Protein 6WQJ (pdb70)

Structure (mmCIF, N/CA/C/O backbone):
data_6WQJ
#
_entry.id   6WQJ
#
loop_
_atom_site.group_PDB
_atom_site.id
_atom_site.type_symbol
_atom_site.label_atom_id
_atom_site.label_alt_id
_atom_site.label_comp_id
_atom_site.label_asym_id
_atom_site.label_entity_id
_atom_site.label_seq_id
_atom_site.pdbx_PDB_ins_code
_atom_site.Cartn_x
_atom_site.Cartn_y
_atom_site.Cartn_z
_atom_site.occupancy
_atom_site.B_iso_or_equiv
_atom_site.auth_seq_id
_atom_site.auth_comp_id
_atom_site.auth_asym_id
_atom_site.auth_atom_id
_atom_site.pdbx_PDB_model_num
ATOM 15 N N . LYS A 1 2 ? -7.784 9.349 3.072 1.00 0.00 2 LYS A N 1
ATOM 16 C CA . LYS A 1 2 ? -8.827 8.736 2.293 1.00 0.00 2 LYS A CA 1
ATOM 17 C C . LYS A 1 2 ? -8.222 7.939 1.159 1.00 0.00 2 LYS A C 1
ATOM 18 O O . LYS A 1 2 ? -8.579 6.766 0.939 1.00 0.00 2 LYS A O 1
ATOM 37 N N . GLU A 1 3 ? -7.263 8.547 0.477 1.00 0.00 3 GLU A N 1
ATOM 38 C CA . GLU A 1 3 ? -6.564 7.881 -0.609 1.00 0.00 3 GLU A CA 1
ATOM 39 C C . GLU A 1 3 ? -5.680 6.786 -0.064 1.00 0.00 3 GLU A C 1
ATOM 40 O O . GLU A 1 3 ? -5.473 5.759 -0.706 1.00 0.00 3 GLU A O 1
ATOM 52 N N . THR A 1 4 ? -5.223 6.998 1.142 1.00 0.00 4 THR A N 1
ATOM 53 C CA . THR A 1 4 ? -4.385 6.060 1.860 1.00 0.00 4 THR A CA 1
ATOM 54 C C . THR A 1 4 ? -5.143 4.741 2.072 1.00 0.00 4 THR A C 1
ATOM 55 O O . THR A 1 4 ? -4.577 3.641 1.938 1.00 0.00 4 THR A O 1
ATOM 66 N N . GLU A 1 5 ? -6.430 4.868 2.382 1.00 0.00 5 GLU A N 1
ATOM 67 C CA . GLU A 1 5 ? -7.300 3.729 2.558 1.00 0.00 5 GLU A CA 1
ATOM 68 C C . GLU A 1 5 ? -7.441 2.969 1.247 1.00 0.00 5 GLU A C 1
ATOM 69 O O . GLU A 1 5 ? -7.211 1.776 1.204 1.00 0.00 5 GLU A O 1
ATOM 81 N N . ILE A 1 6 ? -7.758 3.693 0.177 1.00 0.00 6 ILE A N 1
ATOM 82 C CA . ILE A 1 6 ? -7.958 3.100 -1.161 1.00 0.00 6 ILE A CA 1
ATOM 83 C C . ILE A 1 6 ? -6.700 2.362 -1.596 1.00 0.00 6 ILE A C 1
ATOM 84 O O . ILE A 1 6 ? -6.742 1.186 -1.966 1.00 0.00 6 ILE A O 1
ATOM 100 N N . CYS A 1 7 ? -5.598 3.077 -1.517 1.00 0.00 7 CYS A N 1
ATOM 101 C CA . CYS A 1 7 ? -4.276 2.593 -1.892 1.00 0.00 7 CYS A CA 1
ATOM 102 C C . CYS A 1 7 ? -3.936 1.255 -1.202 1.00 0.00 7 CYS A C 1
ATOM 103 O O . CYS A 1 7 ? -3.451 0.306 -1.851 1.00 0.00 7 CYS A O 1
ATOM 110 N N . ARG A 1 8 ? -4.220 1.159 0.095 1.00 0.00 8 ARG A N 1
ATOM 111 C CA . ARG A 1 8 ? -3.944 -0.064 0.824 1.00 0.00 8 ARG A CA 1
ATOM 112 C C . ARG A 1 8 ? -5.034 -1.100 0.579 1.00 0.00 8 ARG A C 1
ATOM 113 O O . ARG A 1 8 ? -4.740 -2.287 0.443 1.00 0.00 8 ARG A O 1
ATOM 134 N N . GLN A 1 9 ? -6.280 -0.657 0.503 1.00 0.00 9 GLN A N 1
ATOM 135 C CA . GLN A 1 9 ? -7.409 -1.562 0.340 1.00 0.00 9 GLN A CA 1
ATOM 136 C C . GLN A 1 9 ? -7.358 -2.298 -0.995 1.00 0.00 9 GLN A C 1
ATOM 137 O O . GLN A 1 9 ? -7.798 -3.439 -1.083 1.00 0.00 9 GLN A O 1
ATOM 151 N N . TRP A 1 10 ? -6.783 -1.659 -2.013 1.00 0.00 10 TRP A N 1
ATOM 152 C CA . TRP A 1 10 ? -6.564 -2.318 -3.296 1.00 0.00 10 TRP A CA 1
ATOM 153 C C . TRP A 1 10 ? -5.715 -3.565 -3.057 1.00 0.00 10 TRP A C 1
ATOM 154 O O . TRP A 1 10 ? -6.085 -4.681 -3.435 1.00 0.00 10 TRP A O 1
ATOM 175 N N . CYS A 1 11 ? -4.607 -3.366 -2.374 1.00 0.00 11 CYS A N 1
ATOM 176 C CA . CYS A 1 11 ? -3.709 -4.444 -2.022 1.00 0.00 11 CYS A CA 1
ATOM 177 C C . CYS A 1 11 ? -4.346 -5.415 -1.055 1.00 0.00 11 CYS A C 1
ATOM 178 O O . CYS A 1 11 ? -4.058 -6.571 -1.094 1.00 0.00 11 CYS A O 1
ATOM 185 N N . GLN A 1 12 ? -5.243 -4.933 -0.225 1.00 0.00 12 GLN A N 1
ATOM 186 C CA . GLN A 1 12 ? -5.943 -5.767 0.742 1.00 0.00 12 GLN A CA 1
ATOM 187 C C . GLN A 1 12 ? -6.860 -6.769 0.015 1.00 0.00 12 GLN A C 1
ATOM 188 O O . GLN A 1 12 ? -7.124 -7.867 0.511 1.00 0.00 12 GLN A O 1
ATOM 202 N N . VAL A 1 13 ? -7.333 -6.383 -1.145 1.00 0.00 13 VAL A N 1
ATOM 203 C CA . VAL A 1 13 ? -8.147 -7.255 -1.961 1.00 0.00 13 VAL A CA 1
ATOM 204 C C . VAL A 1 13 ? -7.260 -8.125 -2.857 1.00 0.00 13 VAL A C 1
ATOM 205 O O . VAL A 1 13 ? -7.424 -9.344 -2.917 1.00 0.00 13 VAL A O 1
ATOM 218 N N . MET A 1 14 ? -6.294 -7.502 -3.507 1.00 0.00 14 MET A N 1
ATOM 219 C CA . MET A 1 14 ? -5.448 -8.208 -4.461 1.00 0.00 14 MET A CA 1
ATOM 220 C C . MET A 1 14 ? -4.473 -9.174 -3.766 1.00 0.00 14 MET A C 1
ATOM 221 O O . MET A 1 14 ? -4.276 -10.296 -4.217 1.00 0.00 14 MET A O 1
ATOM 235 N N . LYS A 1 15 ? -3.883 -8.746 -2.675 1.00 0.00 15 LYS A N 1
ATOM 236 C CA . LYS A 1 15 ? -2.941 -9.563 -1.912 1.00 0.00 15 LYS A CA 1
ATOM 237 C C . LYS A 1 15 ? -3.233 -9.429 -0.417 1.00 0.00 15 LYS A C 1
ATOM 238 O O . LYS A 1 15 ? -2.647 -8.581 0.277 1.00 0.00 15 LYS A O 1
ATOM 257 N N . PRO A 1 16 ? -4.184 -10.208 0.087 1.00 0.00 16 PRO A N 1
ATOM 258 C CA . PRO A 1 16 ? -4.608 -10.121 1.471 1.00 0.00 16 PRO A CA 1
ATOM 259 C C . PRO A 1 16 ? -3.633 -10.798 2.425 1.00 0.00 16 PRO A C 1
ATOM 260 O O . PRO A 1 16 ? -3.389 -12.006 2.319 1.00 0.00 16 PRO A O 1
ATOM 271 N N . GLN A 1 17 ? -3.084 -9.993 3.341 1.00 0.00 17 GLN A N 1
ATOM 272 C CA . GLN A 1 17 ? -2.188 -10.441 4.420 1.00 0.00 17 GLN A CA 1
ATOM 273 C C . GLN A 1 17 ? -1.092 -11.388 3.940 1.00 0.00 17 GLN A C 1
ATOM 274 O O . GLN A 1 17 ? -1.178 -12.610 4.115 1.00 0.00 17 GLN A O 1
ATOM 288 N N . GLY A 1 18 ? -0.105 -10.834 3.298 1.00 0.00 18 GLY A N 1
ATOM 289 C CA . GLY A 1 18 ? 0.988 -11.625 2.803 1.00 0.00 18 GLY A CA 1
ATOM 290 C C . GLY A 1 18 ? 2.256 -11.320 3.548 1.00 0.00 18 GLY A C 1
ATOM 291 O O . GLY A 1 18 ? 2.230 -11.072 4.764 1.00 0.00 18 GLY A O 1
ATOM 295 N N . GLY A 1 19 ? 3.347 -11.332 2.847 1.00 0.00 19 GLY A N 1
ATOM 296 C CA . GLY A 1 19 ? 4.616 -10.993 3.427 1.00 0.00 19 GLY A CA 1
ATOM 297 C C . GLY A 1 19 ? 5.284 -9.962 2.578 1.00 0.00 19 GLY A C 1
ATOM 298 O O . GLY A 1 19 ? 5.173 -8.757 2.836 1.00 0.00 19 GLY A O 1
ATOM 302 N N . GLU A 1 20 ? 5.896 -10.424 1.506 1.00 0.00 20 GLU A N 1
ATOM 303 C CA . GLU A 1 20 ? 6.549 -9.563 0.535 1.00 0.00 20 GLU A CA 1
ATOM 304 C C . GLU A 1 20 ? 5.493 -8.691 -0.146 1.00 0.00 20 GLU A C 1
ATOM 305 O O . GLU A 1 20 ? 5.754 -7.552 -0.536 1.00 0.00 20 GLU A O 1
ATOM 317 N N . GLU A 1 21 ? 4.286 -9.229 -0.210 1.00 0.00 21 GLU A N 1
ATOM 318 C CA . GLU A 1 21 ? 3.127 -8.554 -0.745 1.00 0.00 21 GLU A CA 1
ATOM 319 C C . GLU A 1 21 ? 2.904 -7.234 -0.011 1.00 0.00 21 GLU A C 1
ATOM 320 O O . GLU A 1 21 ? 2.656 -6.196 -0.629 1.00 0.00 21 GLU A O 1
ATOM 332 N N . GLN A 1 22 ? 3.046 -7.278 1.306 1.00 0.00 22 GLN A N 1
ATOM 333 C CA . GLN A 1 22 ? 2.839 -6.113 2.142 1.00 0.00 22 GLN A CA 1
ATOM 334 C C . GLN A 1 22 ? 3.954 -5.130 1.920 1.00 0.00 22 GLN A C 1
ATOM 335 O O . GLN A 1 22 ? 3.710 -3.949 1.733 1.00 0.00 22 GLN A O 1
ATOM 349 N N . ARG A 1 23 ? 5.176 -5.650 1.891 1.00 0.00 23 ARG A N 1
ATOM 350 C CA . ARG A 1 23 ? 6.386 -4.844 1.718 1.00 0.00 23 ARG A CA 1
ATOM 351 C C . ARG A 1 23 ? 6.295 -4.023 0.447 1.00 0.00 23 ARG A C 1
ATOM 352 O O . ARG A 1 23 ? 6.421 -2.798 0.482 1.00 0.00 23 ARG A O 1
ATOM 373 N N . ARG A 1 24 ? 6.028 -4.704 -0.662 1.00 0.00 24 ARG A N 1
ATOM 374 C CA . ARG A 1 24 ? 5.915 -4.055 -1.958 1.00 0.00 24 ARG A CA 1
ATOM 375 C C . ARG A 1 24 ? 4.775 -3.072 -1.964 1.00 0.00 24 ARG A C 1
ATOM 376 O O . ARG A 1 24 ? 4.963 -1.917 -2.301 1.00 0.00 24 ARG A O 1
ATOM 397 N N . CYS A 1 25 ? 3.601 -3.529 -1.549 1.00 0.00 25 CYS A N 1
ATOM 398 C CA . CYS A 1 25 ? 2.416 -2.691 -1.532 1.00 0.00 25 CYS A CA 1
ATOM 399 C C . CYS A 1 25 ? 2.580 -1.439 -0.710 1.00 0.00 25 CYS A C 1
ATOM 400 O O . CYS A 1 25 ? 2.285 -0.353 -1.194 1.00 0.00 25 CYS A O 1
ATOM 407 N N . GLN A 1 26 ? 3.084 -1.574 0.500 1.00 0.00 26 GLN A N 1
ATOM 408 C CA . GLN A 1 26 ? 3.251 -0.436 1.377 1.00 0.00 26 GLN A CA 1
ATOM 409 C C . GLN A 1 26 ? 4.285 0.531 0.824 1.00 0.00 26 GLN A C 1
ATOM 410 O O . GLN A 1 26 ? 4.054 1.737 0.794 1.00 0.00 26 GLN A O 1
ATOM 424 N N . GLN A 1 27 ? 5.384 -0.008 0.318 1.00 0.00 27 GLN A N 1
ATOM 425 C CA . GLN A 1 27 ? 6.450 0.802 -0.248 1.00 0.00 27 GLN A CA 1
ATOM 426 C C . GLN A 1 27 ? 5.946 1.573 -1.477 1.00 0.00 27 GLN A C 1
ATOM 427 O O . GLN A 1 27 ? 6.091 2.795 -1.554 1.00 0.00 27 GLN A O 1
ATOM 441 N N . GLU A 1 28 ? 5.327 0.849 -2.401 1.00 0.00 28 GLU A N 1
ATOM 442 C CA . GLU A 1 28 ? 4.789 1.381 -3.625 1.00 0.00 28 GLU A CA 1
ATOM 443 C C . GLU A 1 28 ? 3.690 2.407 -3.304 1.00 0.00 28 GLU A C 1
ATOM 444 O O . GLU A 1 28 ? 3.601 3.455 -3.933 1.00 0.00 28 GLU A O 1
ATOM 456 N N . CYS A 1 29 ? 2.904 2.116 -2.284 1.00 0.00 29 CYS A N 1
ATOM 457 C CA . CYS A 1 29 ? 1.844 3.004 -1.852 1.00 0.00 29 CYS A CA 1
ATOM 458 C C . CYS A 1 29 ? 2.434 4.307 -1.323 1.00 0.00 29 CYS A C 1
ATOM 459 O O . CYS A 1 29 ? 2.058 5.392 -1.773 1.00 0.00 29 CYS A O 1
ATOM 466 N N . GLU A 1 30 ? 3.403 4.199 -0.411 1.00 0.00 30 GLU A N 1
ATOM 467 C CA . GLU A 1 30 ? 4.047 5.368 0.168 1.00 0.00 30 GLU A CA 1
ATOM 468 C C . GLU A 1 30 ? 4.815 6.160 -0.875 1.00 0.00 30 GLU A C 1
ATOM 469 O O . GLU A 1 30 ? 4.930 7.369 -0.768 1.00 0.00 30 GLU A O 1
ATOM 481 N N . GLU A 1 31 ? 5.291 5.472 -1.891 1.00 0.00 31 GLU A N 1
ATOM 482 C CA . GLU A 1 31 ? 6.016 6.079 -2.994 1.00 0.00 31 GLU A CA 1
ATOM 483 C C . GLU A 1 31 ? 5.088 7.010 -3.785 1.00 0.00 31 GLU A C 1
ATOM 484 O O . GLU A 1 31 ? 5.500 8.073 -4.254 1.00 0.00 31 GLU A O 1
ATOM 496 N N . ARG A 1 32 ? 3.834 6.614 -3.911 1.00 0.00 32 ARG A N 1
ATOM 497 C CA . ARG A 1 32 ? 2.843 7.426 -4.611 1.00 0.00 32 ARG A CA 1
ATOM 498 C C . ARG A 1 32 ? 2.319 8.516 -3.681 1.00 0.00 32 ARG A C 1
ATOM 499 O O . ARG A 1 32 ? 2.378 9.707 -3.971 1.00 0.00 32 ARG A O 1
ATOM 520 N N . LEU A 1 33 ? 1.835 8.060 -2.556 1.00 0.00 33 LEU A N 1
ATOM 521 C CA . LEU A 1 33 ? 1.071 8.846 -1.611 1.00 0.00 33 LEU A CA 1
ATOM 522 C C . LEU A 1 33 ? 1.914 9.838 -0.815 1.00 0.00 33 LEU A C 1
ATOM 523 O O . LEU A 1 33 ? 1.558 11.017 -0.717 1.00 0.00 33 LEU A O 1
ATOM 539 N N . ARG A 1 34 ? 3.030 9.355 -0.287 1.00 0.00 34 ARG A N 1
ATOM 540 C CA . ARG A 1 34 ? 3.883 10.099 0.638 1.00 0.00 34 ARG A CA 1
ATOM 541 C C . ARG A 1 34 ? 3.129 10.390 1.931 1.00 0.00 34 ARG A C 1
ATOM 542 O O . ARG A 1 34 ? 2.457 11.422 2.083 1.00 0.00 34 ARG A O 1
ATOM 563 N N . ASP A 1 35 ? 3.187 9.442 2.824 1.00 0.00 35 ASP A N 1
ATOM 564 C CA . ASP A 1 35 ? 2.501 9.530 4.093 1.00 0.00 35 ASP A CA 1
ATOM 565 C C . ASP A 1 35 ? 3.519 9.468 5.185 1.00 0.00 35 ASP A C 1
ATOM 566 O O . ASP A 1 35 ? 3.898 10.518 5.713 1.00 0.00 35 ASP A O 1
ATOM 590 N N . LYS A 1 2 ? -6.421 8.856 2.522 1.00 0.00 2 LYS A N 2
ATOM 591 C CA . LYS A 1 2 ? -7.395 7.930 2.049 1.00 0.00 2 LYS A CA 2
ATOM 592 C C . LYS A 1 2 ? -7.183 7.485 0.613 1.00 0.00 2 LYS A C 2
ATOM 593 O O . LYS A 1 2 ? -7.787 6.513 0.179 1.00 0.00 2 LYS A O 2
ATOM 612 N N . GLU A 1 3 ? -6.324 8.167 -0.124 1.00 0.00 3 GLU A N 2
ATOM 613 C CA . GLU A 1 3 ? -5.958 7.684 -1.462 1.00 0.00 3 GLU A CA 2
ATOM 614 C C . GLU A 1 3 ? -5.094 6.460 -1.288 1.00 0.00 3 GLU A C 2
ATOM 615 O O . GLU A 1 3 ? -5.236 5.447 -1.971 1.00 0.00 3 GLU A O 2
ATOM 627 N N . THR A 1 4 ? -4.256 6.561 -0.308 1.00 0.00 4 THR A N 2
ATOM 628 C CA . THR A 1 4 ? -3.357 5.523 0.098 1.00 0.00 4 THR A CA 2
ATOM 629 C C . THR A 1 4 ? -4.166 4.367 0.704 1.00 0.00 4 THR A C 2
ATOM 630 O O . THR A 1 4 ? -3.834 3.201 0.538 1.00 0.00 4 THR A O 2
ATOM 641 N N . GLU A 1 5 ? -5.250 4.724 1.373 1.00 0.00 5 GLU A N 2
ATOM 642 C CA . GLU A 1 5 ? -6.184 3.775 1.949 1.00 0.00 5 GLU A CA 2
ATOM 643 C C . GLU A 1 5 ? -6.779 2.902 0.839 1.00 0.00 5 GLU A C 2
ATOM 644 O O . GLU A 1 5 ? -6.860 1.682 0.983 1.00 0.00 5 GLU A O 2
ATOM 656 N N . ILE A 1 6 ? -7.161 3.539 -0.272 1.00 0.00 6 ILE A N 2
ATOM 657 C CA . ILE A 1 6 ? -7.673 2.839 -1.460 1.00 0.00 6 ILE A CA 2
ATOM 658 C C . ILE A 1 6 ? -6.586 1.916 -1.995 1.00 0.00 6 ILE A C 2
ATOM 659 O O . ILE A 1 6 ? -6.792 0.718 -2.145 1.00 0.00 6 ILE A O 2
ATOM 675 N N . CYS A 1 7 ? -5.433 2.504 -2.257 1.00 0.00 7 CYS A N 2
ATOM 676 C CA . CYS A 1 7 ? -4.224 1.798 -2.718 1.00 0.00 7 CYS A CA 2
ATOM 677 C C . CYS A 1 7 ? -3.921 0.548 -1.865 1.00 0.00 7 CYS A C 2
ATOM 678 O O . CYS A 1 7 ? -3.691 -0.560 -2.410 1.00 0.00 7 CYS A O 2
ATOM 685 N N . ARG A 1 8 ? -3.950 0.704 -0.547 1.00 0.00 8 ARG A N 2
ATOM 686 C CA . ARG A 1 8 ? -3.725 -0.405 0.347 1.00 0.00 8 ARG A CA 2
ATOM 687 C C . ARG A 1 8 ? -4.858 -1.409 0.241 1.00 0.00 8 ARG A C 2
ATOM 688 O O . ARG A 1 8 ? -4.603 -2.590 0.135 1.00 0.00 8 ARG A O 2
ATOM 709 N N . GLN A 1 9 ? -6.100 -0.931 0.225 1.00 0.00 9 GLN A N 2
ATOM 710 C CA . GLN A 1 9 ? -7.272 -1.811 0.157 1.00 0.00 9 GLN A CA 2
ATOM 711 C C . GLN A 1 9 ? -7.264 -2.624 -1.150 1.00 0.00 9 GLN A C 2
ATOM 712 O O . GLN A 1 9 ? -7.749 -3.759 -1.204 1.00 0.00 9 GLN A O 2
ATOM 726 N N . TRP A 1 10 ? -6.707 -2.043 -2.188 1.00 0.00 10 TRP A N 2
ATOM 727 C CA . TRP A 1 10 ? -6.493 -2.739 -3.436 1.00 0.00 10 TRP A CA 2
ATOM 728 C C . TRP A 1 10 ? -5.534 -3.905 -3.262 1.00 0.00 10 TRP A C 2
ATOM 729 O O . TRP A 1 10 ? -5.899 -5.042 -3.532 1.00 0.00 10 TRP A O 2
ATOM 750 N N . CYS A 1 11 ? -4.349 -3.635 -2.747 1.00 0.00 11 CYS A N 2
ATOM 751 C CA . CYS A 1 11 ? -3.355 -4.685 -2.492 1.00 0.00 11 CYS A CA 2
ATOM 752 C C . CYS A 1 11 ? -3.828 -5.680 -1.432 1.00 0.00 11 CYS A C 2
ATOM 753 O O . CYS A 1 11 ? -3.455 -6.858 -1.458 1.00 0.00 11 CYS A O 2
ATOM 760 N N . GLN A 1 12 ? -4.639 -5.195 -0.517 1.00 0.00 12 GLN A N 2
ATOM 761 C CA . GLN A 1 12 ? -5.256 -5.991 0.523 1.00 0.00 12 GLN A CA 2
ATOM 762 C C . GLN A 1 12 ? -6.053 -7.142 -0.096 1.00 0.00 12 GLN A C 2
ATOM 763 O O . GLN A 1 12 ? -5.938 -8.296 0.320 1.00 0.00 12 GLN A O 2
ATOM 777 N N . VAL A 1 13 ? -6.840 -6.820 -1.099 1.00 0.00 13 VAL A N 2
ATOM 778 C CA . VAL A 1 13 ? -7.675 -7.802 -1.760 1.00 0.00 13 VAL A CA 2
ATOM 779 C C . VAL A 1 13 ? -6.900 -8.534 -2.863 1.00 0.00 13 VAL A C 2
ATOM 780 O O . VAL A 1 13 ? -6.890 -9.769 -2.911 1.00 0.00 13 VAL A O 2
ATOM 793 N N . MET A 1 14 ? -6.219 -7.768 -3.697 1.00 0.00 14 MET A N 2
ATOM 794 C CA . MET A 1 14 ? -5.522 -8.277 -4.890 1.00 0.00 14 MET A CA 2
ATOM 795 C C . MET A 1 14 ? -4.358 -9.225 -4.562 1.00 0.00 14 MET A C 2
ATOM 796 O O . MET A 1 14 ? -4.026 -10.111 -5.360 1.00 0.00 14 MET A O 2
ATOM 810 N N . LYS A 1 15 ? -3.750 -9.058 -3.412 1.00 0.00 15 LYS A N 2
ATOM 811 C CA . LYS A 1 15 ? -2.599 -9.866 -3.053 1.00 0.00 15 LYS A CA 2
ATOM 812 C C . LYS A 1 15 ? -2.879 -10.812 -1.883 1.00 0.00 15 LYS A C 2
ATOM 813 O O . LYS A 1 15 ? -2.891 -10.390 -0.715 1.00 0.00 15 LYS A O 2
ATOM 832 N N . PRO A 1 16 ? -3.178 -12.089 -2.180 1.00 0.00 16 PRO A N 2
ATOM 833 C CA . PRO A 1 16 ? -3.381 -13.112 -1.180 1.00 0.00 16 PRO A CA 2
ATOM 834 C C . PRO A 1 16 ? -2.183 -14.105 -1.035 1.00 0.00 16 PRO A C 2
ATOM 835 O O . PRO A 1 16 ? -1.566 -14.537 -2.034 1.00 0.00 16 PRO A O 2
ATOM 846 N N . GLN A 1 17 ? -1.857 -14.428 0.225 1.00 0.00 17 GLN A N 2
ATOM 847 C CA . GLN A 1 17 ? -0.884 -15.490 0.627 1.00 0.00 17 GLN A CA 2
ATOM 848 C C . GLN A 1 17 ? 0.602 -15.174 0.340 1.00 0.00 17 GLN A C 2
ATOM 849 O O . GLN A 1 17 ? 1.488 -15.813 0.908 1.00 0.00 17 GLN A O 2
ATOM 863 N N . GLY A 1 18 ? 0.875 -14.224 -0.511 1.00 0.00 18 GLY A N 2
ATOM 864 C CA . GLY A 1 18 ? 2.245 -13.904 -0.840 1.00 0.00 18 GLY A CA 2
ATOM 865 C C . GLY A 1 18 ? 2.819 -12.843 0.070 1.00 0.00 18 GLY A C 2
ATOM 866 O O . GLY A 1 18 ? 2.500 -11.659 -0.081 1.00 0.00 18 GLY A O 2
ATOM 870 N N . GLY A 1 19 ? 3.680 -13.248 0.991 1.00 0.00 19 GLY A N 2
ATOM 871 C CA . GLY A 1 19 ? 4.264 -12.316 1.957 1.00 0.00 19 GLY A CA 2
ATOM 872 C C . GLY A 1 19 ? 5.092 -11.227 1.307 1.00 0.00 19 GLY A C 2
ATOM 873 O O . GLY A 1 19 ? 5.115 -10.079 1.771 1.00 0.00 19 GLY A O 2
ATOM 877 N N . GLU A 1 20 ? 5.746 -11.584 0.222 1.00 0.00 20 GLU A N 2
ATOM 878 C CA . GLU A 1 20 ? 6.584 -10.666 -0.542 1.00 0.00 20 GLU A CA 2
ATOM 879 C C . GLU A 1 20 ? 5.719 -9.564 -1.105 1.00 0.00 20 GLU A C 2
ATOM 880 O O . GLU A 1 20 ? 6.049 -8.387 -1.013 1.00 0.00 20 GLU A O 2
ATOM 892 N N . GLU A 1 21 ? 4.583 -9.972 -1.638 1.00 0.00 21 GLU A N 2
ATOM 893 C CA . GLU A 1 21 ? 3.624 -9.074 -2.242 1.00 0.00 21 GLU A CA 2
ATOM 894 C C . GLU A 1 21 ? 3.073 -8.129 -1.186 1.00 0.00 21 GLU A C 2
ATOM 895 O O . GLU A 1 21 ? 2.905 -6.933 -1.436 1.00 0.00 21 GLU A O 2
ATOM 907 N N . GLN A 1 22 ? 2.823 -8.680 0.002 1.00 0.00 22 GLN A N 2
ATOM 908 C CA . GLN A 1 22 ? 2.306 -7.922 1.135 1.00 0.00 22 GLN A CA 2
ATOM 909 C C . GLN A 1 22 ? 3.214 -6.758 1.466 1.00 0.00 22 GLN A C 2
ATOM 910 O O . GLN A 1 22 ? 2.782 -5.587 1.456 1.00 0.00 22 GLN A O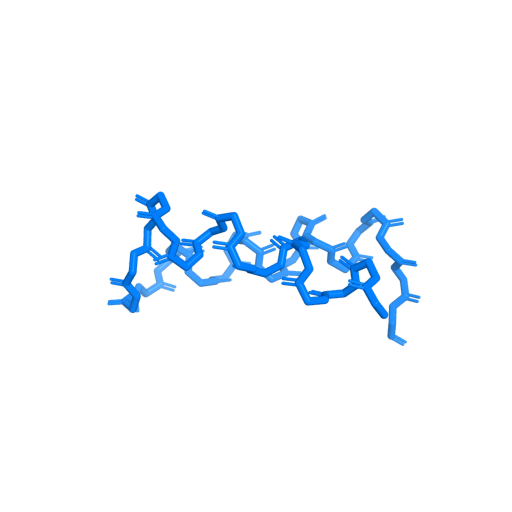 2
ATOM 924 N N . ARG A 1 23 ? 4.468 -7.071 1.721 1.00 0.00 23 ARG A N 2
ATOM 925 C CA . ARG A 1 23 ? 5.440 -6.082 2.080 1.00 0.00 23 ARG A CA 2
ATOM 926 C C . ARG A 1 23 ? 5.715 -5.133 0.913 1.00 0.00 23 ARG A C 2
ATOM 927 O O . ARG A 1 23 ? 5.836 -3.916 1.115 1.00 0.00 23 ARG A O 2
ATOM 948 N N . ARG A 1 24 ? 5.769 -5.685 -0.310 1.00 0.00 24 ARG A N 2
ATOM 949 C CA . ARG A 1 24 ? 6.036 -4.888 -1.500 1.00 0.00 24 ARG A CA 2
ATOM 950 C C . ARG A 1 24 ? 4.996 -3.799 -1.633 1.00 0.00 24 ARG A C 2
ATOM 951 O O . ARG A 1 24 ? 5.344 -2.623 -1.733 1.00 0.00 24 ARG A O 2
ATOM 972 N N . CYS A 1 25 ? 3.724 -4.204 -1.600 1.00 0.00 25 CYS A N 2
ATOM 973 C CA . CYS A 1 25 ? 2.598 -3.291 -1.701 1.00 0.00 25 CYS A CA 2
ATOM 974 C C . CYS A 1 25 ? 2.638 -2.194 -0.666 1.00 0.00 25 CYS A C 2
ATOM 975 O O . CYS A 1 25 ? 2.384 -1.043 -0.987 1.00 0.00 25 CYS A O 2
ATOM 982 N N . GLN A 1 26 ? 2.988 -2.535 0.563 1.00 0.00 26 GLN A N 2
ATOM 983 C CA . GLN A 1 26 ? 3.057 -1.545 1.621 1.00 0.00 26 GLN A CA 2
ATOM 984 C C . GLN A 1 26 ? 4.145 -0.523 1.307 1.00 0.00 26 GLN A C 2
ATOM 985 O O . GLN A 1 26 ? 3.902 0.684 1.315 1.00 0.00 26 GLN A O 2
ATOM 999 N N . GLN A 1 27 ? 5.310 -1.021 0.962 1.00 0.00 27 GLN A N 2
ATOM 1000 C CA . GLN A 1 27 ? 6.457 -0.186 0.687 1.00 0.00 27 GLN A CA 2
ATOM 1001 C C . GLN A 1 27 ? 6.237 0.707 -0.548 1.00 0.00 27 GLN A C 2
ATOM 1002 O O . GLN A 1 27 ? 6.556 1.913 -0.521 1.00 0.00 27 GLN A O 2
ATOM 1016 N N . GLU A 1 28 ? 5.655 0.145 -1.602 1.00 0.00 28 GLU A N 2
ATOM 1017 C CA . GLU A 1 28 ? 5.448 0.905 -2.823 1.00 0.00 28 GLU A CA 2
ATOM 1018 C C . GLU A 1 28 ? 4.282 1.869 -2.690 1.00 0.00 28 GLU A C 2
ATOM 1019 O O . GLU A 1 28 ? 4.262 2.905 -3.331 1.00 0.00 28 GLU A O 2
ATOM 1031 N N . CYS A 1 29 ? 3.328 1.549 -1.840 1.00 0.00 29 CYS A N 2
ATOM 1032 C CA . CYS A 1 29 ? 2.204 2.433 -1.645 1.00 0.00 29 CYS A CA 2
ATOM 1033 C C . CYS A 1 29 ? 2.668 3.655 -0.843 1.00 0.00 29 CYS A C 2
ATOM 1034 O O . CYS A 1 29 ? 2.206 4.777 -1.072 1.00 0.00 29 CYS A O 2
ATOM 1041 N N . GLU A 1 30 ? 3.627 3.437 0.072 1.00 0.00 30 GLU A N 2
ATOM 1042 C CA . GLU A 1 30 ? 4.275 4.539 0.777 1.00 0.00 30 GLU A CA 2
ATOM 1043 C C . GLU A 1 30 ? 5.019 5.397 -0.230 1.00 0.00 30 GLU A C 2
ATOM 1044 O O . GLU A 1 30 ? 4.894 6.613 -0.237 1.00 0.00 30 GLU A O 2
ATOM 1056 N N . GLU A 1 31 ? 5.749 4.728 -1.106 1.00 0.00 31 GLU A N 2
ATOM 1057 C CA . GLU A 1 31 ? 6.528 5.357 -2.169 1.00 0.00 31 GLU A CA 2
ATOM 1058 C C . GLU A 1 31 ? 5.621 6.198 -3.081 1.00 0.00 31 GLU A C 2
ATOM 1059 O O . GLU A 1 31 ? 5.992 7.282 -3.516 1.00 0.00 31 GLU A O 2
ATOM 1071 N N . ARG A 1 32 ? 4.437 5.686 -3.331 1.00 0.00 32 ARG A N 2
ATOM 1072 C CA . ARG A 1 32 ? 3.433 6.340 -4.151 1.00 0.00 32 ARG A CA 2
ATOM 1073 C C . ARG A 1 32 ? 2.905 7.613 -3.472 1.00 0.00 32 ARG A C 2
ATOM 1074 O O . ARG A 1 32 ? 2.679 8.634 -4.125 1.00 0.00 32 ARG A O 2
ATOM 1095 N N . LEU A 1 33 ? 2.699 7.535 -2.175 1.00 0.00 33 LEU A N 2
ATOM 1096 C CA . LEU A 1 33 ? 2.175 8.656 -1.407 1.00 0.00 33 LEU A CA 2
ATOM 1097 C C . LEU A 1 33 ? 3.224 9.744 -1.201 1.00 0.00 33 LEU A C 2
ATOM 1098 O O . LEU A 1 33 ? 2.936 10.939 -1.351 1.00 0.00 33 LEU A O 2
ATOM 1114 N N . ARG A 1 34 ? 4.421 9.337 -0.867 1.00 0.00 34 ARG A N 2
ATOM 1115 C CA . ARG A 1 34 ? 5.499 10.266 -0.574 1.00 0.00 34 ARG A CA 2
ATOM 1116 C C . ARG A 1 34 ? 5.956 10.985 -1.825 1.00 0.00 34 ARG A C 2
ATOM 1117 O O . ARG A 1 34 ? 6.397 10.355 -2.794 1.00 0.00 34 ARG A O 2
ATOM 1138 N N . ASP A 1 35 ? 5.823 12.290 -1.801 1.00 0.00 35 ASP A N 2
ATOM 1139 C CA . ASP A 1 35 ? 6.241 13.138 -2.897 1.00 0.00 35 ASP A CA 2
ATOM 1140 C C . ASP A 1 35 ? 7.736 13.136 -2.953 1.00 0.00 35 ASP A C 2
ATOM 1141 O O . ASP A 1 35 ? 8.358 13.657 -2.022 1.00 0.00 35 ASP A O 2
ATOM 1165 N N . LYS A 1 2 ? -8.706 9.620 0.941 1.00 0.00 2 LYS A N 3
ATOM 1166 C CA . LYS A 1 2 ? -9.393 8.618 0.151 1.00 0.00 2 LYS A CA 3
ATOM 1167 C C . LYS A 1 2 ? -8.399 7.848 -0.694 1.00 0.00 2 LYS A C 3
ATOM 1168 O O . LYS A 1 2 ? -8.590 6.662 -0.985 1.00 0.00 2 LYS A O 3
ATOM 1187 N N . GLU A 1 3 ? -7.301 8.514 -1.032 1.00 0.00 3 GLU A N 3
ATOM 1188 C CA . GLU A 1 3 ? -6.229 7.894 -1.789 1.00 0.00 3 GLU A CA 3
ATOM 1189 C C . GLU A 1 3 ? -5.494 6.893 -0.922 1.00 0.00 3 GLU A C 3
ATOM 1190 O O . GLU A 1 3 ? -4.911 5.936 -1.409 1.00 0.00 3 GLU A O 3
ATOM 1202 N N . THR A 1 4 ? -5.550 7.119 0.349 1.00 0.00 4 THR A N 3
ATOM 1203 C CA . THR A 1 4 ? -4.951 6.256 1.330 1.00 0.00 4 THR A CA 3
ATOM 1204 C C . THR A 1 4 ? -5.842 5.022 1.499 1.00 0.00 4 THR A C 3
ATOM 1205 O O . THR A 1 4 ? -5.358 3.875 1.548 1.00 0.00 4 THR A O 3
ATOM 1216 N N . GLU A 1 5 ? -7.151 5.2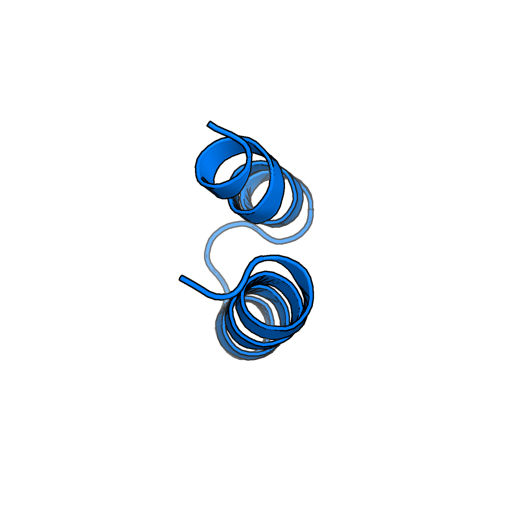79 1.523 1.00 0.00 5 GLU A N 3
ATOM 1217 C CA . GLU A 1 5 ? -8.173 4.263 1.676 1.00 0.00 5 GLU A CA 3
ATOM 1218 C C . GLU A 1 5 ? -8.054 3.218 0.570 1.00 0.00 5 GLU A C 3
ATOM 1219 O O . GLU A 1 5 ? -7.909 2.022 0.846 1.00 0.00 5 GLU A O 3
ATOM 1231 N N . ILE A 1 6 ? -8.043 3.682 -0.677 1.00 0.00 6 ILE A N 3
ATOM 1232 C CA . ILE A 1 6 ? -7.952 2.781 -1.816 1.00 0.00 6 ILE A CA 3
ATOM 1233 C C . ILE A 1 6 ? -6.596 2.121 -1.891 1.00 0.00 6 ILE A C 3
ATOM 1234 O O . ILE A 1 6 ? -6.500 0.958 -2.231 1.00 0.00 6 ILE A O 3
ATOM 1250 N N . CYS A 1 7 ? -5.563 2.857 -1.510 1.00 0.00 7 CYS A N 3
ATOM 1251 C CA . CYS A 1 7 ? -4.192 2.373 -1.552 1.00 0.00 7 CYS A CA 3
ATOM 1252 C C . CYS A 1 7 ? -4.055 1.102 -0.713 1.00 0.00 7 CYS A C 3
ATOM 1253 O O . CYS A 1 7 ? -3.396 0.132 -1.128 1.00 0.00 7 CYS A O 3
ATOM 1260 N N . ARG A 1 8 ? -4.680 1.092 0.457 1.00 0.00 8 ARG A N 3
ATOM 1261 C CA . ARG A 1 8 ? -4.652 -0.087 1.283 1.00 0.00 8 ARG A CA 3
ATOM 1262 C C . ARG A 1 8 ? -5.676 -1.109 0.810 1.00 0.00 8 ARG A C 3
ATOM 1263 O O . ARG A 1 8 ? -5.327 -2.260 0.581 1.00 0.00 8 ARG A O 3
ATOM 1284 N N . GLN A 1 9 ? -6.931 -0.666 0.626 1.00 0.00 9 GLN A N 3
ATOM 1285 C CA . GLN A 1 9 ? -8.051 -1.560 0.289 1.00 0.00 9 GLN A CA 3
ATOM 1286 C C . GLN A 1 9 ? -7.775 -2.372 -0.967 1.00 0.00 9 GLN A C 3
ATOM 1287 O O . GLN A 1 9 ? -8.088 -3.560 -1.018 1.00 0.00 9 GLN A O 3
ATOM 1301 N N . TRP A 1 10 ? -7.158 -1.738 -1.954 1.00 0.00 10 TRP A N 3
ATOM 1302 C CA . TRP A 1 10 ? -6.883 -2.375 -3.222 1.00 0.00 10 TRP A CA 3
ATOM 1303 C C . TRP A 1 10 ? -6.034 -3.630 -3.006 1.00 0.00 10 TRP A C 3
ATOM 1304 O O . TRP A 1 10 ? -6.414 -4.719 -3.431 1.00 0.00 10 TRP A O 3
ATOM 1325 N N . CYS A 1 11 ? -4.938 -3.477 -2.286 1.00 0.00 11 CYS A N 3
ATOM 1326 C CA . CYS A 1 11 ? -4.053 -4.594 -1.962 1.00 0.00 11 CYS A CA 3
ATOM 1327 C C . CYS A 1 11 ? -4.653 -5.526 -0.914 1.00 0.00 11 CYS A C 3
ATOM 1328 O O . CYS A 1 11 ? -4.469 -6.743 -0.984 1.00 0.00 11 CYS A O 3
ATOM 1335 N N . GLN A 1 12 ? -5.396 -4.955 0.025 1.00 0.00 12 GLN A N 3
ATOM 1336 C CA . GLN A 1 12 ? -6.036 -5.709 1.100 1.00 0.00 12 GLN A CA 3
ATOM 1337 C C . GLN A 1 12 ? -7.033 -6.730 0.525 1.00 0.00 12 GLN A C 3
ATOM 1338 O O . GLN A 1 12 ? -7.150 -7.849 1.011 1.00 0.00 12 GLN A O 3
ATOM 1352 N N . VAL A 1 13 ? -7.752 -6.319 -0.505 1.00 0.00 13 VAL A N 3
ATOM 1353 C CA . VAL A 1 13 ? -8.710 -7.182 -1.189 1.00 0.00 13 VAL A CA 3
ATOM 1354 C C . VAL A 1 13 ? -7.992 -8.074 -2.210 1.00 0.00 13 VAL A C 3
ATOM 1355 O O . VAL A 1 13 ? -8.407 -9.213 -2.473 1.00 0.00 13 VAL A O 3
ATOM 1368 N N . MET A 1 14 ? -6.903 -7.562 -2.759 1.00 0.00 14 MET A N 3
ATOM 1369 C CA . MET A 1 14 ? -6.103 -8.286 -3.747 1.00 0.00 14 MET A CA 3
ATOM 1370 C C . MET A 1 14 ? -5.481 -9.525 -3.119 1.00 0.00 14 MET A C 3
ATOM 1371 O O . MET A 1 14 ? -5.706 -10.642 -3.587 1.00 0.00 14 MET A O 3
ATOM 1385 N N . LYS A 1 15 ? -4.754 -9.329 -2.039 1.00 0.00 15 LYS A N 3
ATOM 1386 C CA . LYS A 1 15 ? -4.130 -10.404 -1.295 1.00 0.00 15 LYS A CA 3
ATOM 1387 C C . LYS A 1 15 ? -4.135 -10.068 0.182 1.00 0.00 15 LYS A C 3
ATOM 1388 O O . LYS A 1 15 ? -3.271 -9.315 0.665 1.00 0.00 15 LYS A O 3
ATOM 1407 N N . PRO A 1 16 ? -5.141 -10.554 0.911 1.00 0.00 16 PRO A N 3
ATOM 1408 C CA . PRO A 1 16 ? -5.241 -10.341 2.340 1.00 0.00 16 PRO A CA 3
ATOM 1409 C C . PRO A 1 16 ? -4.239 -11.208 3.076 1.00 0.00 16 PRO A C 3
ATOM 1410 O O . PRO A 1 16 ? -4.222 -12.444 2.896 1.00 0.00 16 PRO A O 3
ATOM 1421 N N . GLN A 1 17 ? -3.387 -10.560 3.864 1.00 0.00 17 GLN A N 3
ATOM 1422 C CA . GLN A 1 17 ? -2.370 -11.214 4.667 1.00 0.00 17 GLN A CA 3
ATOM 1423 C C . GLN A 1 17 ? -1.271 -11.836 3.800 1.00 0.00 17 GLN A C 3
ATOM 1424 O O . GLN A 1 17 ? -1.311 -11.779 2.559 1.00 0.00 17 GLN A O 3
ATOM 1438 N N . GLY A 1 18 ? -0.297 -12.402 4.444 1.00 0.00 18 GLY A N 3
ATOM 1439 C CA . GLY A 1 18 ? 0.807 -12.994 3.751 1.00 0.00 18 GLY A CA 3
ATOM 1440 C C . GLY A 1 18 ? 2.117 -12.460 4.269 1.00 0.00 18 GLY A C 3
ATOM 1441 O O . GLY A 1 18 ? 2.229 -12.145 5.458 1.00 0.00 18 GLY A O 3
ATOM 1445 N N . GLY A 1 19 ? 3.089 -12.328 3.402 1.00 0.00 19 GLY A N 3
ATOM 1446 C CA . GLY A 1 19 ? 4.376 -11.837 3.810 1.00 0.00 19 GLY A CA 3
ATOM 1447 C C . GLY A 1 19 ? 5.029 -10.963 2.758 1.00 0.00 19 GLY A C 3
ATOM 1448 O O . GLY A 1 19 ? 5.034 -9.737 2.878 1.00 0.00 19 GLY A O 3
ATOM 1452 N N . GLU A 1 20 ? 5.516 -11.583 1.700 1.00 0.00 20 GLU A N 3
ATOM 1453 C CA . GLU A 1 20 ? 6.280 -10.882 0.669 1.00 0.00 20 GLU A CA 3
ATOM 1454 C C . GLU A 1 20 ? 5.424 -9.848 -0.068 1.00 0.00 20 GLU A C 3
ATOM 1455 O O . GLU A 1 20 ? 5.845 -8.701 -0.277 1.00 0.00 20 GLU A O 3
ATOM 1467 N N . GLU A 1 21 ? 4.201 -10.235 -0.406 1.00 0.00 21 GLU A N 3
ATOM 1468 C CA . GLU A 1 21 ? 3.277 -9.350 -1.119 1.00 0.00 21 GLU A CA 3
ATOM 1469 C C . GLU A 1 21 ? 2.905 -8.169 -0.246 1.00 0.00 21 GLU A C 3
ATOM 1470 O O . GLU A 1 21 ? 2.613 -7.079 -0.738 1.00 0.00 21 GLU A O 3
ATOM 1482 N N . GLN A 1 22 ? 2.949 -8.385 1.059 1.00 0.00 22 GLN A N 3
ATOM 1483 C CA . GLN A 1 22 ? 2.586 -7.355 2.002 1.00 0.00 22 GLN A CA 3
ATOM 1484 C C . GLN A 1 22 ? 3.651 -6.281 2.006 1.00 0.00 22 GLN A C 3
ATOM 1485 O O . GLN A 1 22 ? 3.330 -5.091 2.046 1.00 0.00 22 GLN A O 3
ATOM 1499 N N . ARG A 1 23 ? 4.927 -6.706 1.908 1.00 0.00 23 ARG A N 3
ATOM 1500 C CA . ARG A 1 23 ? 6.036 -5.760 1.819 1.00 0.00 23 ARG A CA 3
ATOM 1501 C C . ARG A 1 23 ? 5.918 -4.986 0.533 1.00 0.00 23 ARG A C 3
ATOM 1502 O O . ARG A 1 23 ? 6.031 -3.764 0.531 1.00 0.00 23 ARG A O 3
ATOM 1523 N N . ARG A 1 24 ? 5.640 -5.714 -0.556 1.00 0.00 24 ARG A N 3
ATOM 1524 C CA . ARG A 1 24 ? 5.456 -5.115 -1.875 1.00 0.00 24 ARG A CA 3
ATOM 1525 C C . ARG A 1 24 ? 4.383 -4.035 -1.835 1.00 0.00 24 ARG A C 3
ATOM 1526 O O . ARG A 1 24 ? 4.664 -2.881 -2.123 1.00 0.00 24 ARG A O 3
ATOM 1547 N N . CYS A 1 25 ? 3.187 -4.394 -1.411 1.00 0.00 25 CYS A N 3
ATOM 1548 C CA . CYS A 1 25 ? 2.097 -3.433 -1.340 1.00 0.00 25 CYS A CA 3
ATOM 1549 C C . CYS A 1 25 ? 2.358 -2.293 -0.369 1.00 0.00 25 CYS A C 3
ATOM 1550 O O . CYS A 1 25 ? 1.927 -1.166 -0.615 1.00 0.00 25 CYS A O 3
ATOM 1557 N N . GLN A 1 26 ? 3.091 -2.561 0.698 1.00 0.00 26 GLN A N 3
ATOM 1558 C CA . GLN A 1 26 ? 3.442 -1.520 1.639 1.00 0.00 26 GLN A CA 3
ATOM 1559 C C . GLN A 1 26 ? 4.402 -0.533 0.996 1.00 0.00 26 GLN A C 3
ATOM 1560 O O . GLN A 1 26 ? 4.183 0.672 1.055 1.00 0.00 26 GLN A O 3
ATOM 1574 N N . GLN A 1 27 ? 5.429 -1.054 0.347 1.00 0.00 27 GLN A N 3
ATOM 1575 C CA . GLN A 1 27 ? 6.428 -0.230 -0.311 1.00 0.00 27 GLN A CA 3
ATOM 1576 C C . GLN A 1 27 ? 5.788 0.600 -1.423 1.00 0.00 27 GLN A C 3
ATOM 1577 O O . GLN A 1 27 ? 6.076 1.802 -1.569 1.00 0.00 27 GLN A O 3
ATOM 1591 N N . GLU A 1 28 ? 4.902 -0.031 -2.189 1.00 0.00 28 GLU A N 3
ATOM 1592 C CA . GLU A 1 28 ? 4.187 0.661 -3.245 1.00 0.00 28 GLU A CA 3
ATOM 1593 C C . GLU A 1 28 ? 3.335 1.776 -2.656 1.00 0.00 28 GLU A C 3
ATOM 1594 O O . GLU A 1 28 ? 3.406 2.932 -3.093 1.00 0.00 28 GLU A O 3
ATOM 1606 N N . CYS A 1 29 ? 2.573 1.435 -1.640 1.00 0.00 29 CYS A N 3
ATOM 1607 C CA . CYS A 1 29 ? 1.634 2.351 -1.033 1.00 0.00 29 CYS A CA 3
ATOM 1608 C C . CYS A 1 29 ? 2.329 3.507 -0.332 1.00 0.00 29 CYS A C 3
ATOM 1609 O O . CYS A 1 29 ? 2.095 4.678 -0.672 1.00 0.00 29 CYS A O 3
ATOM 1616 N N . GLU A 1 30 ? 3.230 3.197 0.588 1.00 0.00 30 GLU A N 3
ATOM 1617 C CA . GLU A 1 30 ? 3.851 4.220 1.404 1.00 0.00 30 GLU A CA 3
ATOM 1618 C C . GLU A 1 30 ? 4.706 5.186 0.610 1.00 0.00 30 GLU A C 3
ATOM 1619 O O . GLU A 1 30 ? 4.785 6.361 0.952 1.00 0.00 30 GLU A O 3
ATOM 1631 N N . GLU A 1 31 ? 5.334 4.728 -0.449 1.00 0.00 31 GLU A N 3
ATOM 1632 C CA . GLU A 1 31 ? 6.126 5.638 -1.241 1.00 0.00 31 GLU A CA 3
ATOM 1633 C C . GLU A 1 31 ? 5.294 6.397 -2.262 1.00 0.00 31 GLU A C 3
ATOM 1634 O O . GLU A 1 31 ? 5.720 7.422 -2.776 1.00 0.00 31 GLU A O 3
ATOM 1646 N N . ARG A 1 32 ? 4.109 5.911 -2.548 1.00 0.00 32 ARG A N 3
ATOM 1647 C CA . ARG A 1 32 ? 3.217 6.617 -3.450 1.00 0.00 32 ARG A CA 3
ATOM 1648 C C . ARG A 1 32 ? 2.505 7.726 -2.674 1.00 0.00 32 ARG A C 3
ATOM 1649 O O . ARG A 1 32 ? 2.334 8.840 -3.158 1.00 0.00 32 ARG A O 3
ATOM 1670 N N . LEU A 1 33 ? 2.116 7.403 -1.461 1.00 0.00 33 LEU A N 3
ATOM 1671 C CA . LEU A 1 33 ? 1.470 8.349 -0.565 1.00 0.00 33 LEU A CA 3
ATOM 1672 C C . LEU A 1 33 ? 2.508 9.326 -0.001 1.00 0.00 33 LEU A C 3
ATOM 1673 O O . LEU A 1 33 ? 2.235 10.519 0.162 1.00 0.00 33 LEU A O 3
ATOM 1689 N N . ARG A 1 34 ? 3.700 8.798 0.253 1.00 0.00 34 ARG A N 3
ATOM 1690 C CA . ARG A 1 34 ? 4.832 9.524 0.825 1.00 0.00 34 ARG A CA 3
ATOM 1691 C C . ARG A 1 34 ? 4.686 9.751 2.305 1.00 0.00 34 ARG A C 3
ATOM 1692 O O . ARG A 1 34 ? 5.307 9.043 3.105 1.00 0.00 34 ARG A O 3
ATOM 1713 N N . ASP A 1 35 ? 3.856 10.664 2.680 1.00 0.00 35 ASP A N 3
ATOM 1714 C CA . ASP A 1 35 ? 3.657 10.958 4.084 1.00 0.00 35 ASP A CA 3
ATOM 1715 C C . ASP A 1 35 ? 2.278 10.514 4.506 1.00 0.00 35 ASP A C 3
ATOM 1716 O O . ASP A 1 35 ? 1.289 11.196 4.175 1.00 0.00 35 ASP A O 3
ATOM 1740 N N . LYS A 1 2 ? -8.001 9.283 2.251 1.00 0.00 2 LYS A N 4
ATOM 1741 C CA . LYS A 1 2 ? -8.804 8.516 1.327 1.00 0.00 2 LYS A CA 4
ATOM 1742 C C . LYS A 1 2 ? -7.903 7.700 0.437 1.00 0.00 2 LYS A C 4
ATOM 1743 O O . LYS A 1 2 ? -8.051 6.488 0.330 1.00 0.00 2 LYS A O 4
ATOM 1762 N N . GLU A 1 3 ? -6.911 8.362 -0.134 1.00 0.00 3 GLU A N 4
ATOM 1763 C CA . GLU A 1 3 ? -5.981 7.718 -1.052 1.00 0.00 3 GLU A CA 4
ATOM 1764 C C . GLU A 1 3 ? -5.165 6.666 -0.319 1.00 0.00 3 GLU A C 4
ATOM 1765 O O . GLU A 1 3 ? -4.757 5.668 -0.893 1.00 0.00 3 GLU A O 4
ATOM 1777 N N . THR A 1 4 ? -4.993 6.894 0.955 1.00 0.00 4 THR A N 4
ATOM 1778 C CA . THR A 1 4 ? -4.266 6.021 1.832 1.00 0.00 4 THR A CA 4
ATOM 1779 C C . THR A 1 4 ? -5.073 4.738 2.102 1.00 0.00 4 THR A C 4
ATOM 1780 O O . THR A 1 4 ? -4.549 3.619 1.960 1.00 0.00 4 THR A O 4
ATOM 1791 N N . GLU A 1 5 ? -6.359 4.907 2.442 1.00 0.00 5 GLU A N 4
ATOM 1792 C CA . GLU A 1 5 ? -7.250 3.796 2.705 1.00 0.00 5 GLU A CA 4
ATOM 1793 C C . GLU A 1 5 ? -7.365 2.931 1.450 1.00 0.00 5 GLU A C 4
ATOM 1794 O O . GLU A 1 5 ? -7.167 1.730 1.511 1.00 0.00 5 GLU A O 4
ATOM 1806 N N . ILE A 1 6 ? -7.618 3.572 0.303 1.00 0.00 6 ILE A N 4
ATOM 1807 C CA . ILE A 1 6 ? -7.717 2.867 -0.994 1.00 0.00 6 ILE A CA 4
ATOM 1808 C C . ILE A 1 6 ? -6.412 2.154 -1.332 1.00 0.00 6 ILE A C 4
ATOM 1809 O O . ILE A 1 6 ? -6.422 1.015 -1.790 1.00 0.00 6 ILE A O 4
ATOM 1825 N N . CYS A 1 7 ? -5.312 2.813 -1.042 1.00 0.00 7 CYS A N 4
ATOM 1826 C CA . CYS A 1 7 ? -3.965 2.298 -1.326 1.00 0.00 7 CYS A CA 4
ATOM 1827 C C . CYS A 1 7 ? -3.772 0.917 -0.694 1.00 0.00 7 CYS A C 4
ATOM 1828 O O . CYS A 1 7 ? -3.337 -0.042 -1.364 1.00 0.00 7 CYS A O 4
ATOM 1835 N N . ARG A 1 8 ? -4.142 0.800 0.570 1.00 0.00 8 ARG A N 4
ATOM 1836 C CA . ARG A 1 8 ? -4.039 -0.459 1.266 1.00 0.00 8 ARG A CA 4
ATOM 1837 C C . ARG A 1 8 ? -5.222 -1.373 0.904 1.00 0.00 8 ARG A C 4
ATOM 1838 O O . ARG A 1 8 ? -5.031 -2.561 0.710 1.00 0.00 8 ARG A O 4
ATOM 1859 N N . GLN A 1 9 ? -6.424 -0.797 0.778 1.00 0.00 9 GLN A N 4
ATOM 1860 C CA . GLN A 1 9 ? -7.661 -1.548 0.477 1.00 0.00 9 GLN A CA 4
ATOM 1861 C C . GLN A 1 9 ? -7.554 -2.313 -0.843 1.00 0.00 9 GLN A C 4
ATOM 1862 O O . GLN A 1 9 ? -8.043 -3.442 -0.954 1.00 0.00 9 GLN A O 4
ATOM 1876 N N . TRP A 1 10 ? -6.903 -1.706 -1.820 1.00 0.00 10 TRP A N 4
ATOM 1877 C CA . TRP A 1 10 ? -6.698 -2.325 -3.114 1.00 0.00 10 TRP A CA 4
ATOM 1878 C C . TRP A 1 10 ? -5.914 -3.614 -2.934 1.00 0.00 10 TRP A C 4
ATOM 1879 O O . TRP A 1 10 ? -6.342 -4.679 -3.349 1.00 0.00 10 TRP A O 4
ATOM 1900 N N . CYS A 1 11 ? -4.801 -3.513 -2.253 1.00 0.00 11 CYS A N 4
ATOM 1901 C CA . CYS A 1 11 ? -3.952 -4.660 -2.005 1.00 0.00 11 CYS A CA 4
ATOM 1902 C C . CYS A 1 11 ? -4.591 -5.638 -1.035 1.00 0.00 11 CYS A C 4
ATOM 1903 O O . CYS A 1 11 ? -4.356 -6.834 -1.119 1.00 0.00 11 CYS A O 4
ATOM 1910 N N . GLN A 1 12 ? -5.425 -5.113 -0.156 1.00 0.00 12 GLN A N 4
ATOM 1911 C CA . GLN A 1 12 ? -6.179 -5.889 0.813 1.00 0.00 12 GLN A CA 4
ATOM 1912 C C . GLN A 1 12 ? -7.046 -6.919 0.098 1.00 0.00 12 GLN A C 4
ATOM 1913 O O . GLN A 1 12 ? -7.061 -8.090 0.461 1.00 0.00 12 GLN A O 4
ATOM 1927 N N . VAL A 1 13 ? -7.752 -6.482 -0.927 1.00 0.00 13 VAL A N 4
ATOM 1928 C CA . VAL A 1 13 ? -8.612 -7.386 -1.669 1.00 0.00 13 VAL A CA 4
ATOM 1929 C C . VAL A 1 13 ? -7.854 -8.104 -2.789 1.00 0.00 13 VAL A C 4
ATOM 1930 O O . VAL A 1 13 ? -8.231 -9.206 -3.199 1.00 0.00 13 VAL A O 4
ATOM 1943 N N . MET A 1 14 ? -6.784 -7.495 -3.262 1.00 0.00 14 MET A N 4
ATOM 1944 C CA . MET A 1 14 ? -5.996 -8.059 -4.351 1.00 0.00 14 MET A CA 4
ATOM 1945 C C . MET A 1 14 ? -5.121 -9.216 -3.868 1.00 0.00 14 MET A C 4
ATOM 1946 O O . MET A 1 14 ? -5.115 -10.290 -4.473 1.00 0.00 14 MET A O 4
ATOM 1960 N N . LYS A 1 15 ? -4.395 -9.001 -2.787 1.00 0.00 15 LYS A N 4
ATOM 1961 C CA . LYS A 1 15 ? -3.495 -10.008 -2.231 1.00 0.00 15 LYS A CA 4
ATOM 1962 C C . LYS A 1 15 ? -3.692 -10.058 -0.717 1.00 0.00 15 LYS A C 4
ATOM 1963 O O . LYS A 1 15 ? -2.931 -9.432 0.038 1.00 0.00 15 LYS A O 4
ATOM 1982 N N . PRO A 1 16 ? -4.732 -10.751 -0.241 1.00 0.00 16 PRO A N 4
ATOM 1983 C CA . PRO A 1 16 ? -5.036 -10.795 1.180 1.00 0.00 16 PRO A CA 4
ATOM 1984 C C . PRO A 1 16 ? -4.020 -11.637 1.935 1.00 0.00 16 PRO A C 4
ATOM 1985 O O . PRO A 1 16 ? -3.880 -12.848 1.669 1.00 0.00 16 PRO A O 4
ATOM 1996 N N . GLN A 1 17 ? -3.315 -10.997 2.871 1.00 0.00 17 GLN A N 4
ATOM 1997 C CA . GLN A 1 17 ? -2.299 -11.639 3.714 1.00 0.00 17 GLN A CA 4
ATOM 1998 C C . GLN A 1 17 ? -1.149 -12.256 2.894 1.00 0.00 17 GLN A C 4
ATOM 1999 O O . GLN A 1 17 ? -0.402 -13.104 3.394 1.00 0.00 17 GLN A O 4
ATOM 2013 N N . GLY A 1 18 ? -0.979 -11.802 1.663 1.00 0.00 18 GLY A N 4
ATOM 2014 C CA . GLY A 1 18 ? 0.076 -12.325 0.809 1.00 0.00 18 GLY A CA 4
ATOM 2015 C C . GLY A 1 18 ? 1.360 -11.579 1.026 1.00 0.00 18 GLY A C 4
ATOM 2016 O O . GLY A 1 18 ? 1.756 -10.790 0.188 1.00 0.00 18 GLY A O 4
ATOM 2020 N N . GLY A 1 19 ? 2.004 -11.886 2.149 1.00 0.00 19 GLY A N 4
ATOM 2021 C CA . GLY A 1 19 ? 3.211 -11.213 2.676 1.00 0.00 19 GLY A CA 4
ATOM 2022 C C . GLY A 1 19 ? 4.168 -10.606 1.657 1.00 0.00 19 GLY A C 4
ATOM 2023 O O . GLY A 1 19 ? 4.459 -9.417 1.734 1.00 0.00 19 GLY A O 4
ATOM 2027 N N . GLU A 1 20 ? 4.635 -11.394 0.700 1.00 0.00 20 GLU A N 4
ATOM 2028 C CA . GLU A 1 20 ? 5.599 -10.903 -0.302 1.00 0.00 20 GLU A CA 4
ATOM 2029 C C . GLU A 1 20 ? 5.011 -9.776 -1.130 1.00 0.00 20 GLU A C 4
ATOM 2030 O O . GLU A 1 20 ? 5.537 -8.662 -1.168 1.00 0.00 20 GLU A O 4
ATOM 2042 N N . GLU A 1 21 ? 3.893 -10.053 -1.736 1.00 0.00 21 GLU A N 4
ATOM 2043 C CA . GLU A 1 21 ? 3.236 -9.108 -2.607 1.00 0.00 21 GLU A CA 4
ATOM 2044 C C . GLU A 1 21 ? 2.579 -7.989 -1.798 1.00 0.00 21 GLU A C 4
ATOM 2045 O O . GLU A 1 21 ? 2.339 -6.888 -2.300 1.00 0.00 21 GLU A O 4
ATOM 2057 N N . GLN A 1 22 ? 2.328 -8.273 -0.548 1.00 0.00 22 GLN A N 4
ATOM 2058 C CA . GLN A 1 22 ? 1.787 -7.318 0.379 1.00 0.00 22 GLN A CA 4
ATOM 2059 C C . GLN A 1 22 ? 2.857 -6.298 0.745 1.00 0.00 22 GLN A C 4
ATOM 2060 O O . GLN A 1 22 ? 2.586 -5.113 0.796 1.00 0.00 22 GLN A O 4
ATOM 2074 N N . ARG A 1 23 ? 4.086 -6.760 0.963 1.00 0.00 23 ARG A N 4
ATOM 2075 C CA . ARG A 1 23 ? 5.194 -5.850 1.228 1.00 0.00 23 ARG A CA 4
ATOM 2076 C C . ARG A 1 23 ? 5.560 -5.097 -0.027 1.00 0.00 23 ARG A C 4
ATOM 2077 O O . ARG A 1 23 ? 6.009 -3.954 0.034 1.00 0.00 23 ARG A O 4
ATOM 2098 N N . ARG A 1 24 ? 5.353 -5.744 -1.168 1.00 0.00 24 ARG A N 4
ATOM 2099 C CA . ARG A 1 24 ? 5.488 -5.091 -2.458 1.00 0.00 24 ARG A CA 4
ATOM 2100 C C . ARG A 1 24 ? 4.530 -3.909 -2.478 1.00 0.00 24 ARG A C 4
ATOM 2101 O O . ARG A 1 24 ? 4.919 -2.783 -2.759 1.00 0.00 24 ARG A O 4
ATOM 2122 N N . CYS A 1 25 ? 3.288 -4.186 -2.118 1.00 0.00 25 CYS A N 4
ATOM 2123 C CA . CYS A 1 25 ? 2.263 -3.173 -1.985 1.00 0.00 25 CYS A CA 4
ATOM 2124 C C . CYS A 1 25 ? 2.633 -2.108 -0.979 1.00 0.00 25 CYS A C 4
ATOM 2125 O O . CYS A 1 25 ? 2.382 -0.946 -1.211 1.00 0.00 25 CYS A O 4
ATOM 2132 N N . GLN A 1 26 ? 3.226 -2.510 0.134 1.00 0.00 26 GLN A N 4
ATOM 2133 C CA . GLN A 1 26 ? 3.657 -1.567 1.149 1.00 0.00 26 GLN A CA 4
ATOM 2134 C C . GLN A 1 26 ? 4.653 -0.586 0.571 1.00 0.00 26 GLN A C 4
ATOM 2135 O O . GLN A 1 26 ? 4.489 0.628 0.727 1.00 0.00 26 GLN A O 4
ATOM 2149 N N . GLN A 1 27 ? 5.636 -1.115 -0.144 1.00 0.00 27 GLN A N 4
ATOM 2150 C CA . GLN A 1 27 ? 6.655 -0.312 -0.798 1.00 0.00 27 GLN A CA 4
ATOM 2151 C C . GLN A 1 27 ? 6.013 0.637 -1.810 1.00 0.00 27 GLN A C 4
ATOM 2152 O O . GLN A 1 27 ? 6.264 1.848 -1.790 1.00 0.00 27 GLN A O 4
ATOM 2166 N N . GLU A 1 28 ? 5.153 0.087 -2.661 1.00 0.00 28 GLU A N 4
ATOM 2167 C CA . GLU A 1 28 ? 4.482 0.872 -3.688 1.00 0.00 28 GLU A CA 4
ATOM 2168 C C . GLU A 1 28 ? 3.566 1.912 -3.072 1.00 0.00 28 GLU A C 4
ATOM 2169 O O . GLU A 1 28 ? 3.418 2.996 -3.598 1.00 0.00 28 GLU A O 4
ATOM 2181 N N . CYS A 1 29 ? 2.969 1.577 -1.951 1.00 0.00 29 CYS A N 4
ATOM 2182 C CA . CYS A 1 29 ? 2.063 2.468 -1.273 1.00 0.00 29 CYS A CA 4
ATOM 2183 C C . CYS A 1 29 ? 2.837 3.634 -0.679 1.00 0.00 29 CYS A C 4
ATOM 2184 O O . CYS A 1 29 ? 2.419 4.786 -0.793 1.00 0.00 29 CYS A O 4
ATOM 2191 N N . GLU A 1 30 ? 4.000 3.343 -0.099 1.00 0.00 30 GLU A N 4
ATOM 2192 C CA . GLU A 1 30 ? 4.861 4.378 0.450 1.00 0.00 30 GLU A CA 4
ATOM 2193 C C . GLU A 1 30 ? 5.327 5.300 -0.668 1.00 0.00 30 GLU A C 4
ATOM 2194 O O . GLU A 1 30 ? 5.322 6.518 -0.528 1.00 0.00 30 GLU A O 4
ATOM 2206 N N . GLU A 1 31 ? 5.655 4.702 -1.793 1.00 0.00 31 GLU A N 4
ATOM 2207 C CA . GLU A 1 31 ? 6.112 5.420 -2.968 1.00 0.00 31 GLU A CA 4
ATOM 2208 C C . GLU A 1 31 ? 4.942 6.187 -3.646 1.00 0.00 31 GLU A C 4
ATOM 2209 O O . GLU A 1 31 ? 5.157 7.115 -4.426 1.00 0.00 31 GLU A O 4
ATOM 2221 N N . ARG A 1 32 ? 3.727 5.787 -3.346 1.00 0.00 32 ARG A N 4
ATOM 2222 C CA . ARG A 1 32 ? 2.542 6.422 -3.901 1.00 0.00 32 ARG A CA 4
ATOM 2223 C C . ARG A 1 32 ? 2.144 7.614 -3.061 1.00 0.00 32 ARG A C 4
ATOM 2224 O O . ARG A 1 32 ? 1.932 8.708 -3.574 1.00 0.00 32 ARG A O 4
ATOM 2245 N N . LEU A 1 33 ? 2.047 7.392 -1.765 1.00 0.00 33 LEU A N 4
ATOM 2246 C CA . LEU A 1 33 ? 1.587 8.410 -0.843 1.00 0.00 33 LEU A CA 4
ATOM 2247 C C . LEU A 1 33 ? 2.616 9.498 -0.667 1.00 0.00 33 LEU A C 4
ATOM 2248 O O . LEU A 1 33 ? 2.276 10.660 -0.539 1.00 0.00 33 LEU A O 4
ATOM 2264 N N . ARG A 1 34 ? 3.863 9.124 -0.661 1.00 0.00 34 ARG A N 4
ATOM 2265 C CA . ARG A 1 34 ? 4.923 10.089 -0.509 1.00 0.00 34 ARG A CA 4
ATOM 2266 C C . ARG A 1 34 ? 5.358 10.574 -1.861 1.00 0.00 34 ARG A C 4
ATOM 2267 O O . ARG A 1 34 ? 5.332 9.820 -2.849 1.00 0.00 34 ARG A O 4
ATOM 2288 N N . ASP A 1 35 ? 5.739 11.802 -1.922 1.00 0.00 35 ASP A N 4
ATOM 2289 C CA . ASP A 1 35 ? 6.216 12.381 -3.136 1.00 0.00 35 ASP A CA 4
ATOM 2290 C C . ASP A 1 35 ? 7.473 13.110 -2.820 1.00 0.00 35 ASP A C 4
ATOM 2291 O O . ASP A 1 35 ? 7.398 14.209 -2.251 1.00 0.00 35 ASP A O 4
ATOM 2315 N N . LYS A 1 2 ? -6.254 9.461 2.460 1.00 0.00 2 LYS A N 5
ATOM 2316 C CA . LYS A 1 2 ? -7.238 8.603 1.842 1.00 0.00 2 LYS A CA 5
ATOM 2317 C C . LYS A 1 2 ? -6.732 7.922 0.578 1.00 0.00 2 LYS A C 5
ATOM 2318 O O . LYS A 1 2 ? -7.184 6.827 0.245 1.00 0.00 2 LYS A O 5
ATOM 2337 N N . GLU A 1 3 ? -5.756 8.535 -0.102 1.00 0.00 3 GLU A N 5
ATOM 2338 C CA . GLU A 1 3 ? -5.157 7.907 -1.291 1.00 0.00 3 GLU A CA 5
ATOM 2339 C C . GLU A 1 3 ? -4.456 6.614 -0.906 1.00 0.00 3 GLU A C 5
ATOM 2340 O O . GLU A 1 3 ? -4.423 5.641 -1.677 1.00 0.00 3 GLU A O 5
ATOM 2352 N N . THR A 1 4 ? -3.950 6.604 0.291 1.00 0.00 4 THR A N 5
ATOM 2353 C CA . THR A 1 4 ? -3.259 5.473 0.831 1.00 0.00 4 THR A CA 5
ATOM 2354 C C . THR A 1 4 ? -4.272 4.418 1.309 1.00 0.00 4 THR A C 5
ATOM 2355 O O . THR A 1 4 ? -4.026 3.219 1.200 1.00 0.00 4 THR A O 5
ATOM 2366 N N . GLU A 1 5 ? -5.425 4.877 1.803 1.00 0.00 5 GLU A N 5
ATOM 2367 C CA . GLU A 1 5 ? -6.475 3.970 2.264 1.00 0.00 5 GLU A CA 5
ATOM 2368 C C . GLU A 1 5 ? -6.986 3.135 1.118 1.00 0.00 5 GLU A C 5
ATOM 2369 O O . GLU A 1 5 ? -7.016 1.910 1.207 1.00 0.00 5 GLU A O 5
ATOM 2381 N N . ILE A 1 6 ? -7.353 3.808 0.030 1.00 0.00 6 ILE A N 5
ATOM 2382 C CA . ILE A 1 6 ? -7.832 3.146 -1.193 1.00 0.00 6 ILE A CA 5
ATOM 2383 C C . ILE A 1 6 ? -6.776 2.166 -1.658 1.00 0.00 6 ILE A C 5
ATOM 2384 O O . ILE A 1 6 ? -7.058 1.006 -1.971 1.00 0.00 6 ILE A O 5
ATOM 2400 N N . CYS A 1 7 ? -5.562 2.657 -1.660 1.00 0.00 7 CYS A N 5
ATOM 2401 C CA . CYS A 1 7 ? -4.393 1.899 -2.032 1.00 0.00 7 CYS A CA 5
ATOM 2402 C C . CYS A 1 7 ? -4.267 0.587 -1.217 1.00 0.00 7 CYS A C 5
ATOM 2403 O O . CYS A 1 7 ? -4.140 -0.514 -1.807 1.00 0.00 7 CYS A O 5
ATOM 2410 N N . ARG A 1 8 ? -4.354 0.684 0.117 1.00 0.00 8 ARG A N 5
ATOM 2411 C CA . ARG A 1 8 ? -4.283 -0.494 0.971 1.00 0.00 8 ARG A CA 5
ATOM 2412 C C . ARG A 1 8 ? -5.482 -1.404 0.737 1.00 0.00 8 ARG A C 5
ATOM 2413 O O . ARG A 1 8 ? -5.325 -2.619 0.635 1.00 0.00 8 ARG A O 5
ATOM 2434 N N . GLN A 1 9 ? -6.664 -0.814 0.627 1.00 0.00 9 GLN A N 5
ATOM 2435 C CA . GLN A 1 9 ? -7.895 -1.575 0.445 1.00 0.00 9 GLN A CA 5
ATOM 2436 C C . GLN A 1 9 ? -7.889 -2.391 -0.831 1.00 0.00 9 GLN A C 5
ATOM 2437 O O . GLN A 1 9 ? -8.344 -3.546 -0.832 1.00 0.00 9 GLN A O 5
ATOM 2451 N N . TRP A 1 10 ? -7.349 -1.816 -1.894 1.00 0.00 10 TRP A N 5
ATOM 2452 C CA . TRP A 1 10 ? -7.243 -2.504 -3.163 1.00 0.00 10 TRP A CA 5
ATOM 2453 C C . TRP A 1 10 ? -6.361 -3.737 -3.002 1.00 0.00 10 TRP A C 5
ATOM 2454 O O . TRP A 1 10 ? -6.789 -4.847 -3.281 1.00 0.00 10 TRP A O 5
ATOM 2475 N N . CYS A 1 11 ? -5.159 -3.544 -2.495 1.00 0.00 11 CYS A N 5
ATOM 2476 C CA . CYS A 1 11 ? -4.235 -4.654 -2.283 1.00 0.00 11 CYS A CA 5
ATOM 2477 C C . CYS A 1 11 ? -4.736 -5.656 -1.257 1.00 0.00 11 CYS A C 5
ATOM 2478 O O . CYS A 1 11 ? -4.453 -6.820 -1.362 1.00 0.00 11 CYS A O 5
ATOM 2485 N N . GLN A 1 12 ? -5.508 -5.204 -0.296 1.00 0.00 12 GLN A N 5
ATOM 2486 C CA . GLN A 1 12 ? -6.042 -6.087 0.720 1.00 0.00 12 GLN A CA 5
ATOM 2487 C C . GLN A 1 12 ? -7.037 -7.097 0.101 1.00 0.00 12 GLN A C 5
ATOM 2488 O O . GLN A 1 12 ? -7.049 -8.277 0.462 1.00 0.00 12 GLN A O 5
ATOM 2502 N N . VAL A 1 13 ? -7.867 -6.629 -0.819 1.00 0.00 13 VAL A N 5
ATOM 2503 C CA . VAL A 1 13 ? -8.856 -7.500 -1.446 1.00 0.00 13 VAL A CA 5
ATOM 2504 C C . VAL A 1 13 ? -8.311 -8.211 -2.712 1.00 0.00 13 VAL A C 5
ATOM 2505 O O . VAL A 1 13 ? -8.590 -9.389 -2.943 1.00 0.00 13 VAL A O 5
ATOM 2518 N N . MET A 1 14 ? -7.517 -7.499 -3.502 1.00 0.00 14 MET A N 5
ATOM 2519 C CA . MET A 1 14 ? -7.005 -8.028 -4.775 1.00 0.00 14 MET A CA 5
ATOM 2520 C C . MET A 1 14 ? -5.812 -8.936 -4.576 1.00 0.00 14 MET A C 5
ATOM 2521 O O . MET A 1 14 ? -5.531 -9.799 -5.408 1.00 0.00 14 MET A O 5
ATOM 2535 N N . LYS A 1 15 ? -5.102 -8.741 -3.494 1.00 0.00 15 LYS A N 5
ATOM 2536 C CA . LYS A 1 15 ? -3.947 -9.548 -3.190 1.00 0.00 15 LYS A CA 5
ATOM 2537 C C . LYS A 1 15 ? -4.195 -10.268 -1.860 1.00 0.00 15 LYS A C 5
ATOM 2538 O O . LYS A 1 15 ? -4.057 -9.668 -0.804 1.00 0.00 15 LYS A O 5
ATOM 2557 N N . PRO A 1 16 ? -4.657 -11.508 -1.881 1.00 0.00 16 PRO A N 5
ATOM 2558 C CA . PRO A 1 16 ? -4.853 -12.274 -0.672 1.00 0.00 16 PRO A CA 5
ATOM 2559 C C . PRO A 1 16 ? -3.639 -13.163 -0.350 1.00 0.00 16 PRO A C 5
ATOM 2560 O O . PRO A 1 16 ? -3.254 -14.028 -1.171 1.00 0.00 16 PRO A O 5
ATOM 2571 N N . GLN A 1 17 ? -3.027 -12.937 0.829 1.00 0.00 17 GLN A N 5
ATOM 2572 C CA . GLN A 1 17 ? -1.899 -13.727 1.329 1.00 0.00 17 GLN A CA 5
ATOM 2573 C C . GLN A 1 17 ? -0.635 -13.510 0.500 1.00 0.00 17 GLN A C 5
ATOM 2574 O O . GLN A 1 17 ? -0.593 -12.669 -0.382 1.00 0.00 17 GLN A O 5
ATOM 2588 N N . GLY A 1 18 ? 0.397 -14.227 0.822 1.00 0.00 18 GLY A N 5
ATOM 2589 C CA . GLY A 1 18 ? 1.631 -14.141 0.075 1.00 0.00 18 GLY A CA 5
ATOM 2590 C C . GLY A 1 18 ? 2.728 -13.529 0.884 1.00 0.00 18 GLY A C 5
ATOM 2591 O O . GLY A 1 18 ? 3.866 -13.992 0.868 1.00 0.00 18 GLY A O 5
ATOM 2595 N N . GLY A 1 19 ? 2.388 -12.504 1.609 1.00 0.00 19 GLY A N 5
ATOM 2596 C CA . GLY A 1 19 ? 3.352 -11.819 2.442 1.00 0.00 19 GLY A CA 5
ATOM 2597 C C . GLY A 1 19 ? 4.222 -10.863 1.648 1.00 0.00 19 GLY A C 5
ATOM 2598 O O . GLY A 1 19 ? 4.143 -9.649 1.832 1.00 0.00 19 GLY A O 5
ATOM 2602 N N . GLU A 1 20 ? 5.017 -11.408 0.743 1.00 0.00 20 GLU A N 5
ATOM 2603 C CA . GLU A 1 20 ? 5.920 -10.632 -0.088 1.00 0.00 20 GLU A CA 5
ATOM 2604 C C . GLU A 1 20 ? 5.147 -9.767 -1.080 1.00 0.00 20 GLU A C 5
ATOM 2605 O O . GLU A 1 20 ? 5.491 -8.607 -1.301 1.00 0.00 20 GLU A O 5
ATOM 2617 N N . GLU A 1 21 ? 4.089 -10.321 -1.646 1.00 0.00 21 GLU A N 5
ATOM 2618 C CA . GLU A 1 21 ? 3.244 -9.586 -2.578 1.00 0.00 21 GLU A CA 5
ATOM 2619 C C . GLU A 1 21 ? 2.603 -8.401 -1.849 1.00 0.00 21 GLU A C 5
ATOM 2620 O O . GLU A 1 21 ? 2.469 -7.293 -2.397 1.00 0.00 21 GLU A O 5
ATOM 2632 N N . GLN A 1 22 ? 2.274 -8.639 -0.589 1.00 0.00 22 GLN A N 5
ATOM 2633 C CA . GLN A 1 22 ? 1.645 -7.643 0.255 1.00 0.00 22 GLN A CA 5
ATOM 2634 C C . GLN A 1 22 ? 2.676 -6.588 0.614 1.00 0.00 22 GLN A C 5
ATOM 2635 O O . GLN A 1 22 ? 2.396 -5.393 0.598 1.00 0.00 22 GLN A O 5
ATOM 2649 N N . ARG A 1 23 ? 3.881 -7.057 0.905 1.00 0.00 23 ARG A N 5
ATOM 2650 C CA . ARG A 1 23 ? 5.017 -6.224 1.202 1.00 0.00 23 ARG A CA 5
ATOM 2651 C C . ARG A 1 23 ? 5.244 -5.271 0.046 1.00 0.00 23 ARG A C 5
ATOM 2652 O O . ARG A 1 23 ? 5.331 -4.067 0.242 1.00 0.00 23 ARG A O 5
ATOM 2673 N N . ARG A 1 24 ? 5.285 -5.829 -1.161 1.00 0.00 24 ARG A N 5
ATOM 2674 C CA . ARG A 1 24 ? 5.473 -5.059 -2.376 1.00 0.00 24 ARG A CA 5
ATOM 2675 C C . ARG A 1 24 ? 4.360 -4.024 -2.525 1.00 0.00 24 ARG A C 5
ATOM 2676 O O . ARG A 1 24 ? 4.636 -2.874 -2.854 1.00 0.00 24 ARG A O 5
ATOM 2697 N N . CYS A 1 25 ? 3.122 -4.434 -2.231 1.00 0.00 25 CYS A N 5
ATOM 2698 C CA . CYS A 1 25 ? 1.980 -3.523 -2.238 1.00 0.00 25 CYS A CA 5
ATOM 2699 C C . CYS A 1 25 ? 2.212 -2.317 -1.358 1.00 0.00 25 CYS A C 5
ATOM 2700 O O . CYS A 1 25 ? 2.147 -1.199 -1.829 1.00 0.00 25 CYS A O 5
ATOM 2707 N N . GLN A 1 26 ? 2.534 -2.539 -0.097 1.00 0.00 26 GLN A N 5
ATOM 2708 C CA . GLN A 1 26 ? 2.738 -1.432 0.822 1.00 0.00 26 GLN A CA 5
ATOM 2709 C C . GLN A 1 26 ? 3.973 -0.614 0.484 1.00 0.00 26 GLN A C 5
ATOM 2710 O O . GLN A 1 26 ? 3.972 0.608 0.659 1.00 0.00 26 GLN A O 5
ATOM 2724 N N . GLN A 1 27 ? 5.010 -1.270 -0.031 1.00 0.00 27 GLN A N 5
ATOM 2725 C CA . GLN A 1 27 ? 6.209 -0.557 -0.458 1.00 0.00 27 GLN A CA 5
ATOM 2726 C C . GLN A 1 27 ? 5.866 0.405 -1.579 1.00 0.00 27 GLN A C 5
ATOM 2727 O O . GLN A 1 27 ? 6.177 1.587 -1.506 1.00 0.00 27 GLN A O 5
ATOM 2741 N N . GLU A 1 28 ? 5.169 -0.096 -2.588 1.00 0.00 28 GLU A N 5
ATOM 2742 C CA . GLU A 1 28 ? 4.785 0.722 -3.722 1.00 0.00 28 GLU A CA 5
ATOM 2743 C C . GLU A 1 28 ? 3.711 1.731 -3.344 1.00 0.00 28 GLU A C 5
ATOM 2744 O O . GLU A 1 28 ? 3.630 2.818 -3.929 1.00 0.00 28 GLU A O 5
ATOM 2756 N N . CYS A 1 29 ? 2.903 1.371 -2.382 1.00 0.00 29 CYS A N 5
ATOM 2757 C CA . CYS A 1 29 ? 1.842 2.219 -1.889 1.00 0.00 29 CYS A CA 5
ATOM 2758 C C . CYS A 1 29 ? 2.445 3.475 -1.263 1.00 0.00 29 CYS A C 5
ATOM 2759 O O . CYS A 1 29 ? 2.100 4.609 -1.639 1.00 0.00 29 CYS A O 5
ATOM 2766 N N . GLU A 1 30 ? 3.397 3.279 -0.352 1.00 0.00 30 GLU A N 5
ATOM 2767 C CA . GLU A 1 30 ? 4.064 4.395 0.283 1.00 0.00 30 GLU A CA 5
ATOM 2768 C C . GLU A 1 30 ? 4.998 5.099 -0.696 1.00 0.00 30 GLU A C 5
ATOM 2769 O O . GLU A 1 30 ? 5.262 6.290 -0.553 1.00 0.00 30 GLU A O 5
ATOM 2781 N N . GLU A 1 31 ? 5.463 4.363 -1.708 1.00 0.00 31 GLU A N 5
ATOM 2782 C CA . GLU A 1 31 ? 6.302 4.918 -2.766 1.00 0.00 31 GLU A CA 5
ATOM 2783 C C . GLU A 1 31 ? 5.490 5.951 -3.557 1.00 0.00 31 GLU A C 5
ATOM 2784 O O . GLU A 1 31 ? 5.983 7.036 -3.877 1.00 0.00 31 GLU A O 5
ATOM 2796 N N . ARG A 1 32 ? 4.227 5.604 -3.837 1.00 0.00 32 ARG A N 5
ATOM 2797 C CA . ARG A 1 32 ? 3.303 6.493 -4.535 1.00 0.00 32 ARG A CA 5
ATOM 2798 C C . ARG A 1 32 ? 2.953 7.678 -3.647 1.00 0.00 32 ARG A C 5
ATOM 2799 O O . ARG A 1 32 ? 2.804 8.811 -4.126 1.00 0.00 32 ARG A O 5
ATOM 2820 N N . LEU A 1 33 ? 2.808 7.404 -2.353 1.00 0.00 33 LEU A N 5
ATOM 2821 C CA . LEU A 1 33 ? 2.547 8.439 -1.360 1.00 0.00 33 LEU A CA 5
ATOM 2822 C C . LEU A 1 33 ? 3.727 9.409 -1.323 1.00 0.00 33 LEU A C 5
ATOM 2823 O O . LEU A 1 33 ? 3.548 10.618 -1.113 1.00 0.00 33 LEU A O 5
ATOM 2839 N N . ARG A 1 34 ? 4.921 8.846 -1.536 1.00 0.00 34 ARG A N 5
ATOM 2840 C CA . ARG A 1 34 ? 6.179 9.563 -1.703 1.00 0.00 34 ARG A CA 5
ATOM 2841 C C . ARG A 1 34 ? 6.727 10.067 -0.377 1.00 0.00 34 ARG A C 5
ATOM 2842 O O . ARG A 1 34 ? 6.069 10.832 0.326 1.00 0.00 34 ARG A O 5
ATOM 2863 N N . ASP A 1 35 ? 7.940 9.628 -0.070 1.00 0.00 35 ASP A N 5
ATOM 2864 C CA . ASP A 1 35 ? 8.662 9.954 1.169 1.00 0.00 35 ASP A CA 5
ATOM 2865 C C . ASP A 1 35 ? 7.914 9.393 2.356 1.00 0.00 35 ASP A C 5
ATOM 2866 O O . ASP A 1 35 ? 7.962 8.159 2.564 1.00 0.00 35 ASP A O 5
ATOM 2890 N N . LYS A 1 2 ? -8.743 9.377 1.304 1.00 0.00 2 LYS A N 6
ATOM 2891 C CA . LYS A 1 2 ? -9.482 8.542 0.385 1.00 0.00 2 LYS A CA 6
ATOM 2892 C C . LYS A 1 2 ? -8.553 7.797 -0.551 1.00 0.00 2 LYS A C 6
ATOM 2893 O O . LYS A 1 2 ? -8.715 6.601 -0.769 1.00 0.00 2 LYS A O 6
ATOM 2912 N N . GLU A 1 3 ? -7.536 8.483 -1.047 1.00 0.00 3 GLU A N 6
ATOM 2913 C CA . GLU A 1 3 ? -6.572 7.869 -1.950 1.00 0.00 3 GLU A CA 6
ATOM 2914 C C . GLU A 1 3 ? -5.758 6.856 -1.159 1.00 0.00 3 GLU A C 6
ATOM 2915 O O . GLU A 1 3 ? -5.384 5.795 -1.653 1.00 0.00 3 GLU A O 6
ATOM 2927 N N . THR A 1 4 ? -5.567 7.184 0.085 1.00 0.00 4 THR A N 6
ATOM 2928 C CA . THR A 1 4 ? -4.882 6.346 1.039 1.00 0.00 4 THR A CA 6
ATOM 2929 C C . THR A 1 4 ? -5.691 5.058 1.267 1.00 0.00 4 THR A C 6
ATOM 2930 O O . THR A 1 4 ? -5.146 3.944 1.259 1.00 0.00 4 THR A O 6
ATOM 2941 N N . GLU A 1 5 ? -6.996 5.228 1.408 1.00 0.00 5 GLU A N 6
ATOM 2942 C CA . GLU A 1 5 ? -7.909 4.138 1.658 1.00 0.00 5 GLU A CA 6
ATOM 2943 C C . GLU A 1 5 ? -7.929 3.185 0.473 1.00 0.00 5 GLU A C 6
ATOM 2944 O O . GLU A 1 5 ? -7.882 1.967 0.657 1.00 0.00 5 GLU A O 6
ATOM 2956 N N . ILE A 1 6 ? -7.973 3.745 -0.732 1.00 0.00 6 ILE A N 6
ATOM 2957 C CA . ILE A 1 6 ? -7.943 2.954 -1.966 1.00 0.00 6 ILE A CA 6
ATOM 2958 C C . ILE A 1 6 ? -6.636 2.180 -2.029 1.00 0.00 6 ILE A C 6
ATOM 2959 O O . ILE A 1 6 ? -6.632 0.957 -2.232 1.00 0.00 6 ILE A O 6
ATOM 2975 N N . CYS A 1 7 ? -5.547 2.911 -1.824 1.00 0.00 7 CYS A N 6
ATOM 2976 C CA . CYS A 1 7 ? -4.179 2.372 -1.818 1.00 0.00 7 CYS A CA 6
ATOM 2977 C C . CYS A 1 7 ? -4.067 1.159 -0.873 1.00 0.00 7 CYS A C 6
ATOM 2978 O O . CYS A 1 7 ? -3.470 0.127 -1.219 1.00 0.00 7 CYS A O 6
ATOM 2985 N N . ARG A 1 8 ? -4.662 1.269 0.304 1.00 0.00 8 ARG A N 6
ATOM 2986 C CA . ARG A 1 8 ? -4.658 0.168 1.234 1.00 0.00 8 ARG A CA 6
ATOM 2987 C C . ARG A 1 8 ? -5.595 -0.945 0.776 1.00 0.00 8 ARG A C 6
ATOM 2988 O O . ARG A 1 8 ? -5.209 -2.111 0.757 1.00 0.00 8 ARG A O 6
ATOM 3009 N N . GLN A 1 9 ? -6.799 -0.571 0.374 1.00 0.00 9 GLN A N 6
ATOM 3010 C CA . GLN A 1 9 ? -7.847 -1.526 0.022 1.00 0.00 9 GLN A CA 6
ATOM 3011 C C . GLN A 1 9 ? -7.436 -2.450 -1.113 1.00 0.00 9 GLN A C 6
ATOM 3012 O O . GLN A 1 9 ? -7.678 -3.651 -1.034 1.00 0.00 9 GLN A O 6
ATOM 3026 N N . TRP A 1 10 ? -6.780 -1.895 -2.132 1.00 0.00 10 TRP A N 6
ATOM 3027 C CA . TRP A 1 10 ? -6.348 -2.667 -3.296 1.00 0.00 10 TRP A CA 6
ATOM 3028 C C . TRP A 1 10 ? -5.485 -3.850 -2.858 1.00 0.00 10 TRP A C 6
ATOM 3029 O O . TRP A 1 10 ? -5.742 -4.992 -3.233 1.00 0.00 10 TRP A O 6
ATOM 3050 N N . CYS A 1 11 ? -4.525 -3.581 -2.014 1.00 0.00 11 CYS A N 6
ATOM 3051 C CA . CYS A 1 11 ? -3.634 -4.611 -1.519 1.00 0.00 11 CYS A CA 6
ATOM 3052 C C . CYS A 1 11 ? -4.296 -5.458 -0.435 1.00 0.00 11 CYS A C 6
ATOM 3053 O O . CYS A 1 11 ? -4.007 -6.649 -0.302 1.00 0.00 11 CYS A O 6
ATOM 3060 N N . GLN A 1 12 ? -5.209 -4.853 0.313 1.00 0.00 12 GLN A N 6
ATOM 3061 C CA . GLN A 1 12 ? -5.883 -5.538 1.394 1.00 0.00 12 GLN A CA 6
ATOM 3062 C C . GLN A 1 12 ? -6.795 -6.641 0.858 1.00 0.00 12 GLN A C 6
ATOM 3063 O O . GLN A 1 12 ? -6.851 -7.731 1.419 1.00 0.00 12 GLN A O 6
ATOM 3077 N N . VAL A 1 13 ? -7.497 -6.347 -0.225 1.00 0.00 13 VAL A N 6
ATOM 3078 C CA . VAL A 1 13 ? -8.397 -7.315 -0.831 1.00 0.00 13 VAL A CA 6
ATOM 3079 C C . VAL A 1 13 ? -7.609 -8.251 -1.775 1.00 0.00 13 VAL A C 6
ATOM 3080 O O . VAL A 1 13 ? -8.056 -9.364 -2.097 1.00 0.00 13 VAL A O 6
ATOM 3093 N N . MET A 1 14 ? -6.431 -7.791 -2.207 1.00 0.00 14 MET A N 6
ATOM 3094 C CA . MET A 1 14 ? -5.527 -8.592 -3.031 1.00 0.00 14 MET A CA 6
ATOM 3095 C C . MET A 1 14 ? -5.121 -9.834 -2.260 1.00 0.00 14 MET A C 6
ATOM 3096 O O . MET A 1 14 ? -5.310 -10.965 -2.728 1.00 0.00 14 MET A O 6
ATOM 3110 N N . LYS A 1 15 ? -4.602 -9.626 -1.077 1.00 0.00 15 LYS A N 6
ATOM 3111 C CA . LYS A 1 15 ? -4.235 -10.706 -0.218 1.00 0.00 15 LYS A CA 6
ATOM 3112 C C . LYS A 1 15 ? -4.289 -10.261 1.220 1.00 0.00 15 LYS A C 6
ATOM 3113 O O . LYS A 1 15 ? -3.407 -9.537 1.682 1.00 0.00 15 LYS A O 6
ATOM 3132 N N . PRO A 1 16 ? -5.362 -10.621 1.931 1.00 0.00 16 PRO A N 6
ATOM 3133 C CA . PRO A 1 16 ? -5.460 -10.366 3.356 1.00 0.00 16 PRO A CA 6
ATOM 3134 C C . PRO A 1 16 ? -4.336 -11.103 4.069 1.00 0.00 16 PRO A C 6
ATOM 3135 O O . PRO A 1 16 ? -4.238 -12.331 3.975 1.00 0.00 16 PRO A O 6
ATOM 3146 N N . GLN A 1 17 ? -3.491 -10.341 4.750 1.00 0.00 17 GLN A N 6
ATOM 3147 C CA . GLN A 1 17 ? -2.300 -10.846 5.413 1.00 0.00 17 GLN A CA 6
ATOM 3148 C C . GLN A 1 17 ? -1.357 -11.510 4.427 1.00 0.00 17 GLN A C 6
ATOM 3149 O O . GLN A 1 17 ? -1.297 -12.748 4.315 1.00 0.00 17 GLN A O 6
ATOM 3163 N N . GLY A 1 18 ? -0.693 -10.689 3.660 1.00 0.00 18 GLY A N 6
ATOM 3164 C CA . GLY A 1 18 ? 0.256 -11.168 2.703 1.00 0.00 18 GLY A CA 6
ATOM 3165 C C . GLY A 1 18 ? 1.652 -10.908 3.184 1.00 0.00 18 GLY A C 6
ATOM 3166 O O . GLY A 1 18 ? 1.851 -10.113 4.105 1.00 0.00 18 GLY A O 6
ATOM 3170 N N . GLY A 1 19 ? 2.604 -11.555 2.592 1.00 0.00 19 GLY A N 6
ATOM 3171 C CA . GLY A 1 19 ? 3.962 -11.382 2.988 1.00 0.00 19 GLY A CA 6
ATOM 3172 C C . GLY A 1 19 ? 4.702 -10.442 2.071 1.00 0.00 19 GLY A C 6
ATOM 3173 O O . GLY A 1 19 ? 4.638 -9.216 2.249 1.00 0.00 19 GLY A O 6
ATOM 3177 N N . GLU A 1 20 ? 5.339 -11.007 1.059 1.00 0.00 20 GLU A N 6
ATOM 3178 C CA . GLU A 1 20 ? 6.201 -10.271 0.139 1.00 0.00 20 GLU A CA 6
ATOM 3179 C C . GLU A 1 20 ? 5.413 -9.217 -0.662 1.00 0.00 20 GLU A C 6
ATOM 3180 O O . GLU A 1 20 ? 5.824 -8.057 -0.745 1.00 0.00 20 GLU A O 6
ATOM 3192 N N . GLU A 1 21 ? 4.267 -9.606 -1.211 1.00 0.00 21 GLU A N 6
ATOM 3193 C CA . GLU A 1 21 ? 3.448 -8.682 -2.005 1.00 0.00 21 GLU A CA 6
ATOM 3194 C C . GLU A 1 21 ? 2.905 -7.554 -1.158 1.00 0.00 21 GLU A C 6
ATOM 3195 O O . GLU A 1 21 ? 2.874 -6.403 -1.588 1.00 0.00 21 GLU A O 6
ATOM 3207 N N . GLN A 1 22 ? 2.524 -7.868 0.061 1.00 0.00 22 GLN A N 6
ATOM 3208 C CA . GLN A 1 22 ? 1.996 -6.860 0.951 1.00 0.00 22 GLN A CA 6
ATOM 3209 C C . GLN A 1 22 ? 3.130 -5.917 1.377 1.00 0.00 22 GLN A C 6
ATOM 3210 O O . GLN A 1 22 ? 2.924 -4.719 1.555 1.00 0.00 22 GLN A O 6
ATOM 3224 N N . ARG A 1 23 ? 4.335 -6.468 1.490 1.00 0.00 23 ARG A N 6
ATOM 3225 C CA . ARG A 1 23 ? 5.530 -5.703 1.798 1.00 0.00 23 ARG A CA 6
ATOM 3226 C C . ARG A 1 23 ? 5.807 -4.724 0.661 1.0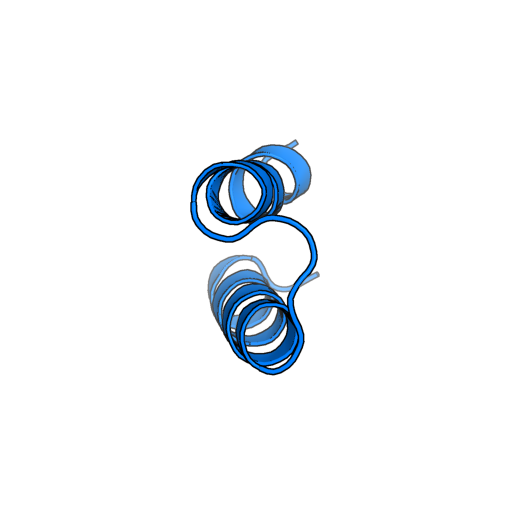0 0.00 23 ARG A C 6
ATOM 3227 O O . ARG A 1 23 ? 6.159 -3.553 0.899 1.00 0.00 23 ARG A O 6
ATOM 3248 N N . ARG A 1 24 ? 5.642 -5.215 -0.569 1.00 0.00 24 ARG A N 6
ATOM 3249 C CA . ARG A 1 24 ? 5.756 -4.395 -1.768 1.00 0.00 24 ARG A CA 6
ATOM 3250 C C . ARG A 1 24 ? 4.767 -3.250 -1.693 1.00 0.00 24 ARG A C 6
ATOM 3251 O O . ARG A 1 24 ? 5.130 -2.095 -1.897 1.00 0.00 24 ARG A O 6
ATOM 3272 N N . CYS A 1 25 ? 3.533 -3.583 -1.359 1.00 0.00 25 CYS A N 6
ATOM 3273 C CA . CYS A 1 25 ? 2.472 -2.604 -1.201 1.00 0.00 25 CYS A CA 6
ATOM 3274 C C . CYS A 1 25 ? 2.819 -1.524 -0.206 1.00 0.00 25 CYS A C 6
ATOM 3275 O O . CYS A 1 25 ? 2.545 -0.361 -0.456 1.00 0.00 25 CYS A O 6
ATOM 3282 N N . GLN A 1 26 ? 3.449 -1.905 0.902 1.00 0.00 26 GLN A N 6
ATOM 3283 C CA . GLN A 1 26 ? 3.875 -0.942 1.908 1.00 0.00 26 GLN A CA 6
ATOM 3284 C C . GLN A 1 26 ? 4.792 0.090 1.282 1.00 0.00 26 GLN A C 6
ATOM 3285 O O . GLN A 1 26 ? 4.542 1.290 1.369 1.00 0.00 26 GLN A O 6
ATOM 3299 N N . GLN A 1 27 ? 5.804 -0.397 0.584 1.00 0.00 27 GLN A N 6
ATOM 3300 C CA . GLN A 1 27 ? 6.788 0.452 -0.061 1.00 0.00 27 GLN A CA 6
ATOM 3301 C C . GLN A 1 27 ? 6.145 1.312 -1.140 1.00 0.00 27 GLN A C 6
ATOM 3302 O O . GLN A 1 27 ? 6.332 2.535 -1.161 1.00 0.00 27 GLN A O 6
ATOM 3316 N N . GLU A 1 28 ? 5.369 0.678 -2.011 1.00 0.00 28 GLU A N 6
ATOM 3317 C CA . GLU A 1 28 ? 4.710 1.381 -3.093 1.00 0.00 28 GLU A CA 6
ATOM 3318 C C . GLU A 1 28 ? 3.777 2.441 -2.562 1.00 0.00 28 GLU A C 6
ATOM 3319 O O . GLU A 1 28 ? 3.846 3.576 -2.981 1.00 0.00 28 GLU A O 6
ATOM 3331 N N . CYS A 1 29 ? 2.954 2.082 -1.597 1.00 0.00 29 CYS A N 6
ATOM 3332 C CA . CYS A 1 29 ? 1.954 2.989 -1.079 1.00 0.00 29 CYS A CA 6
ATOM 3333 C C . CYS A 1 29 ? 2.604 4.207 -0.433 1.00 0.00 29 CYS A C 6
ATOM 3334 O O . CYS A 1 29 ? 2.186 5.335 -0.685 1.00 0.00 29 CYS A O 6
ATOM 3341 N N . GLU A 1 30 ? 3.667 3.996 0.339 1.00 0.00 30 GLU A N 6
ATOM 3342 C CA . GLU A 1 30 ? 4.331 5.108 1.004 1.00 0.00 30 GLU A CA 6
ATOM 3343 C C . GLU A 1 30 ? 4.954 6.069 0.014 1.00 0.00 30 GLU A C 6
ATOM 3344 O O . GLU A 1 30 ? 4.880 7.280 0.195 1.00 0.00 30 GLU A O 6
ATOM 3356 N N . GLU A 1 31 ? 5.547 5.549 -1.034 1.00 0.00 31 GLU A N 6
ATOM 3357 C CA . GLU A 1 31 ? 6.268 6.398 -1.963 1.00 0.00 31 GLU A CA 6
ATOM 3358 C C . GLU A 1 31 ? 5.354 6.973 -3.057 1.00 0.00 31 GLU A C 6
ATOM 3359 O O . GLU A 1 31 ? 5.594 8.067 -3.568 1.00 0.00 31 GLU A O 6
ATOM 3371 N N . ARG A 1 32 ? 4.316 6.251 -3.399 1.00 0.00 32 ARG A N 6
ATOM 3372 C CA . ARG A 1 32 ? 3.388 6.683 -4.434 1.00 0.00 32 ARG A CA 6
ATOM 3373 C C . ARG A 1 32 ? 2.397 7.693 -3.877 1.00 0.00 32 ARG A C 6
ATOM 3374 O O . ARG A 1 32 ? 2.124 8.726 -4.495 1.00 0.00 32 ARG A O 6
ATOM 3395 N N . LEU A 1 33 ? 1.876 7.409 -2.713 1.00 0.00 33 LEU A N 6
ATOM 3396 C CA . LEU A 1 33 ? 0.914 8.282 -2.084 1.00 0.00 33 LEU A CA 6
ATOM 3397 C C . LEU A 1 33 ? 1.622 9.420 -1.380 1.00 0.00 33 LEU A C 6
ATOM 3398 O O . LEU A 1 33 ? 1.282 10.592 -1.582 1.00 0.00 33 LEU A O 6
ATOM 3414 N N . ARG A 1 34 ? 2.639 9.059 -0.598 1.00 0.00 34 ARG A N 6
ATOM 3415 C CA . ARG A 1 34 ? 3.408 9.987 0.229 1.00 0.00 34 ARG A CA 6
ATOM 3416 C C . ARG A 1 34 ? 2.557 10.675 1.287 1.00 0.00 34 ARG A C 6
ATOM 3417 O O . ARG A 1 34 ? 1.341 10.426 1.412 1.00 0.00 34 ARG A O 6
ATOM 3438 N N . ASP A 1 35 ? 3.209 11.463 2.088 1.00 0.00 35 ASP A N 6
ATOM 3439 C CA . ASP A 1 35 ? 2.574 12.288 3.069 1.00 0.00 35 ASP A CA 6
ATOM 3440 C C . ASP A 1 35 ? 3.530 13.379 3.412 1.00 0.00 35 ASP A C 6
ATOM 3441 O O . ASP A 1 35 ? 4.587 13.078 4.013 1.00 0.00 35 ASP A O 6
ATOM 3465 N N . LYS A 1 2 ? -7.595 8.836 3.546 1.00 0.00 2 LYS A N 7
ATOM 3466 C CA . LYS A 1 2 ? -8.477 8.202 2.596 1.00 0.00 2 LYS A CA 7
ATOM 3467 C C . LYS A 1 2 ? -7.667 7.572 1.481 1.00 0.00 2 LYS A C 7
ATOM 3468 O O . LYS A 1 2 ? -7.956 6.453 1.043 1.00 0.00 2 LYS A O 7
ATOM 3487 N N . GLU A 1 3 ? -6.615 8.266 1.062 1.00 0.00 3 GLU A N 7
ATOM 3488 C CA . GLU A 1 3 ? -5.741 7.770 0.012 1.00 0.00 3 GLU A CA 7
ATOM 3489 C C . GLU A 1 3 ? -4.999 6.534 0.473 1.00 0.00 3 GLU A C 7
ATOM 3490 O O . GLU A 1 3 ? -4.615 5.679 -0.330 1.00 0.00 3 GLU A O 7
ATOM 3502 N N . THR A 1 4 ? -4.823 6.445 1.753 1.00 0.00 4 THR A N 7
ATOM 3503 C CA . THR A 1 4 ? -4.218 5.308 2.379 1.00 0.00 4 THR A CA 7
ATOM 3504 C C . THR A 1 4 ? -5.176 4.112 2.297 1.00 0.00 4 THR A C 7
ATOM 3505 O O . THR A 1 4 ? -4.791 3.024 1.860 1.00 0.00 4 THR A O 7
ATOM 3516 N N . GLU A 1 5 ? -6.432 4.352 2.655 1.00 0.00 5 GLU A N 7
ATOM 3517 C CA . GLU A 1 5 ? -7.459 3.321 2.680 1.00 0.00 5 GLU A CA 7
ATOM 3518 C C . GLU A 1 5 ? -7.713 2.744 1.296 1.00 0.00 5 GLU A C 7
ATOM 3519 O O . GLU A 1 5 ? -7.710 1.537 1.124 1.00 0.00 5 GLU A O 7
ATOM 3531 N N . ILE A 1 6 ? -7.908 3.619 0.315 1.00 0.00 6 ILE A N 7
ATOM 3532 C CA . ILE A 1 6 ? -8.144 3.205 -1.081 1.00 0.00 6 ILE A CA 7
ATOM 3533 C C . ILE A 1 6 ? -6.982 2.342 -1.564 1.00 0.00 6 ILE A C 7
ATOM 3534 O O . ILE A 1 6 ? -7.167 1.211 -2.050 1.00 0.00 6 ILE A O 7
ATOM 3550 N N . CYS A 1 7 ? -5.803 2.888 -1.409 1.00 0.00 7 CYS A N 7
ATOM 3551 C CA . CYS A 1 7 ? -4.568 2.246 -1.812 1.00 0.00 7 CYS A CA 7
ATOM 3552 C C . CYS A 1 7 ? -4.367 0.885 -1.123 1.00 0.00 7 CYS A C 7
ATOM 3553 O O . CYS A 1 7 ? -4.108 -0.123 -1.790 1.00 0.00 7 CYS A O 7
ATOM 3560 N N . ARG A 1 8 ? -4.526 0.841 0.192 1.00 0.00 8 ARG A N 7
ATOM 3561 C CA . ARG A 1 8 ? -4.338 -0.396 0.928 1.00 0.00 8 ARG A CA 7
ATOM 3562 C C . ARG A 1 8 ? -5.405 -1.425 0.596 1.00 0.00 8 ARG A C 7
ATOM 3563 O O . ARG A 1 8 ? -5.086 -2.597 0.432 1.00 0.00 8 ARG A O 7
ATOM 3584 N N . GLN A 1 9 ? -6.648 -0.988 0.483 1.00 0.00 9 GLN A N 7
ATOM 3585 C CA . GLN A 1 9 ? -7.771 -1.877 0.200 1.00 0.00 9 GLN A CA 7
ATOM 3586 C C . GLN A 1 9 ? -7.530 -2.651 -1.086 1.00 0.00 9 GLN A C 7
ATOM 3587 O O . GLN A 1 9 ? -7.839 -3.841 -1.171 1.00 0.00 9 GLN A O 7
ATOM 3601 N N . TRP A 1 10 ? -6.912 -1.976 -2.050 1.00 0.00 10 TRP A N 7
ATOM 3602 C CA . TRP A 1 10 ? -6.589 -2.556 -3.337 1.00 0.00 10 TRP A CA 7
ATOM 3603 C C . TRP A 1 10 ? -5.669 -3.770 -3.145 1.00 0.00 10 TRP A C 7
ATOM 3604 O O . TRP A 1 10 ? -5.936 -4.854 -3.647 1.00 0.00 10 TRP A O 7
ATOM 3625 N N . CYS A 1 11 ? -4.619 -3.581 -2.382 1.00 0.00 11 CYS A N 7
ATOM 3626 C CA . CYS A 1 11 ? -3.662 -4.644 -2.108 1.00 0.00 11 CYS A CA 7
ATOM 3627 C C . CYS A 1 11 ? -4.218 -5.672 -1.130 1.00 0.00 11 CYS A C 7
ATOM 3628 O O . CYS A 1 11 ? -3.859 -6.847 -1.184 1.00 0.00 11 CYS A O 7
ATOM 3635 N N . GLN A 1 12 ? -5.131 -5.240 -0.279 1.00 0.00 12 GLN A N 7
ATOM 3636 C CA . GLN A 1 12 ? -5.725 -6.109 0.720 1.00 0.00 12 GLN A CA 7
ATOM 3637 C C . GLN A 1 12 ? -6.630 -7.139 0.038 1.00 0.00 12 GLN A C 7
ATOM 3638 O O . GLN A 1 12 ? -6.605 -8.327 0.371 1.00 0.00 12 GLN A O 7
ATOM 3652 N N . VAL A 1 13 ? -7.423 -6.679 -0.925 1.00 0.00 13 VAL A N 7
ATOM 3653 C CA . VAL A 1 13 ? -8.303 -7.571 -1.668 1.00 0.00 13 VAL A CA 7
ATOM 3654 C C . VAL A 1 13 ? -7.493 -8.342 -2.726 1.00 0.00 13 VAL A C 7
ATOM 3655 O O . VAL A 1 13 ? -7.908 -9.404 -3.206 1.00 0.00 13 VAL A O 7
ATOM 3668 N N . MET A 1 14 ? -6.336 -7.803 -3.069 1.00 0.00 14 MET A N 7
ATOM 3669 C CA . MET A 1 14 ? -5.437 -8.435 -4.021 1.00 0.00 14 MET A CA 7
ATOM 3670 C C . MET A 1 14 ? -4.812 -9.665 -3.394 1.00 0.00 14 MET A C 7
ATOM 3671 O O . MET A 1 14 ? -4.821 -10.758 -3.984 1.00 0.00 14 MET A O 7
ATOM 3685 N N . LYS A 1 15 ? -4.288 -9.497 -2.197 1.00 0.00 15 LYS A N 7
ATOM 3686 C CA . LYS A 1 15 ? -3.653 -10.567 -1.493 1.00 0.00 15 LYS A CA 7
ATOM 3687 C C . LYS A 1 15 ? -3.766 -10.350 0.017 1.00 0.00 15 LYS A C 7
ATOM 3688 O O . LYS A 1 15 ? -3.144 -9.432 0.559 1.00 0.00 15 LYS A O 7
ATOM 3707 N N . PRO A 1 16 ? -4.614 -11.154 0.706 1.00 0.00 16 PRO A N 7
ATOM 3708 C CA . PRO A 1 16 ? -4.728 -11.118 2.166 1.00 0.00 16 PRO A CA 7
ATOM 3709 C C . PRO A 1 16 ? -3.368 -11.391 2.790 1.00 0.00 16 PRO A C 7
ATOM 3710 O O . PRO A 1 16 ? -2.620 -12.269 2.305 1.00 0.00 16 PRO A O 7
ATOM 3721 N N . GLN A 1 17 ? -3.060 -10.662 3.848 1.00 0.00 17 GLN A N 7
ATOM 3722 C CA . GLN A 1 17 ? -1.741 -10.646 4.498 1.00 0.00 17 GLN A CA 7
ATOM 3723 C C . GLN A 1 17 ? -0.712 -9.998 3.573 1.00 0.00 17 GLN A C 7
ATOM 3724 O O . GLN A 1 17 ? -0.221 -8.915 3.854 1.00 0.00 17 GLN A O 7
ATOM 3738 N N . GLY A 1 18 ? -0.415 -10.654 2.471 1.00 0.00 18 GLY A N 7
ATOM 3739 C CA . GLY A 1 18 ? 0.484 -10.124 1.484 1.00 0.00 18 GLY A CA 7
ATOM 3740 C C . GLY A 1 18 ? 1.915 -10.464 1.757 1.00 0.00 18 GLY A C 7
ATOM 3741 O O . GLY A 1 18 ? 2.609 -10.978 0.887 1.00 0.00 18 GLY A O 7
ATOM 3745 N N . GLY A 1 19 ? 2.357 -10.161 2.950 1.00 0.00 19 GLY A N 7
ATOM 3746 C CA . GLY A 1 19 ? 3.723 -10.434 3.351 1.00 0.00 19 GLY A CA 7
ATOM 3747 C C . GLY A 1 19 ? 4.681 -9.572 2.577 1.00 0.00 19 GLY A C 7
ATOM 3748 O O . GLY A 1 19 ? 4.617 -8.349 2.667 1.00 0.00 19 GLY A O 7
ATOM 3752 N N . GLU A 1 20 ? 5.515 -10.185 1.755 1.00 0.00 20 GLU A N 7
ATOM 3753 C CA . GLU A 1 20 ? 6.444 -9.431 0.922 1.00 0.00 20 GLU A CA 7
ATOM 3754 C C . GLU A 1 20 ? 5.692 -8.640 -0.120 1.00 0.00 20 GLU A C 7
ATOM 3755 O O . GLU A 1 20 ? 6.112 -7.557 -0.516 1.00 0.00 20 GLU A O 7
ATOM 3767 N N . GLU A 1 21 ? 4.544 -9.153 -0.515 1.00 0.00 21 GLU A N 7
ATOM 3768 C CA . GLU A 1 21 ? 3.715 -8.481 -1.484 1.00 0.00 21 GLU A CA 7
ATOM 3769 C C . GLU A 1 21 ? 3.078 -7.264 -0.867 1.00 0.00 21 GLU A C 7
ATOM 3770 O O . GLU A 1 21 ? 2.884 -6.252 -1.534 1.00 0.00 21 GLU A O 7
ATOM 3782 N N . GLN A 1 22 ? 2.814 -7.342 0.423 1.00 0.00 22 GLN A N 7
ATOM 3783 C CA . GLN A 1 22 ? 2.201 -6.245 1.124 1.00 0.00 22 GLN A CA 7
ATOM 3784 C C . GLN A 1 22 ? 3.253 -5.195 1.347 1.00 0.00 22 GLN A C 7
ATOM 3785 O O . GLN A 1 22 ? 2.991 -4.020 1.242 1.00 0.00 22 GLN A O 7
ATOM 3799 N N . ARG A 1 23 ? 4.462 -5.652 1.613 1.00 0.00 23 ARG A N 7
ATOM 3800 C CA . ARG A 1 23 ? 5.604 -4.775 1.786 1.00 0.00 23 ARG A CA 7
ATOM 3801 C C . ARG A 1 23 ? 5.925 -4.066 0.484 1.00 0.00 23 ARG A C 7
ATOM 3802 O O . ARG A 1 23 ? 6.220 -2.879 0.477 1.00 0.00 23 ARG A O 7
ATOM 3823 N N . ARG A 1 24 ? 5.812 -4.787 -0.620 1.00 0.00 24 ARG A N 7
ATOM 3824 C CA . ARG A 1 24 ? 5.977 -4.201 -1.940 1.00 0.00 24 ARG A CA 7
ATOM 3825 C C . ARG A 1 24 ? 4.871 -3.177 -2.187 1.00 0.00 24 ARG A C 7
ATOM 3826 O O . ARG A 1 24 ? 5.129 -2.074 -2.674 1.00 0.00 24 ARG A O 7
ATOM 3847 N N . CYS A 1 25 ? 3.650 -3.544 -1.822 1.00 0.00 25 CYS A N 7
ATOM 3848 C CA . CYS A 1 25 ? 2.516 -2.637 -1.891 1.00 0.00 25 CYS A CA 7
ATOM 3849 C C . CYS A 1 25 ? 2.731 -1.417 -1.022 1.00 0.00 25 CYS A C 7
ATOM 3850 O O . CYS A 1 25 ? 2.397 -0.333 -1.415 1.00 0.00 25 CYS A O 7
ATOM 3857 N N . GLN A 1 26 ? 3.310 -1.615 0.152 1.00 0.00 26 GLN A N 7
ATOM 3858 C CA . GLN A 1 26 ? 3.624 -0.542 1.076 1.00 0.00 26 GLN A CA 7
ATOM 3859 C C . GLN A 1 26 ? 4.543 0.470 0.405 1.00 0.00 26 GLN A C 7
ATOM 3860 O O . GLN A 1 26 ? 4.282 1.663 0.455 1.00 0.00 26 GLN A O 7
ATOM 3874 N N . GLN A 1 27 ? 5.579 -0.037 -0.271 1.00 0.00 27 GLN A N 7
ATOM 3875 C CA . GLN A 1 27 ? 6.538 0.803 -1.008 1.00 0.00 27 GLN A CA 7
ATOM 3876 C C . GLN A 1 27 ? 5.790 1.674 -2.011 1.00 0.00 27 GLN A C 7
ATOM 3877 O O . GLN A 1 27 ? 5.918 2.901 -2.018 1.00 0.00 27 GLN A O 7
ATOM 3891 N N . GLU A 1 28 ? 4.982 1.020 -2.823 1.00 0.00 28 GLU A N 7
ATOM 3892 C CA . GLU A 1 28 ? 4.218 1.673 -3.866 1.00 0.00 28 GLU A CA 7
ATOM 3893 C C . GLU A 1 28 ? 3.175 2.611 -3.283 1.00 0.00 28 GLU A C 7
ATOM 3894 O O . GLU A 1 28 ? 2.967 3.699 -3.787 1.00 0.00 28 GLU A O 7
ATOM 3906 N N . CYS A 1 29 ? 2.549 2.187 -2.209 1.00 0.00 29 CYS A N 7
ATOM 3907 C CA . CYS A 1 29 ? 1.501 2.943 -1.561 1.00 0.00 29 CYS A CA 7
ATOM 3908 C C . CYS A 1 29 ? 2.062 4.233 -0.984 1.00 0.00 29 CYS A C 7
ATOM 3909 O O . CYS A 1 29 ? 1.461 5.305 -1.144 1.00 0.00 29 CYS A O 7
ATOM 3916 N N . GLU A 1 30 ? 3.228 4.134 -0.345 1.00 0.00 30 GLU A N 7
ATOM 3917 C CA . GLU A 1 30 ? 3.904 5.294 0.188 1.00 0.00 30 GLU A CA 7
ATOM 3918 C C . GLU A 1 30 ? 4.279 6.234 -0.940 1.00 0.00 30 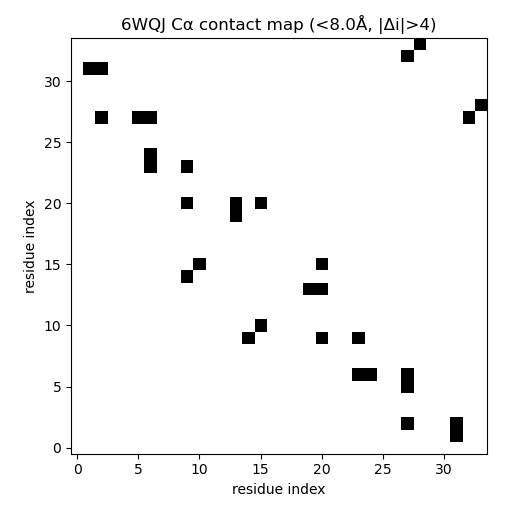GLU A C 7
ATOM 3919 O O . GLU A 1 30 ? 4.001 7.417 -0.867 1.00 0.00 30 GLU A O 7
ATOM 3931 N N . GLU A 1 31 ? 4.861 5.675 -1.998 1.00 0.00 31 GLU A N 7
ATOM 3932 C CA . GLU A 1 31 ? 5.307 6.435 -3.172 1.00 0.00 31 GLU A CA 7
ATOM 3933 C C . GLU A 1 31 ? 4.120 7.137 -3.858 1.00 0.00 31 GLU A C 7
ATOM 3934 O O . GLU A 1 31 ? 4.230 8.281 -4.327 1.00 0.00 31 GLU A O 7
ATOM 3946 N N . ARG A 1 32 ? 3.005 6.450 -3.894 1.00 0.00 32 ARG A N 7
ATOM 3947 C CA . ARG A 1 32 ? 1.753 6.969 -4.413 1.00 0.00 32 ARG A CA 7
ATOM 3948 C C . ARG A 1 32 ? 1.277 8.148 -3.568 1.00 0.00 32 ARG A C 7
ATOM 3949 O O . ARG A 1 32 ? 0.891 9.190 -4.096 1.00 0.00 32 ARG A O 7
ATOM 3970 N N . LEU A 1 33 ? 1.342 7.978 -2.266 1.00 0.00 33 LEU A N 7
ATOM 3971 C CA . LEU A 1 33 ? 0.881 8.974 -1.321 1.00 0.00 33 LEU A CA 7
ATOM 3972 C C . LEU A 1 33 ? 1.791 10.210 -1.320 1.00 0.00 33 LEU A C 7
ATOM 3973 O O . LEU A 1 33 ? 1.308 11.352 -1.396 1.00 0.00 33 LEU A O 7
ATOM 3989 N N . ARG A 1 34 ? 3.093 9.978 -1.248 1.00 0.00 34 ARG A N 7
ATOM 3990 C CA . ARG A 1 34 ? 4.082 11.040 -1.198 1.00 0.00 34 ARG A CA 7
ATOM 3991 C C . ARG A 1 34 ? 5.462 10.455 -1.425 1.00 0.00 34 ARG A C 7
ATOM 3992 O O . ARG A 1 34 ? 5.828 9.456 -0.794 1.00 0.00 34 ARG A O 7
ATOM 4013 N N . ASP A 1 35 ? 6.223 11.043 -2.299 1.00 0.00 35 ASP A N 7
ATOM 4014 C CA . ASP A 1 35 ? 7.573 10.592 -2.491 1.00 0.00 35 ASP A CA 7
ATOM 4015 C C . ASP A 1 35 ? 8.496 11.466 -1.690 1.00 0.00 35 ASP A C 7
ATOM 4016 O O . ASP A 1 35 ? 8.867 11.080 -0.566 1.00 0.00 35 ASP A O 7
ATOM 4040 N N . LYS A 1 2 ? -7.318 8.726 3.578 1.00 0.00 2 LYS A N 8
ATOM 4041 C CA . LYS A 1 2 ? -8.199 8.070 2.620 1.00 0.00 2 LYS A CA 8
ATOM 4042 C C . LYS A 1 2 ? -7.360 7.473 1.509 1.00 0.00 2 LYS A C 8
ATOM 4043 O O . LYS A 1 2 ? -7.604 6.364 1.039 1.00 0.00 2 LYS A O 8
ATOM 4062 N N . GLU A 1 3 ? -6.345 8.227 1.154 1.00 0.00 3 GLU A N 8
ATOM 4063 C CA . GLU A 1 3 ? -5.386 7.926 0.100 1.00 0.00 3 GLU A CA 8
ATOM 4064 C C . GLU A 1 3 ? -4.782 6.573 0.341 1.00 0.00 3 GLU A C 8
ATOM 4065 O O . GLU A 1 3 ? -4.826 5.667 -0.504 1.00 0.00 3 GLU A O 8
ATOM 4077 N N . THR A 1 4 ? -4.302 6.439 1.515 1.00 0.00 4 THR A N 8
ATOM 4078 C CA . THR A 1 4 ? -3.663 5.266 1.985 1.00 0.00 4 THR A CA 8
ATOM 4079 C C . THR A 1 4 ? -4.663 4.135 2.236 1.00 0.00 4 THR A C 8
ATOM 4080 O O . THR A 1 4 ? -4.356 2.987 1.978 1.00 0.00 4 THR A O 8
ATOM 4091 N N . GLU A 1 5 ? -5.871 4.479 2.693 1.00 0.00 5 GLU A N 8
ATOM 4092 C CA . GLU A 1 5 ? -6.926 3.495 2.955 1.00 0.00 5 GLU A CA 8
ATOM 4093 C C . GLU A 1 5 ? -7.261 2.723 1.686 1.00 0.00 5 GLU A C 8
ATOM 4094 O O . GLU A 1 5 ? -7.254 1.486 1.683 1.00 0.00 5 GLU A O 8
ATOM 4106 N N . ILE A 1 6 ? -7.542 3.463 0.619 1.00 0.00 6 ILE A N 8
ATOM 4107 C CA . ILE A 1 6 ? -7.878 2.892 -0.684 1.00 0.00 6 ILE A CA 8
ATOM 4108 C C . ILE A 1 6 ? -6.709 2.065 -1.173 1.00 0.00 6 ILE A C 8
ATOM 4109 O O . ILE A 1 6 ? -6.855 0.899 -1.540 1.00 0.00 6 ILE A O 8
ATOM 4125 N N . CYS A 1 7 ? -5.558 2.690 -1.136 1.00 0.00 7 CYS A N 8
ATOM 4126 C CA . CYS A 1 7 ? -4.295 2.093 -1.545 1.00 0.00 7 CYS A CA 8
ATOM 4127 C C . CYS A 1 7 ? -4.051 0.740 -0.817 1.00 0.00 7 CYS A C 8
ATOM 4128 O O . CYS A 1 7 ? -3.713 -0.281 -1.449 1.00 0.00 7 CYS A O 8
ATOM 4135 N N . ARG A 1 8 ? -4.259 0.739 0.493 1.00 0.00 8 ARG A N 8
ATOM 4136 C CA . ARG A 1 8 ? -4.178 -0.453 1.327 1.00 0.00 8 ARG A CA 8
ATOM 4137 C C . ARG A 1 8 ? -5.212 -1.469 0.901 1.00 0.00 8 ARG A C 8
ATOM 4138 O O . ARG A 1 8 ? -4.886 -2.637 0.707 1.00 0.00 8 ARG A O 8
ATOM 4159 N N . GLN A 1 9 ? -6.435 -1.011 0.738 1.00 0.00 9 GLN A N 8
ATOM 4160 C CA . GLN A 1 9 ? -7.570 -1.858 0.433 1.00 0.00 9 GLN A CA 8
ATOM 4161 C C . GLN A 1 9 ? -7.393 -2.580 -0.901 1.00 0.00 9 GLN A C 8
ATOM 4162 O O . GLN A 1 9 ? -7.744 -3.746 -1.012 1.00 0.00 9 GLN A O 8
ATOM 4176 N N . TRP A 1 10 ? -6.805 -1.896 -1.881 1.00 0.00 10 TRP A N 8
ATOM 4177 C CA . TRP A 1 10 ? -6.516 -2.483 -3.197 1.00 0.00 10 TRP A CA 8
ATOM 4178 C C . TRP A 1 10 ? -5.649 -3.736 -3.026 1.00 0.00 10 TRP A C 8
ATOM 4179 O O . TRP A 1 10 ? -5.984 -4.829 -3.515 1.00 0.00 10 TRP A O 8
ATOM 4200 N N . CYS A 1 11 ? -4.550 -3.571 -2.320 1.00 0.00 11 CYS A N 8
ATOM 4201 C CA . CYS A 1 11 ? -3.643 -4.669 -2.030 1.00 0.00 11 CYS A CA 8
ATOM 4202 C C . CYS A 1 11 ? -4.292 -5.691 -1.118 1.00 0.00 11 CYS A C 8
ATOM 4203 O O . CYS A 1 11 ? -4.115 -6.881 -1.292 1.00 0.00 11 CYS A O 8
ATOM 4210 N N . GLN A 1 12 ? -5.076 -5.200 -0.175 1.00 0.00 12 GLN A N 8
ATOM 4211 C CA . GLN A 1 12 ? -5.709 -6.018 0.846 1.00 0.00 12 GLN A CA 8
ATOM 4212 C C . GLN A 1 12 ? -6.713 -6.986 0.238 1.00 0.00 12 GLN A C 8
ATOM 4213 O O . GLN A 1 12 ? -6.757 -8.156 0.611 1.00 0.00 12 GLN A O 8
ATOM 4227 N N . VAL A 1 13 ? -7.525 -6.497 -0.688 1.00 0.00 13 VAL A N 8
ATOM 4228 C CA . VAL A 1 13 ? -8.512 -7.342 -1.328 1.00 0.00 13 VAL A CA 8
ATOM 4229 C C . VAL A 1 13 ? -7.829 -8.303 -2.308 1.00 0.00 13 VAL A C 8
ATOM 4230 O O . VAL A 1 13 ? -8.296 -9.427 -2.515 1.00 0.00 13 VAL A O 8
ATOM 4243 N N . MET A 1 14 ? -6.705 -7.866 -2.876 1.00 0.00 14 MET A N 8
ATOM 4244 C CA . MET A 1 14 ? -5.941 -8.688 -3.805 1.00 0.00 14 MET A CA 8
ATOM 4245 C C . MET A 1 14 ? -5.284 -9.861 -3.069 1.00 0.00 14 MET A C 8
ATOM 4246 O O . MET A 1 14 ? -5.489 -11.024 -3.427 1.00 0.00 14 MET A O 8
ATOM 4260 N N . LYS A 1 15 ? -4.525 -9.547 -2.035 1.00 0.00 15 LYS A N 8
ATOM 4261 C CA . LYS A 1 15 ? -3.820 -10.528 -1.221 1.00 0.00 15 LYS A CA 8
ATOM 4262 C C . LYS A 1 15 ? -3.710 -10.021 0.207 1.00 0.00 15 LYS A C 8
ATOM 4263 O O . LYS A 1 15 ? -2.996 -9.045 0.469 1.00 0.00 15 LYS A O 8
ATOM 4282 N N . PRO A 1 16 ? -4.460 -10.610 1.140 1.00 0.00 16 PRO A N 8
ATOM 4283 C CA . PRO A 1 16 ? -4.388 -10.222 2.538 1.00 0.00 16 PRO A CA 8
ATOM 4284 C C . PRO A 1 16 ? -3.021 -10.568 3.154 1.00 0.00 16 PRO A C 8
ATOM 4285 O O . PRO A 1 16 ? -2.612 -11.741 3.185 1.00 0.00 16 PRO A O 8
ATOM 4296 N N . GLN A 1 17 ? -2.342 -9.529 3.614 1.00 0.00 17 GLN A N 8
ATOM 4297 C CA . GLN A 1 17 ? -1.041 -9.575 4.286 1.00 0.00 17 GLN A CA 8
ATOM 4298 C C . GLN A 1 17 ? 0.033 -10.371 3.529 1.00 0.00 17 GLN A C 8
ATOM 4299 O O . GLN A 1 17 ? 0.670 -9.848 2.619 1.00 0.00 17 GLN A O 8
ATOM 4313 N N . GLY A 1 18 ? 0.196 -11.635 3.882 1.00 0.00 18 GLY A N 8
ATOM 4314 C CA . GLY A 1 18 ? 1.212 -12.456 3.279 1.00 0.00 18 GLY A CA 8
ATOM 4315 C C . GLY A 1 18 ? 2.592 -12.055 3.735 1.00 0.00 18 GLY A C 8
ATOM 4316 O O . GLY A 1 18 ? 2.936 -12.175 4.930 1.00 0.00 18 GLY A O 8
ATOM 4320 N N . GLY A 1 19 ? 3.370 -11.588 2.822 1.00 0.00 19 GLY A N 8
ATOM 4321 C CA . GLY A 1 19 ? 4.684 -11.148 3.110 1.00 0.00 19 GLY A CA 8
ATOM 4322 C C . GLY A 1 19 ? 5.205 -10.270 2.013 1.00 0.00 19 GLY A C 8
ATOM 4323 O O . GLY A 1 19 ? 5.101 -9.045 2.094 1.00 0.00 19 GLY A O 8
ATOM 4327 N N . GLU A 1 20 ? 5.675 -10.893 0.945 1.00 0.00 20 GLU A N 8
ATOM 4328 C CA . GLU A 1 20 ? 6.319 -10.187 -0.162 1.00 0.00 20 GLU A CA 8
ATOM 4329 C C . GLU A 1 20 ? 5.354 -9.257 -0.893 1.00 0.00 20 GLU A C 8
ATOM 4330 O O . GLU A 1 20 ? 5.759 -8.207 -1.394 1.00 0.00 20 GLU A O 8
ATOM 4342 N N . GLU A 1 21 ? 4.091 -9.629 -0.941 1.00 0.00 21 GLU A N 8
ATOM 4343 C CA . GLU A 1 21 ? 3.095 -8.823 -1.598 1.00 0.00 21 GLU A CA 8
ATOM 4344 C C . GLU A 1 21 ? 2.828 -7.570 -0.798 1.00 0.00 21 GLU A C 8
ATOM 4345 O O . GLU A 1 21 ? 2.749 -6.478 -1.355 1.00 0.00 21 GLU A O 8
ATOM 4357 N N . GLN A 1 22 ? 2.765 -7.715 0.512 1.00 0.00 22 GLN A N 8
ATOM 4358 C CA . GLN A 1 22 ? 2.499 -6.589 1.368 1.00 0.00 22 GLN A CA 8
ATOM 4359 C C . GLN A 1 22 ? 3.717 -5.689 1.455 1.00 0.00 22 GLN A C 8
ATOM 4360 O O . GLN A 1 22 ? 3.587 -4.471 1.449 1.00 0.00 22 GLN A O 8
ATOM 4374 N N . ARG A 1 23 ? 4.897 -6.291 1.489 1.00 0.00 23 ARG A N 8
ATOM 4375 C CA . ARG A 1 23 ? 6.141 -5.531 1.509 1.00 0.00 23 ARG A CA 8
ATOM 4376 C C . ARG A 1 23 ? 6.287 -4.737 0.216 1.00 0.00 23 ARG A C 8
ATOM 4377 O O . ARG A 1 23 ? 6.676 -3.559 0.237 1.00 0.00 23 ARG A O 8
ATOM 4398 N N . ARG A 1 24 ? 5.930 -5.368 -0.907 1.00 0.00 24 ARG A N 8
ATOM 4399 C CA . ARG A 1 24 ? 5.946 -4.684 -2.187 1.00 0.00 24 ARG A CA 8
ATOM 4400 C C . ARG A 1 24 ? 4.935 -3.556 -2.150 1.00 0.00 24 ARG A C 8
ATOM 4401 O O . ARG A 1 24 ? 5.253 -2.428 -2.506 1.00 0.00 24 ARG A O 8
ATOM 4422 N N . CYS A 1 25 ? 3.735 -3.860 -1.662 1.00 0.00 25 CYS A N 8
ATOM 4423 C CA . CYS A 1 25 ? 2.685 -2.868 -1.525 1.00 0.00 25 CYS A CA 8
ATOM 4424 C C . CYS A 1 25 ? 3.082 -1.696 -0.660 1.00 0.00 25 CYS A C 8
ATOM 4425 O O . CYS A 1 25 ? 2.673 -0.602 -0.934 1.00 0.00 25 CYS A O 8
ATOM 4432 N N . GLN A 1 26 ? 3.885 -1.918 0.372 1.00 0.00 26 GLN A N 8
ATOM 4433 C CA . GLN A 1 26 ? 4.369 -0.815 1.191 1.00 0.00 26 GLN A CA 8
ATOM 4434 C C . GLN A 1 26 ? 5.176 0.152 0.349 1.00 0.00 26 GLN A C 8
ATOM 4435 O O . GLN A 1 26 ? 4.899 1.358 0.333 1.00 0.00 26 GLN A O 8
ATOM 4449 N N . GLN A 1 27 ? 6.119 -0.388 -0.410 1.00 0.00 27 GLN A N 8
ATOM 4450 C CA . GLN A 1 27 ? 6.947 0.430 -1.282 1.00 0.00 27 GLN A CA 8
ATOM 4451 C C . GLN A 1 27 ? 6.088 1.124 -2.338 1.00 0.00 27 GLN A C 8
ATOM 4452 O O . GLN A 1 27 ? 6.194 2.331 -2.536 1.00 0.00 27 GLN A O 8
ATOM 4466 N N . GLU A 1 28 ? 5.207 0.362 -2.957 1.00 0.00 28 GLU A N 8
ATOM 4467 C CA . GLU A 1 28 ? 4.314 0.858 -3.998 1.00 0.00 28 GLU A CA 8
ATOM 4468 C C . GLU A 1 28 ? 3.350 1.925 -3.458 1.00 0.00 28 GLU A C 8
ATOM 4469 O O . GLU A 1 28 ? 3.202 2.990 -4.043 1.00 0.00 28 GLU A O 8
ATOM 4481 N N . CYS A 1 29 ? 2.740 1.649 -2.325 1.00 0.00 29 CYS A N 8
ATOM 4482 C CA . CYS A 1 29 ? 1.730 2.519 -1.742 1.00 0.00 29 CYS A CA 8
ATOM 4483 C C . CYS A 1 29 ? 2.331 3.849 -1.329 1.00 0.00 29 CYS A C 8
ATOM 4484 O O . CYS A 1 29 ? 1.774 4.921 -1.625 1.00 0.00 29 CYS A O 8
ATOM 4491 N N . GLU A 1 30 ? 3.488 3.799 -0.691 1.00 0.00 30 GLU A N 8
ATOM 4492 C CA . GLU A 1 30 ? 4.147 5.011 -0.269 1.00 0.00 30 GLU A CA 8
ATOM 4493 C C . GLU A 1 30 ? 4.726 5.759 -1.474 1.00 0.00 30 GLU A C 8
ATOM 4494 O O . GLU A 1 30 ? 4.864 6.976 -1.442 1.00 0.00 30 GLU A O 8
ATOM 4506 N N . GLU A 1 31 ? 5.012 5.025 -2.549 1.00 0.00 31 GLU A N 8
ATOM 4507 C CA . GLU A 1 31 ? 5.463 5.618 -3.812 1.00 0.00 31 GLU A CA 8
ATOM 4508 C C . GLU A 1 31 ? 4.308 6.431 -4.419 1.00 0.00 31 GLU A C 8
ATOM 4509 O O . GLU A 1 31 ? 4.500 7.527 -4.950 1.00 0.00 31 GLU A O 8
ATOM 4521 N N . ARG A 1 32 ? 3.103 5.889 -4.307 1.00 0.00 32 ARG A N 8
ATOM 4522 C CA . ARG A 1 32 ? 1.886 6.566 -4.776 1.00 0.00 32 ARG A CA 8
ATOM 4523 C C . ARG A 1 32 ? 1.623 7.782 -3.921 1.00 0.00 32 ARG A C 8
ATOM 4524 O O . ARG A 1 32 ? 1.235 8.826 -4.409 1.00 0.00 32 ARG A O 8
ATOM 4545 N N . LEU A 1 33 ? 1.886 7.635 -2.647 1.00 0.00 33 LEU A N 8
ATOM 4546 C CA . LEU A 1 33 ? 1.684 8.708 -1.687 1.00 0.00 33 LEU A CA 8
ATOM 4547 C C . LEU A 1 33 ? 2.722 9.826 -1.893 1.00 0.00 33 LEU A C 8
ATOM 4548 O O . LEU A 1 33 ? 2.471 10.990 -1.584 1.00 0.00 33 LEU A O 8
ATOM 4564 N N . ARG A 1 34 ? 3.864 9.465 -2.456 1.00 0.00 34 ARG A N 8
ATOM 4565 C CA . ARG A 1 34 ? 4.959 10.401 -2.700 1.00 0.00 34 ARG A CA 8
ATOM 4566 C C . ARG A 1 34 ? 4.728 11.174 -4.007 1.00 0.00 34 ARG A C 8
ATOM 4567 O O . ARG A 1 34 ? 5.451 12.129 -4.317 1.00 0.00 34 ARG A O 8
ATOM 4588 N N . ASP A 1 35 ? 3.729 10.773 -4.748 1.00 0.00 35 ASP A N 8
ATOM 4589 C CA . ASP A 1 35 ? 3.411 11.396 -6.014 1.00 0.00 35 ASP A CA 8
ATOM 4590 C C . ASP A 1 35 ? 2.740 12.724 -5.794 1.00 0.00 35 ASP A C 8
ATOM 4591 O O . ASP A 1 35 ? 3.344 13.756 -6.109 1.00 0.00 35 ASP A O 8
ATOM 4615 N N . LYS A 1 2 ? -7.813 9.551 2.309 1.00 0.00 2 LYS A N 9
ATOM 4616 C CA . LYS A 1 2 ? -8.760 9.175 1.274 1.00 0.00 2 LYS A CA 9
ATOM 4617 C C . LYS A 1 2 ? -8.141 8.199 0.280 1.00 0.00 2 LYS A C 9
ATOM 4618 O O . LYS A 1 2 ? -8.670 7.087 0.055 1.00 0.00 2 LYS A O 9
ATOM 4637 N N . GLU A 1 3 ? -7.004 8.563 -0.281 1.00 0.00 3 GLU A N 9
ATOM 4638 C CA . GLU A 1 3 ? -6.351 7.666 -1.211 1.00 0.00 3 GLU A CA 9
ATOM 4639 C C . GLU A 1 3 ? -5.602 6.575 -0.470 1.00 0.00 3 GLU A C 9
ATOM 4640 O O . GLU A 1 3 ? -5.226 5.570 -1.051 1.00 0.00 3 GLU A O 9
ATOM 4652 N N . THR A 1 4 ? -5.427 6.769 0.830 1.00 0.00 4 THR A N 9
ATOM 4653 C CA . THR A 1 4 ? -4.853 5.764 1.690 1.00 0.00 4 THR A CA 9
ATOM 4654 C C . THR A 1 4 ? -5.805 4.570 1.745 1.00 0.00 4 THR A C 9
ATOM 4655 O O . THR A 1 4 ? -5.384 3.423 1.579 1.00 0.00 4 THR A O 9
ATOM 4666 N N . GLU A 1 5 ? -7.100 4.870 1.914 1.00 0.00 5 GLU A N 9
ATOM 4667 C CA . GLU A 1 5 ? -8.145 3.859 1.908 1.00 0.00 5 GLU A CA 9
ATOM 4668 C C . GLU A 1 5 ? -8.147 3.119 0.592 1.00 0.00 5 GLU A C 9
ATOM 4669 O O . GLU A 1 5 ? -8.165 1.897 0.569 1.00 0.00 5 GLU A O 9
ATOM 4681 N N . ILE A 1 6 ? -8.092 3.877 -0.503 1.00 0.00 6 ILE A N 9
ATOM 4682 C CA . ILE A 1 6 ? -8.069 3.295 -1.849 1.00 0.00 6 ILE A CA 9
ATOM 4683 C C . ILE A 1 6 ? -6.875 2.360 -1.994 1.00 0.00 6 ILE A C 9
ATOM 4684 O O . ILE A 1 6 ? -7.027 1.176 -2.329 1.00 0.00 6 ILE A O 9
ATOM 4700 N N . CYS A 1 7 ? -5.716 2.911 -1.711 1.00 0.00 7 CYS A N 9
ATOM 4701 C CA . CYS A 1 7 ? -4.436 2.222 -1.802 1.00 0.00 7 CYS A CA 9
ATOM 4702 C C . CYS A 1 7 ? -4.425 0.929 -0.976 1.00 0.00 7 CYS A C 9
ATOM 4703 O O . CYS A 1 7 ? -4.040 -0.143 -1.473 1.00 0.00 7 CYS A O 9
ATOM 4710 N N . ARG A 1 8 ? -4.865 1.023 0.273 1.00 0.00 8 ARG A N 9
ATOM 4711 C CA . ARG A 1 8 ? -4.890 -0.121 1.154 1.00 0.00 8 ARG A CA 9
ATOM 4712 C C . ARG A 1 8 ? -5.893 -1.152 0.681 1.00 0.00 8 ARG A C 9
ATOM 4713 O O . ARG A 1 8 ? -5.560 -2.326 0.601 1.00 0.00 8 ARG A O 9
ATOM 4734 N N . GLN A 1 9 ? -7.103 -0.703 0.342 1.00 0.00 9 GLN A N 9
ATOM 4735 C CA . GLN A 1 9 ? -8.188 -1.590 -0.074 1.00 0.00 9 GLN A CA 9
ATOM 4736 C C . GLN A 1 9 ? -7.766 -2.425 -1.283 1.00 0.00 9 GLN A C 9
ATOM 4737 O O . GLN A 1 9 ? -8.061 -3.604 -1.354 1.00 0.00 9 GLN A O 9
ATOM 4751 N N . TRP A 1 10 ? -7.027 -1.800 -2.189 1.00 0.00 10 TRP A N 9
ATOM 4752 C CA . TRP A 1 10 ? -6.506 -2.442 -3.389 1.00 0.00 10 TRP A CA 9
ATOM 4753 C C . TRP A 1 10 ? -5.687 -3.705 -3.024 1.00 0.00 10 TRP A C 9
ATOM 4754 O O . TRP A 1 10 ? -6.007 -4.827 -3.470 1.00 0.00 10 TRP A O 9
ATOM 4775 N N . CYS A 1 11 ? -4.696 -3.546 -2.167 1.00 0.00 11 CYS A N 9
ATOM 4776 C CA . CYS A 1 11 ? -3.902 -4.691 -1.720 1.00 0.00 11 CYS A CA 9
ATOM 4777 C C . CYS A 1 11 ? -4.718 -5.600 -0.796 1.00 0.00 11 CYS A C 9
ATOM 4778 O O . CYS A 1 11 ? -4.615 -6.825 -0.871 1.00 0.00 11 CYS A O 9
ATOM 4785 N N . GLN A 1 12 ? -5.567 -4.985 0.023 1.00 0.00 12 GLN A N 9
ATOM 4786 C CA . GLN A 1 12 ? -6.382 -5.677 1.018 1.00 0.00 12 GLN A CA 9
ATOM 4787 C C . GLN A 1 12 ? -7.337 -6.676 0.365 1.00 0.00 12 GLN A C 9
ATOM 4788 O O . GLN A 1 12 ? -7.562 -7.765 0.892 1.00 0.00 12 GLN A O 9
ATOM 4802 N N . VAL A 1 13 ? -7.906 -6.306 -0.762 1.00 0.00 13 VAL A N 9
ATOM 4803 C CA . VAL A 1 13 ? -8.837 -7.181 -1.434 1.00 0.00 13 VAL A CA 9
ATOM 4804 C C . VAL A 1 13 ? -8.137 -8.214 -2.300 1.00 0.00 13 VAL A C 9
ATOM 4805 O O . VAL A 1 13 ? -8.641 -9.322 -2.464 1.00 0.00 13 VAL A O 9
ATOM 4818 N N . MET A 1 14 ? -6.977 -7.876 -2.849 1.00 0.00 14 MET A N 9
ATOM 4819 C CA . MET A 1 14 ? -6.282 -8.834 -3.695 1.00 0.00 14 MET A CA 9
ATOM 4820 C C . MET A 1 14 ? -5.566 -9.893 -2.880 1.00 0.00 14 MET A C 9
ATOM 4821 O O . MET A 1 14 ? -5.782 -11.099 -3.089 1.00 0.00 14 MET A O 9
ATOM 4835 N N . LYS A 1 15 ? -4.733 -9.473 -1.960 1.00 0.00 15 LYS A N 9
ATOM 4836 C CA . LYS A 1 15 ? -3.993 -10.398 -1.137 1.00 0.00 15 LYS A CA 9
ATOM 4837 C C . LYS A 1 15 ? -3.578 -9.722 0.164 1.00 0.00 15 LYS A C 9
ATOM 4838 O O . LYS A 1 15 ? -2.542 -9.059 0.228 1.00 0.00 15 LYS A O 9
ATOM 4857 N N . PRO A 1 16 ? -4.403 -9.830 1.196 1.00 0.00 16 PRO A N 9
ATOM 4858 C CA . PRO A 1 16 ? -4.137 -9.190 2.470 1.00 0.00 16 PRO A CA 9
ATOM 4859 C C . PRO A 1 16 ? -3.120 -9.952 3.322 1.00 0.00 16 PRO A C 9
ATOM 4860 O O . PRO A 1 16 ? -3.244 -11.177 3.524 1.00 0.00 16 PRO A O 9
ATOM 4871 N N . GLN A 1 17 ? -2.111 -9.212 3.782 1.00 0.00 17 GLN A N 9
ATOM 4872 C CA . GLN A 1 17 ? -1.065 -9.691 4.694 1.00 0.00 17 GLN A CA 9
ATOM 4873 C C . GLN A 1 17 ? -0.104 -10.704 4.053 1.00 0.00 17 GLN A C 9
ATOM 4874 O O . GLN A 1 17 ? -0.514 -11.724 3.488 1.00 0.00 17 GLN A O 9
ATOM 4888 N N . GLY A 1 18 ? 1.164 -10.412 4.163 1.00 0.00 18 GLY A N 9
ATOM 4889 C CA . GLY A 1 18 ? 2.188 -11.262 3.638 1.00 0.00 18 GLY A CA 9
ATOM 4890 C C . GLY A 1 18 ? 3.525 -10.687 3.974 1.00 0.00 18 GLY A C 9
ATOM 4891 O O . GLY A 1 18 ? 3.604 -9.510 4.343 1.00 0.00 18 GLY A O 9
ATOM 4895 N N . GLY A 1 19 ? 4.560 -11.472 3.858 1.00 0.00 19 GLY A N 9
ATOM 4896 C CA . GLY A 1 19 ? 5.879 -10.992 4.169 1.00 0.00 19 GLY A CA 9
ATOM 4897 C C . GLY A 1 19 ? 6.404 -10.094 3.085 1.00 0.00 19 GLY A C 9
ATOM 4898 O O . GLY A 1 19 ? 6.194 -8.876 3.117 1.00 0.00 19 GLY A O 9
ATOM 4902 N N . GLU A 1 20 ? 7.017 -10.688 2.093 1.00 0.00 20 GLU A N 9
ATOM 4903 C CA . GLU A 1 20 ? 7.597 -9.948 0.994 1.00 0.00 20 GLU A CA 9
ATOM 4904 C C . GLU A 1 20 ? 6.475 -9.354 0.132 1.00 0.00 20 GLU A C 9
ATOM 4905 O O . GLU A 1 20 ? 6.605 -8.252 -0.410 1.00 0.00 20 GLU A O 9
ATOM 4917 N N . GLU A 1 21 ? 5.367 -10.087 0.056 1.00 0.00 21 GLU A N 9
ATOM 4918 C CA . GLU A 1 21 ? 4.195 -9.709 -0.721 1.00 0.00 21 GLU A CA 9
ATOM 4919 C C . GLU A 1 21 ? 3.654 -8.355 -0.268 1.00 0.00 21 GLU A C 9
ATOM 4920 O O . GLU A 1 21 ? 3.640 -7.374 -1.035 1.00 0.00 21 GLU A O 9
ATOM 4932 N N . GLN A 1 22 ? 3.270 -8.280 0.997 1.00 0.00 22 GLN A N 9
ATOM 4933 C CA . GLN A 1 22 ? 2.693 -7.070 1.506 1.00 0.00 22 GLN A CA 9
ATOM 4934 C C . GLN A 1 22 ? 3.758 -6.011 1.651 1.00 0.00 22 GLN A C 9
ATOM 4935 O O . GLN A 1 22 ? 3.458 -4.851 1.593 1.00 0.00 22 GLN A O 9
ATOM 4949 N N . ARG A 1 23 ? 5.022 -6.424 1.786 1.00 0.00 23 ARG A N 9
ATOM 4950 C CA . ARG A 1 23 ? 6.119 -5.483 1.821 1.00 0.00 23 ARG A CA 9
ATOM 4951 C C . ARG A 1 23 ? 6.200 -4.725 0.491 1.00 0.00 23 ARG A C 9
ATOM 4952 O O . ARG A 1 23 ? 6.530 -3.541 0.472 1.00 0.00 23 ARG A O 9
ATOM 4973 N N . ARG A 1 24 ? 5.859 -5.405 -0.620 1.00 0.00 24 ARG A N 9
ATOM 4974 C CA . ARG A 1 24 ? 5.811 -4.735 -1.917 1.00 0.00 24 ARG A CA 9
ATOM 4975 C C . ARG A 1 24 ? 4.748 -3.676 -1.846 1.00 0.00 24 ARG A C 9
ATOM 4976 O O . ARG A 1 24 ? 4.986 -2.524 -2.188 1.00 0.00 24 ARG A O 9
ATOM 4997 N N . CYS A 1 25 ? 3.574 -4.070 -1.353 1.00 0.00 25 CYS A N 9
ATOM 4998 C CA . CYS A 1 25 ? 2.489 -3.120 -1.142 1.00 0.00 25 CYS A CA 9
ATOM 4999 C C . CYS A 1 25 ? 2.881 -2.005 -0.200 1.00 0.00 25 CYS A C 9
ATOM 5000 O O . CYS A 1 25 ? 2.516 -0.882 -0.427 1.00 0.00 25 CYS A O 9
ATOM 5007 N N . GLN A 1 26 ? 3.641 -2.316 0.840 1.00 0.00 26 GLN A N 9
ATOM 5008 C CA . GLN A 1 26 ? 4.098 -1.303 1.766 1.00 0.00 26 GLN A CA 9
ATOM 5009 C C . GLN A 1 26 ? 4.955 -0.292 1.045 1.00 0.00 26 GLN A C 9
ATOM 5010 O O . GLN A 1 26 ? 4.707 0.884 1.135 1.00 0.00 26 GLN A O 9
ATOM 5024 N N . GLN A 1 27 ? 5.914 -0.763 0.273 1.00 0.00 27 GLN A N 9
ATOM 5025 C CA . GLN A 1 27 ? 6.785 0.132 -0.474 1.00 0.00 27 GLN A CA 9
ATOM 5026 C C . GLN A 1 27 ? 6.009 0.940 -1.499 1.00 0.00 27 GLN A C 9
ATOM 5027 O O . GLN A 1 27 ? 6.209 2.136 -1.636 1.00 0.00 27 GLN A O 9
ATOM 5041 N N . GLU A 1 28 ? 5.120 0.297 -2.205 1.00 0.00 28 GLU A N 9
ATOM 5042 C CA . GLU A 1 28 ? 4.331 0.985 -3.197 1.00 0.00 28 GLU A CA 9
ATOM 5043 C C . GLU A 1 28 ? 3.373 1.977 -2.547 1.00 0.00 28 GLU A C 9
ATOM 5044 O O . GLU A 1 28 ? 3.419 3.159 -2.832 1.00 0.00 28 GLU A O 9
ATOM 5056 N N . CYS A 1 29 ? 2.595 1.507 -1.615 1.00 0.00 29 CYS A N 9
ATOM 5057 C CA . CYS A 1 29 ? 1.569 2.308 -0.990 1.00 0.00 29 CYS A CA 9
ATOM 5058 C C . CYS A 1 29 ? 2.180 3.433 -0.150 1.00 0.00 29 CYS A C 9
ATOM 5059 O O . CYS A 1 29 ? 1.881 4.615 -0.370 1.00 0.00 29 CYS A O 9
ATOM 5066 N N . GLU A 1 30 ? 3.103 3.085 0.740 1.00 0.00 30 GLU A N 9
ATOM 5067 C CA . GLU A 1 30 ? 3.665 4.056 1.662 1.00 0.00 30 GLU A CA 9
ATOM 5068 C C . GLU A 1 30 ? 4.555 5.070 0.976 1.00 0.00 30 GLU A C 9
ATOM 5069 O O . GLU A 1 30 ? 4.698 6.174 1.464 1.00 0.00 30 GLU A O 9
ATOM 5081 N N . GLU A 1 31 ? 5.158 4.722 -0.142 1.00 0.00 31 GLU A N 9
ATOM 5082 C CA . GLU A 1 31 ? 5.958 5.700 -0.855 1.00 0.00 31 GLU A CA 9
ATOM 5083 C C . GLU A 1 31 ? 5.097 6.651 -1.680 1.00 0.00 31 GLU A C 9
ATOM 5084 O O . GLU A 1 31 ? 5.479 7.794 -1.896 1.00 0.00 31 GLU A O 9
ATOM 5096 N N . ARG A 1 32 ? 3.921 6.200 -2.114 1.00 0.00 32 ARG A N 9
ATOM 5097 C CA . ARG A 1 32 ? 3.031 7.075 -2.895 1.00 0.00 32 ARG A CA 9
ATOM 5098 C C . ARG A 1 32 ? 2.248 7.985 -1.970 1.00 0.00 32 ARG A C 9
ATOM 5099 O O . ARG A 1 32 ? 2.008 9.149 -2.275 1.00 0.00 32 ARG A O 9
ATOM 5120 N N . LEU A 1 33 ? 1.835 7.438 -0.855 1.00 0.00 33 LEU A N 9
ATOM 5121 C CA . LEU A 1 33 ? 1.072 8.194 0.148 1.00 0.00 33 LEU A CA 9
ATOM 5122 C C . LEU A 1 33 ? 1.996 9.019 1.019 1.00 0.00 33 LEU A C 9
ATOM 5123 O O . LEU A 1 33 ? 1.607 10.066 1.539 1.00 0.00 33 LEU A O 9
ATOM 5139 N N . ARG A 1 34 ? 3.215 8.530 1.159 1.00 0.00 34 ARG A N 9
ATOM 5140 C CA . ARG A 1 34 ? 4.256 9.093 2.006 1.00 0.00 34 ARG A CA 9
ATOM 5141 C C . ARG A 1 34 ? 3.860 8.965 3.477 1.00 0.00 34 ARG A C 9
ATOM 5142 O O . ARG A 1 34 ? 4.116 7.928 4.115 1.00 0.00 34 ARG A O 9
ATOM 5163 N N . ASP A 1 35 ? 3.139 9.958 3.944 1.00 0.00 35 ASP A N 9
ATOM 5164 C CA . ASP A 1 35 ? 2.709 10.118 5.319 1.00 0.00 35 ASP A CA 9
ATOM 5165 C C . ASP A 1 35 ? 2.097 11.484 5.442 1.00 0.00 35 ASP A C 9
ATOM 5166 O O . ASP A 1 35 ? 0.880 11.598 5.682 1.00 0.00 35 ASP A O 9
ATOM 5190 N N . LYS A 1 2 ? -5.551 9.236 2.753 1.00 0.00 2 LYS A N 10
ATOM 5191 C CA . LYS A 1 2 ? -6.662 8.868 1.891 1.00 0.00 2 LYS A CA 10
ATOM 5192 C C . LYS A 1 2 ? -6.248 7.931 0.783 1.00 0.00 2 LYS A C 10
ATOM 5193 O O . LYS A 1 2 ? -6.863 6.871 0.598 1.00 0.00 2 LYS A O 10
ATOM 5212 N N . GLU A 1 3 ? -5.201 8.297 0.078 1.00 0.00 3 GLU A N 10
ATOM 5213 C CA . GLU A 1 3 ? -4.717 7.515 -1.041 1.00 0.00 3 GLU A CA 10
ATOM 5214 C C . GLU A 1 3 ? -4.156 6.213 -0.536 1.00 0.00 3 GLU A C 10
ATOM 5215 O O . GLU A 1 3 ? -4.400 5.150 -1.098 1.00 0.00 3 GLU A O 10
ATOM 5227 N N . THR A 1 4 ? -3.459 6.324 0.546 1.00 0.00 4 THR A N 10
ATOM 5228 C CA . THR A 1 4 ? -2.823 5.223 1.213 1.00 0.00 4 THR A CA 10
ATOM 5229 C C . THR A 1 4 ? -3.866 4.169 1.612 1.00 0.00 4 THR A C 10
ATOM 5230 O O . THR A 1 4 ? -3.667 2.967 1.416 1.00 0.00 4 THR A O 10
ATOM 5241 N N . GLU A 1 5 ? -4.987 4.643 2.123 1.00 0.00 5 GLU A N 10
ATOM 5242 C CA . GLU A 1 5 ? -6.075 3.797 2.524 1.00 0.00 5 GLU A CA 10
ATOM 5243 C C . GLU A 1 5 ? -6.662 3.040 1.336 1.00 0.00 5 GLU A C 10
ATOM 5244 O O . GLU A 1 5 ? -6.864 1.833 1.421 1.00 0.00 5 GLU A O 10
ATOM 5256 N N . ILE A 1 6 ? -6.882 3.731 0.227 1.00 0.00 6 ILE A N 10
ATOM 5257 C CA . ILE A 1 6 ? -7.425 3.098 -0.989 1.00 0.00 6 ILE A CA 10
ATOM 5258 C C . ILE A 1 6 ? -6.424 2.072 -1.494 1.00 0.00 6 ILE A C 10
ATOM 5259 O O . ILE A 1 6 ? -6.750 0.914 -1.741 1.00 0.00 6 ILE A O 10
ATOM 5275 N N . CYS A 1 7 ? -5.211 2.532 -1.610 1.00 0.00 7 CYS A N 10
ATOM 5276 C CA . CYS A 1 7 ? -4.081 1.756 -2.061 1.00 0.00 7 CYS A CA 10
ATOM 5277 C C . CYS A 1 7 ? -3.913 0.452 -1.269 1.00 0.00 7 CYS A C 10
ATOM 5278 O O . CYS A 1 7 ? -3.752 -0.625 -1.856 1.00 0.00 7 CYS A O 10
ATOM 5285 N N . ARG A 1 8 ? -4.005 0.517 0.049 1.00 0.00 8 ARG A N 10
ATOM 5286 C CA . ARG A 1 8 ? -3.879 -0.686 0.834 1.00 0.00 8 ARG A CA 10
ATOM 5287 C C . ARG A 1 8 ? -5.186 -1.503 0.785 1.00 0.00 8 ARG A C 10
ATOM 5288 O O . ARG A 1 8 ? -5.151 -2.739 0.832 1.00 0.00 8 ARG A O 10
ATOM 5309 N N . GLN A 1 9 ? -6.322 -0.820 0.650 1.00 0.00 9 GLN A N 10
ATOM 5310 C CA . GLN A 1 9 ? -7.631 -1.478 0.542 1.00 0.00 9 GLN A CA 10
ATOM 5311 C C . GLN A 1 9 ? -7.657 -2.387 -0.679 1.00 0.00 9 GLN A C 10
ATOM 5312 O O . GLN A 1 9 ? -8.138 -3.518 -0.603 1.00 0.00 9 GLN A O 10
ATOM 5326 N N . TRP A 1 10 ? -7.117 -1.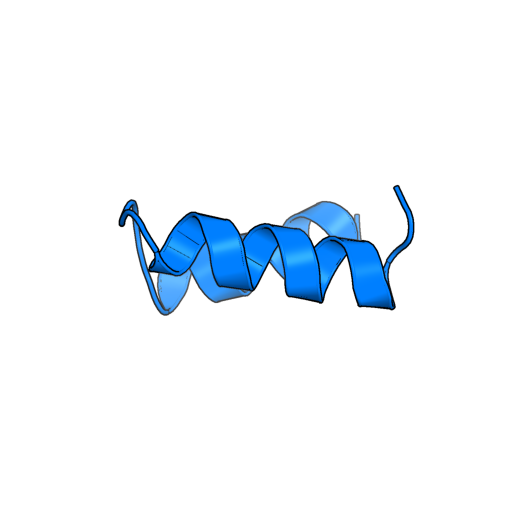889 -1.776 1.00 0.00 10 TRP A N 10
ATOM 5327 C CA . TRP A 1 10 ? -6.994 -2.631 -3.024 1.00 0.00 10 TRP A CA 10
ATOM 5328 C C . TRP A 1 10 ? -6.234 -3.943 -2.778 1.00 0.00 10 TRP A C 10
ATOM 5329 O O . TRP A 1 10 ? -6.637 -5.024 -3.246 1.00 0.00 10 TRP A O 10
ATOM 5350 N N . CYS A 1 11 ? -5.171 -3.844 -2.018 1.00 0.00 11 CYS A N 10
ATOM 5351 C CA . CYS A 1 11 ? -4.359 -4.986 -1.664 1.00 0.00 11 CYS A CA 10
ATOM 5352 C C . CYS A 1 11 ? -5.098 -5.934 -0.723 1.00 0.00 11 CYS A C 10
ATOM 5353 O O . CYS A 1 11 ? -4.968 -7.149 -0.850 1.00 0.00 11 CYS A O 10
ATOM 5360 N N . GLN A 1 12 ? -5.898 -5.378 0.196 1.00 0.00 12 GLN A N 10
ATOM 5361 C CA . GLN A 1 12 ? -6.731 -6.191 1.086 1.00 0.00 12 GLN A CA 10
ATOM 5362 C C . GLN A 1 12 ? -7.771 -6.981 0.303 1.00 0.00 12 GLN A C 10
ATOM 5363 O O . GLN A 1 12 ? -8.229 -8.023 0.742 1.00 0.00 12 GLN A O 10
ATOM 5377 N N . VAL A 1 13 ? -8.177 -6.443 -0.828 1.00 0.00 13 VAL A N 10
ATOM 5378 C CA . VAL A 1 13 ? -9.118 -7.114 -1.707 1.00 0.00 13 VAL A CA 10
ATOM 5379 C C . VAL A 1 13 ? -8.401 -8.241 -2.451 1.00 0.00 13 VAL A C 10
ATOM 5380 O O . VAL A 1 13 ? -8.940 -9.339 -2.633 1.00 0.00 13 VAL A O 10
ATOM 5393 N N . MET A 1 14 ? -7.175 -7.968 -2.840 1.00 0.00 14 MET A N 10
ATOM 5394 C CA . MET A 1 14 ? -6.364 -8.917 -3.579 1.00 0.00 14 MET A CA 10
ATOM 5395 C C . MET A 1 14 ? -5.981 -10.101 -2.698 1.00 0.00 14 MET A C 10
ATOM 5396 O O . MET A 1 14 ? -6.247 -11.259 -3.042 1.00 0.00 14 MET A O 10
ATOM 5410 N N . LYS A 1 15 ? -5.386 -9.813 -1.571 1.00 0.00 15 LYS A N 10
ATOM 5411 C CA . LYS A 1 15 ? -4.989 -10.828 -0.634 1.00 0.00 15 LYS A CA 10
ATOM 5412 C C . LYS A 1 15 ? -4.887 -10.197 0.743 1.00 0.00 15 LYS A C 10
ATOM 5413 O O . LYS A 1 15 ? -3.917 -9.478 1.026 1.00 0.00 15 LYS A O 10
ATOM 5432 N N . PRO A 1 16 ? -5.906 -10.407 1.597 1.00 0.00 16 PRO A N 10
ATOM 5433 C CA . PRO A 1 16 ? -5.931 -9.836 2.942 1.00 0.00 16 PRO A CA 10
ATOM 5434 C C . PRO A 1 16 ? -4.719 -10.270 3.745 1.00 0.00 16 PRO A C 10
ATOM 5435 O O . PRO A 1 16 ? -4.530 -11.481 4.000 1.00 0.00 16 PRO A O 10
ATOM 5446 N N . GLN A 1 17 ? -3.920 -9.284 4.152 1.00 0.00 17 GLN A N 10
ATOM 5447 C CA . GLN A 1 17 ? -2.676 -9.497 4.884 1.00 0.00 17 GLN A CA 10
ATOM 5448 C C . GLN A 1 17 ? -1.773 -10.462 4.127 1.00 0.00 17 GLN A C 10
ATOM 5449 O O . GLN A 1 17 ? -1.326 -11.489 4.660 1.00 0.00 17 GLN A O 10
ATOM 5463 N N . GLY A 1 18 ? -1.557 -10.154 2.861 1.00 0.00 18 GLY A N 10
ATOM 5464 C CA . GLY A 1 18 ? -0.715 -10.964 2.024 1.00 0.00 18 GLY A CA 10
ATOM 5465 C C . GLY A 1 18 ? 0.733 -10.859 2.416 1.00 0.00 18 GLY A C 10
ATOM 5466 O O . GLY A 1 18 ? 1.116 -9.947 3.155 1.00 0.00 18 GLY A O 10
ATOM 5470 N N . GLY A 1 19 ? 1.531 -11.774 1.937 1.00 0.00 19 GLY A N 10
ATOM 5471 C CA . GLY A 1 19 ? 2.929 -11.760 2.245 1.00 0.00 19 GLY A CA 10
ATOM 5472 C C . GLY A 1 19 ? 3.666 -10.759 1.402 1.00 0.00 19 GLY A C 10
ATOM 5473 O O . GLY A 1 19 ? 3.650 -9.560 1.695 1.00 0.00 19 GLY A O 10
ATOM 5477 N N . GLU A 1 20 ? 4.247 -11.218 0.313 1.00 0.00 20 GLU A N 10
ATOM 5478 C CA . GLU A 1 20 ? 5.019 -10.338 -0.544 1.00 0.00 20 GLU A CA 10
ATOM 5479 C C . GLU A 1 20 ? 4.133 -9.344 -1.268 1.00 0.00 20 GLU A C 10
ATOM 5480 O O . GLU A 1 20 ? 4.579 -8.250 -1.598 1.00 0.00 20 GLU A O 10
ATOM 5492 N N . GLU A 1 21 ? 2.871 -9.716 -1.472 1.00 0.00 21 GLU A N 10
ATOM 5493 C CA . GLU A 1 21 ? 1.889 -8.829 -2.089 1.00 0.00 21 GLU A CA 10
ATOM 5494 C C . GLU A 1 21 ? 1.731 -7.559 -1.277 1.00 0.00 21 GLU A C 10
ATOM 5495 O O . GLU A 1 21 ? 1.982 -6.474 -1.769 1.00 0.00 21 GLU A O 10
ATOM 5507 N N . GLN A 1 22 ? 1.386 -7.711 0.003 1.00 0.00 22 GLN A N 10
ATOM 5508 C CA . GLN A 1 22 ? 1.125 -6.565 0.860 1.00 0.00 22 GLN A CA 10
ATOM 5509 C C . GLN A 1 22 ? 2.417 -5.778 1.093 1.00 0.00 22 GLN A C 10
ATOM 5510 O O . GLN A 1 22 ? 2.388 -4.548 1.251 1.00 0.00 22 GLN A O 10
ATOM 5524 N N . ARG A 1 23 ? 3.536 -6.489 1.065 1.00 0.00 23 ARG A N 10
ATOM 5525 C CA . ARG A 1 23 ? 4.854 -5.877 1.154 1.00 0.00 23 ARG A CA 10
ATOM 5526 C C . ARG A 1 23 ? 5.104 -4.982 -0.050 1.00 0.00 23 ARG A C 10
ATOM 5527 O O . ARG A 1 23 ? 5.349 -3.786 0.105 1.00 0.00 23 ARG A O 10
ATOM 5548 N N . ARG A 1 24 ? 4.998 -5.562 -1.249 1.00 0.00 24 ARG A N 10
ATOM 5549 C CA . ARG A 1 24 ? 5.208 -4.836 -2.500 1.00 0.00 24 ARG A CA 10
ATOM 5550 C C . ARG A 1 24 ? 4.221 -3.694 -2.602 1.00 0.00 24 ARG A C 10
ATOM 5551 O O . ARG A 1 24 ? 4.588 -2.587 -3.011 1.00 0.00 24 ARG A O 10
ATOM 5572 N N . CYS A 1 25 ? 2.988 -3.969 -2.197 1.00 0.00 25 CYS A N 10
ATOM 5573 C CA . CYS A 1 25 ? 1.948 -2.970 -2.091 1.00 0.00 25 CYS A CA 10
ATOM 5574 C C . CYS A 1 25 ? 2.428 -1.771 -1.326 1.00 0.00 25 CYS A C 10
ATOM 5575 O O . CYS A 1 25 ? 2.435 -0.690 -1.855 1.00 0.00 25 CYS A O 10
ATOM 5582 N N . GLN A 1 26 ? 2.890 -1.974 -0.090 1.00 0.00 26 GLN A N 10
ATOM 5583 C CA . GLN A 1 26 ? 3.327 -0.862 0.735 1.00 0.00 26 GLN A CA 10
ATOM 5584 C C . GLN A 1 26 ? 4.560 -0.182 0.166 1.00 0.00 26 GLN A C 10
ATOM 5585 O O . GLN A 1 26 ? 4.680 1.031 0.257 1.00 0.00 26 GLN A O 10
ATOM 5599 N N . GLN A 1 27 ? 5.439 -0.957 -0.464 1.00 0.00 27 GLN A N 10
ATOM 5600 C CA . GLN A 1 27 ? 6.642 -0.409 -1.089 1.00 0.00 27 GLN A CA 10
ATOM 5601 C C . GLN A 1 27 ? 6.289 0.642 -2.135 1.00 0.00 27 GLN A C 10
ATOM 5602 O O . GLN A 1 27 ? 6.799 1.756 -2.094 1.00 0.00 27 GLN A O 10
ATOM 5616 N N . GLU A 1 28 ? 5.393 0.301 -3.044 1.00 0.00 28 GLU A N 10
ATOM 5617 C CA . GLU A 1 28 ? 4.991 1.234 -4.091 1.00 0.00 28 GLU A CA 10
ATOM 5618 C C . GLU A 1 28 ? 3.978 2.257 -3.562 1.00 0.00 28 GLU A C 10
ATOM 5619 O O . GLU A 1 28 ? 3.942 3.403 -4.010 1.00 0.00 28 GLU A O 10
ATOM 5631 N N . CYS A 1 29 ? 3.202 1.841 -2.579 1.00 0.00 29 CYS A N 10
ATOM 5632 C CA . CYS A 1 29 ? 2.172 2.669 -1.964 1.00 0.00 29 CYS A CA 10
ATOM 5633 C C . CYS A 1 29 ? 2.825 3.878 -1.312 1.00 0.00 29 CYS A C 10
ATOM 5634 O O . CYS A 1 29 ? 2.448 5.030 -1.580 1.00 0.00 29 CYS A O 10
ATOM 5641 N N . GLU A 1 30 ? 3.845 3.615 -0.507 1.00 0.00 30 GLU A N 10
ATOM 5642 C CA . GLU A 1 30 ? 4.580 4.652 0.173 1.00 0.00 30 GLU A CA 10
ATOM 5643 C C . GLU A 1 30 ? 5.477 5.387 -0.798 1.00 0.00 30 GLU A C 10
ATOM 5644 O O . GLU A 1 30 ? 5.761 6.555 -0.616 1.00 0.00 30 GLU A O 10
ATOM 5656 N N . GLU A 1 31 ? 5.896 4.690 -1.846 1.00 0.00 31 GLU A N 10
ATOM 5657 C CA . GLU A 1 31 ? 6.748 5.263 -2.878 1.00 0.00 31 GLU A CA 10
ATOM 5658 C C . GLU A 1 31 ? 6.036 6.419 -3.557 1.00 0.00 31 GLU A C 10
ATOM 5659 O O . GLU A 1 31 ? 6.610 7.477 -3.749 1.00 0.00 31 GLU A O 10
ATOM 5671 N N . ARG A 1 32 ? 4.782 6.199 -3.904 1.00 0.00 32 ARG A N 10
ATOM 5672 C CA . ARG A 1 32 ? 3.970 7.218 -4.545 1.00 0.00 32 ARG A CA 10
ATOM 5673 C C . ARG A 1 32 ? 3.548 8.281 -3.533 1.00 0.00 32 ARG A C 10
ATOM 5674 O O . ARG A 1 32 ? 3.426 9.459 -3.862 1.00 0.00 32 ARG A O 10
ATOM 5695 N N . LEU A 1 33 ? 3.341 7.852 -2.299 1.00 0.00 33 LEU A N 10
ATOM 5696 C CA . LEU A 1 33 ? 2.919 8.741 -1.229 1.00 0.00 33 LEU A CA 10
ATOM 5697 C C . LEU A 1 33 ? 4.028 9.740 -0.896 1.00 0.00 33 LEU A C 10
ATOM 5698 O O . LEU A 1 33 ? 3.788 10.948 -0.800 1.00 0.00 33 LEU A O 10
ATOM 5714 N N . ARG A 1 34 ? 5.221 9.233 -0.739 1.00 0.00 34 ARG A N 10
ATOM 5715 C CA . ARG A 1 34 ? 6.380 10.039 -0.456 1.00 0.00 34 ARG A CA 10
ATOM 5716 C C . ARG A 1 34 ? 6.864 10.652 -1.756 1.00 0.00 34 ARG A C 10
ATOM 5717 O O . ARG A 1 34 ? 7.434 9.962 -2.609 1.00 0.00 34 ARG A O 10
ATOM 5738 N N . ASP A 1 35 ? 6.617 11.916 -1.922 1.00 0.00 35 ASP A N 10
ATOM 5739 C CA . ASP A 1 35 ? 6.927 12.578 -3.165 1.00 0.00 35 ASP A CA 10
ATOM 5740 C C . ASP A 1 35 ? 8.295 13.215 -3.087 1.00 0.00 35 ASP A C 10
ATOM 5741 O O . ASP A 1 35 ? 9.267 12.616 -3.591 1.00 0.00 35 ASP A O 10
ATOM 5765 N N . LYS A 1 2 ? -7.181 8.712 4.382 1.00 0.00 2 LYS A N 11
ATOM 5766 C CA . LYS A 1 2 ? -8.182 8.330 3.422 1.00 0.00 2 LYS A CA 11
ATOM 5767 C C . LYS A 1 2 ? -7.535 7.737 2.179 1.00 0.00 2 LYS A C 11
ATOM 5768 O O . LYS A 1 2 ? -7.926 6.662 1.712 1.00 0.00 2 LYS A O 11
ATOM 5787 N N . GLU A 1 3 ? -6.502 8.401 1.695 1.00 0.00 3 GLU A N 11
ATOM 5788 C CA . GLU A 1 3 ? -5.810 7.959 0.501 1.00 0.00 3 GLU A CA 11
ATOM 5789 C C . GLU A 1 3 ? -5.043 6.693 0.778 1.00 0.00 3 GLU A C 11
ATOM 5790 O O . GLU A 1 3 ? -4.900 5.827 -0.096 1.00 0.00 3 GLU A O 11
ATOM 5802 N N . THR A 1 4 ? -4.597 6.592 1.996 1.00 0.00 4 THR A N 11
ATOM 5803 C CA . THR A 1 4 ? -3.876 5.457 2.496 1.00 0.00 4 THR A CA 11
ATOM 5804 C C . THR A 1 4 ? -4.779 4.224 2.486 1.00 0.00 4 THR A C 11
ATOM 5805 O O . THR A 1 4 ? -4.411 3.174 1.960 1.00 0.00 4 THR A O 11
ATOM 5816 N N . GLU A 1 5 ? -5.982 4.386 3.028 1.00 0.00 5 GLU A N 11
ATOM 5817 C CA . GLU A 1 5 ? -6.942 3.316 3.133 1.00 0.00 5 GLU A CA 11
ATOM 5818 C C . GLU A 1 5 ? -7.307 2.795 1.742 1.00 0.00 5 GLU A C 11
ATOM 5819 O O . GLU A 1 5 ? -7.254 1.597 1.509 1.00 0.00 5 GLU A O 11
ATOM 5831 N N . ILE A 1 6 ? -7.636 3.715 0.821 1.00 0.00 6 ILE A N 11
ATOM 5832 C CA . ILE A 1 6 ? -7.981 3.365 -0.582 1.00 0.00 6 ILE A CA 11
ATOM 5833 C C . ILE A 1 6 ? -6.848 2.566 -1.203 1.00 0.00 6 ILE A C 11
ATOM 5834 O O . ILE A 1 6 ? -7.052 1.456 -1.729 1.00 0.00 6 ILE A O 11
ATOM 5850 N N . CYS A 1 7 ? -5.663 3.140 -1.107 1.00 0.00 7 CYS A N 11
ATOM 5851 C CA . CYS A 1 7 ? -4.422 2.547 -1.592 1.00 0.00 7 CYS A CA 11
ATOM 5852 C C . CYS A 1 7 ? -4.247 1.129 -1.037 1.00 0.00 7 CYS A C 11
ATOM 5853 O O . CYS A 1 7 ? -3.973 0.174 -1.785 1.00 0.00 7 CYS A O 11
ATOM 5860 N N . ARG A 1 8 ? -4.459 0.986 0.255 1.00 0.00 8 ARG A N 11
ATOM 5861 C CA . ARG A 1 8 ? -4.346 -0.287 0.911 1.00 0.00 8 ARG A CA 11
ATOM 5862 C C . ARG A 1 8 ? -5.463 -1.245 0.481 1.00 0.00 8 ARG A C 11
ATOM 5863 O O . ARG A 1 8 ? -5.212 -2.409 0.333 1.00 0.00 8 ARG A O 11
ATOM 5884 N N . GLN A 1 9 ? -6.680 -0.732 0.241 1.00 0.00 9 GLN A N 11
ATOM 5885 C CA . GLN A 1 9 ? -7.837 -1.574 -0.163 1.00 0.00 9 GLN A CA 11
ATOM 5886 C C . GLN A 1 9 ? -7.536 -2.341 -1.431 1.00 0.00 9 GLN A C 11
ATOM 5887 O O . GLN A 1 9 ? -7.905 -3.507 -1.561 1.00 0.00 9 GLN A O 11
ATOM 5901 N N . TRP A 1 10 ? -6.828 -1.689 -2.331 1.00 0.00 10 TRP A N 11
ATOM 5902 C CA . TRP A 1 10 ? -6.438 -2.271 -3.598 1.00 0.00 10 TRP A CA 11
ATOM 5903 C C . TRP A 1 10 ? -5.608 -3.546 -3.333 1.00 0.00 10 TRP A C 11
ATOM 5904 O O . TRP A 1 10 ? -5.914 -4.640 -3.829 1.00 0.00 10 TRP A O 11
ATOM 5925 N N . CYS A 1 11 ? -4.612 -3.412 -2.491 1.00 0.00 11 CYS A N 11
ATOM 5926 C CA . CYS A 1 11 ? -3.768 -4.532 -2.135 1.00 0.00 11 CYS A CA 11
ATOM 5927 C C . CYS A 1 11 ? -4.364 -5.417 -1.055 1.00 0.00 11 CYS A C 11
ATOM 5928 O O . CYS A 1 11 ? -3.904 -6.523 -0.848 1.00 0.00 11 CYS A O 11
ATOM 5935 N N . GLN A 1 12 ? -5.402 -4.940 -0.395 1.00 0.00 12 GLN A N 11
ATOM 5936 C CA . GLN A 1 12 ? -6.114 -5.714 0.608 1.00 0.00 12 GLN A CA 11
ATOM 5937 C C . GLN A 1 12 ? -6.825 -6.855 -0.105 1.00 0.00 12 GLN A C 11
ATOM 5938 O O . GLN A 1 12 ? -6.974 -7.949 0.425 1.00 0.00 12 GLN A O 11
ATOM 5952 N N . VAL A 1 13 ? -7.268 -6.575 -1.315 1.00 0.00 13 VAL A N 11
ATOM 5953 C CA . VAL A 1 13 ? -7.889 -7.571 -2.154 1.00 0.00 13 VAL A CA 11
ATOM 5954 C C . VAL A 1 13 ? -6.799 -8.436 -2.805 1.00 0.00 13 VAL A C 11
ATOM 5955 O O . VAL A 1 13 ? -6.937 -9.660 -2.906 1.00 0.00 13 VAL A O 11
ATOM 5968 N N . MET A 1 14 ? -5.712 -7.796 -3.214 1.00 0.00 14 MET A N 11
ATOM 5969 C CA . MET A 1 14 ? -4.626 -8.503 -3.896 1.00 0.00 14 MET A CA 11
ATOM 5970 C C . MET A 1 14 ? -3.877 -9.469 -2.982 1.00 0.00 14 MET A C 11
ATOM 5971 O O . MET A 1 14 ? -3.805 -10.663 -3.279 1.00 0.00 14 MET A O 11
ATOM 5985 N N . LYS A 1 15 ? -3.364 -8.984 -1.863 1.00 0.00 15 LYS A N 11
ATOM 5986 C CA . LYS A 1 15 ? -2.560 -9.812 -0.963 1.00 0.00 15 LYS A CA 11
ATOM 5987 C C . LYS A 1 15 ? -2.947 -9.576 0.496 1.00 0.00 15 LYS A C 11
ATOM 5988 O O . LYS A 1 15 ? -2.394 -8.700 1.163 1.00 0.00 15 LYS A O 11
ATOM 6007 N N . PRO A 1 16 ? -3.950 -10.303 0.991 1.00 0.00 16 PRO A N 11
ATOM 6008 C CA . PRO A 1 16 ? -4.360 -10.225 2.372 1.00 0.00 16 PRO A CA 11
ATOM 6009 C C . PRO A 1 16 ? -3.564 -11.215 3.223 1.00 0.00 16 PRO A C 11
ATOM 6010 O O . PRO A 1 16 ? -3.616 -12.438 2.979 1.00 0.00 16 PRO A O 11
ATOM 6021 N N . GLN A 1 17 ? -2.846 -10.686 4.204 1.00 0.00 17 GLN A N 11
ATOM 6022 C CA . GLN A 1 17 ? -1.988 -11.447 5.121 1.00 0.00 17 GLN A CA 11
ATOM 6023 C C . GLN A 1 17 ? -0.827 -12.107 4.384 1.00 0.00 17 GLN A C 11
ATOM 6024 O O . GLN A 1 17 ? -0.945 -13.233 3.875 1.00 0.00 17 GLN A O 11
ATOM 6038 N N . GLY A 1 18 ? 0.269 -11.407 4.295 1.00 0.00 18 GLY A N 11
ATOM 6039 C CA . GLY A 1 18 ? 1.410 -11.938 3.607 1.00 0.00 18 GLY A CA 11
ATOM 6040 C C . GLY A 1 18 ? 2.702 -11.405 4.155 1.00 0.00 18 GLY A C 11
ATOM 6041 O O . GLY A 1 18 ? 2.709 -10.680 5.166 1.00 0.00 18 GLY A O 11
ATOM 6045 N N . GLY A 1 19 ? 3.778 -11.731 3.496 1.00 0.00 19 GLY A N 11
ATOM 6046 C CA . GLY A 1 19 ? 5.068 -11.284 3.918 1.00 0.00 19 GLY A CA 11
ATOM 6047 C C . GLY A 1 19 ? 5.655 -10.327 2.930 1.00 0.00 19 GLY A C 11
ATOM 6048 O O . GLY A 1 19 ? 5.312 -9.147 2.927 1.00 0.00 19 GLY A O 11
ATOM 6052 N N . GLU A 1 20 ? 6.484 -10.849 2.052 1.00 0.00 20 GLU A N 11
ATOM 6053 C CA . GLU A 1 20 ? 7.168 -10.054 1.032 1.00 0.00 20 GLU A CA 11
ATOM 6054 C C . GLU A 1 20 ? 6.184 -9.430 0.081 1.00 0.00 20 GLU A C 11
ATOM 6055 O O . GLU A 1 20 ? 6.314 -8.286 -0.281 1.00 0.00 20 GLU A O 11
ATOM 6067 N N . GLU A 1 21 ? 5.194 -10.188 -0.295 1.00 0.00 21 GLU A N 11
ATOM 6068 C CA . GLU A 1 21 ? 4.166 -9.714 -1.224 1.00 0.00 21 GLU A CA 11
ATOM 6069 C C . GLU A 1 21 ? 3.326 -8.605 -0.597 1.00 0.00 21 GLU A C 11
ATOM 6070 O O . GLU A 1 21 ? 2.882 -7.669 -1.280 1.00 0.00 21 GLU A O 11
ATOM 6082 N N . GLN A 1 22 ? 3.146 -8.694 0.703 1.00 0.00 22 GLN A N 11
ATOM 6083 C CA . GLN A 1 22 ? 2.414 -7.696 1.437 1.00 0.00 22 GLN A CA 11
ATOM 6084 C C . GLN A 1 22 ? 3.300 -6.468 1.608 1.00 0.00 22 GLN A C 11
ATOM 6085 O O . GLN A 1 22 ? 2.834 -5.338 1.513 1.00 0.00 22 GLN A O 11
ATOM 6099 N N . ARG A 1 23 ? 4.594 -6.710 1.833 1.00 0.00 23 ARG A N 11
ATOM 6100 C CA . ARG A 1 23 ? 5.581 -5.664 1.927 1.00 0.00 23 ARG A CA 11
ATOM 6101 C C . ARG A 1 23 ? 5.705 -4.948 0.590 1.00 0.00 23 ARG A C 11
ATOM 6102 O O . ARG A 1 23 ? 5.851 -3.742 0.555 1.00 0.00 23 ARG A O 11
ATOM 6123 N N . ARG A 1 24 ? 5.638 -5.714 -0.486 1.00 0.00 24 ARG A N 11
ATOM 6124 C CA . ARG A 1 24 ? 5.665 -5.195 -1.847 1.00 0.00 24 ARG A CA 11
ATOM 6125 C C . ARG A 1 24 ? 4.558 -4.167 -1.988 1.00 0.00 24 ARG A C 11
ATOM 6126 O O . ARG A 1 24 ? 4.804 -3.024 -2.344 1.00 0.00 24 ARG A O 11
ATOM 6147 N N . CYS A 1 25 ? 3.356 -4.570 -1.615 1.00 0.00 25 CYS A N 11
ATOM 6148 C CA . CYS A 1 25 ? 2.204 -3.690 -1.634 1.00 0.00 25 CYS A CA 11
ATOM 6149 C C . CYS A 1 25 ? 2.322 -2.533 -0.652 1.00 0.00 25 CYS A C 11
ATOM 6150 O O . CYS A 1 25 ? 1.830 -1.436 -0.917 1.00 0.00 25 CYS A O 11
ATOM 6157 N N . GLN A 1 26 ? 2.962 -2.772 0.470 1.00 0.00 26 GLN A N 11
ATOM 6158 C CA . GLN A 1 26 ? 3.161 -1.750 1.470 1.00 0.00 26 GLN A CA 11
ATOM 6159 C C . GLN A 1 26 ? 4.124 -0.690 0.936 1.00 0.00 26 GLN A C 11
ATOM 6160 O O . GLN A 1 26 ? 3.818 0.485 0.965 1.00 0.00 26 GLN A O 11
ATOM 6174 N N . GLN A 1 27 ? 5.249 -1.138 0.390 1.00 0.00 27 GLN A N 11
ATOM 6175 C CA . GLN A 1 27 ? 6.257 -0.260 -0.195 1.00 0.00 27 GLN A CA 11
ATOM 6176 C C . GLN A 1 27 ? 5.645 0.520 -1.358 1.00 0.00 27 GLN A C 11
ATOM 6177 O O . GLN A 1 27 ? 5.814 1.741 -1.460 1.00 0.00 27 GLN A O 11
ATOM 6191 N N . GLU A 1 28 ? 4.901 -0.200 -2.206 1.00 0.00 28 GLU A N 11
ATOM 6192 C CA . GLU A 1 28 ? 4.131 0.393 -3.299 1.00 0.00 28 GLU A CA 11
ATOM 6193 C C . GLU A 1 28 ? 3.228 1.489 -2.786 1.00 0.00 28 GLU A C 11
ATOM 6194 O O . GLU A 1 28 ? 3.203 2.587 -3.338 1.00 0.00 28 GLU A O 11
ATOM 6206 N N . CYS A 1 29 ? 2.524 1.196 -1.715 1.00 0.00 29 CYS A N 11
ATOM 6207 C CA . CYS A 1 29 ? 1.562 2.105 -1.152 1.00 0.00 29 CYS A CA 11
ATOM 6208 C C . CYS A 1 29 ? 2.247 3.302 -0.500 1.00 0.00 29 CYS A C 11
ATOM 6209 O O . CYS A 1 29 ? 1.802 4.424 -0.662 1.00 0.00 29 CYS A O 11
ATOM 6216 N N . GLU A 1 30 ? 3.348 3.066 0.208 1.00 0.00 30 GLU A N 11
ATOM 6217 C CA . GLU A 1 30 ? 4.106 4.142 0.837 1.00 0.00 30 GLU A CA 11
ATOM 6218 C C . GLU A 1 30 ? 4.618 5.124 -0.217 1.00 0.00 30 GLU A C 11
ATOM 6219 O O . GLU A 1 30 ? 4.461 6.344 -0.080 1.00 0.00 30 GLU A O 11
ATOM 6231 N N . GLU A 1 31 ? 5.155 4.579 -1.294 1.00 0.00 31 GLU A N 11
ATOM 6232 C CA . GLU A 1 31 ? 5.673 5.357 -2.421 1.00 0.00 31 GLU A CA 11
ATOM 6233 C C . GLU A 1 31 ? 4.526 6.057 -3.182 1.00 0.00 31 GLU A C 11
ATOM 6234 O O . GLU A 1 31 ? 4.721 7.069 -3.856 1.00 0.00 31 GLU A O 11
ATOM 6246 N N . ARG A 1 32 ? 3.346 5.523 -3.035 1.00 0.00 32 ARG A N 11
ATOM 6247 C CA . ARG A 1 32 ? 2.158 6.035 -3.695 1.00 0.00 32 ARG A CA 11
ATOM 6248 C C . ARG A 1 32 ? 1.498 7.122 -2.845 1.00 0.00 32 ARG A C 11
ATOM 6249 O O . ARG A 1 32 ? 0.944 8.088 -3.362 1.00 0.00 32 ARG A O 11
ATOM 6270 N N . LEU A 1 33 ? 1.568 6.955 -1.548 1.00 0.00 33 LEU A N 11
ATOM 6271 C CA . LEU A 1 33 ? 1.007 7.911 -0.615 1.00 0.00 33 LEU A CA 11
ATOM 6272 C C . LEU A 1 33 ? 1.901 9.140 -0.501 1.00 0.00 33 LEU A C 11
ATOM 6273 O O . LEU A 1 33 ? 1.430 10.275 -0.610 1.00 0.00 33 LEU A O 11
ATOM 6289 N N . ARG A 1 34 ? 3.188 8.908 -0.318 1.00 0.00 34 ARG A N 11
ATOM 6290 C CA . ARG A 1 34 ? 4.152 9.993 -0.149 1.00 0.00 34 ARG A CA 11
ATOM 6291 C C . ARG A 1 34 ? 4.410 10.679 -1.459 1.00 0.00 34 ARG A C 11
ATOM 6292 O O . ARG A 1 34 ? 4.386 11.907 -1.539 1.00 0.00 34 ARG A O 11
ATOM 6313 N N . ASP A 1 35 ? 4.614 9.864 -2.466 1.00 0.00 35 ASP A N 11
ATOM 6314 C CA . ASP A 1 35 ? 4.889 10.278 -3.835 1.00 0.00 35 ASP A CA 11
ATOM 6315 C C . ASP A 1 35 ? 6.129 11.138 -3.912 1.00 0.00 35 ASP A C 11
ATOM 6316 O O . ASP A 1 35 ? 6.045 12.380 -3.882 1.00 0.00 35 ASP A O 11
ATOM 6340 N N . LYS A 1 2 ? -7.403 8.205 5.011 1.00 0.00 2 LYS A N 12
ATOM 6341 C CA . LYS A 1 2 ? -8.328 7.681 4.021 1.00 0.00 2 LYS A CA 12
ATOM 6342 C C . LYS A 1 2 ? -7.638 7.403 2.684 1.00 0.00 2 LYS A C 12
ATOM 6343 O O . LYS A 1 2 ? -7.918 6.398 2.031 1.00 0.00 2 LYS A O 12
ATOM 6362 N N . GLU A 1 3 ? -6.710 8.263 2.307 1.00 0.00 3 GLU A N 12
ATOM 6363 C CA . GLU A 1 3 ? -5.996 8.123 1.054 1.00 0.00 3 GLU A CA 12
ATOM 6364 C C . GLU A 1 3 ? -5.224 6.820 1.029 1.00 0.00 3 GLU A C 12
ATOM 6365 O O . GLU A 1 3 ? -5.314 6.029 0.087 1.00 0.00 3 GLU A O 12
ATOM 6377 N N . THR A 1 4 ? -4.540 6.573 2.095 1.00 0.00 4 THR A N 12
ATOM 6378 C CA . THR A 1 4 ? -3.756 5.381 2.216 1.00 0.00 4 THR A CA 12
ATOM 6379 C C . THR A 1 4 ? -4.668 4.151 2.458 1.00 0.00 4 THR A C 12
ATOM 6380 O O . THR A 1 4 ? -4.311 3.029 2.128 1.00 0.00 4 THR A O 12
ATOM 6391 N N . GLU A 1 5 ? -5.862 4.392 2.978 1.00 0.00 5 GLU A N 12
ATOM 6392 C CA . GLU A 1 5 ? -6.825 3.334 3.244 1.00 0.00 5 GLU A CA 12
ATOM 6393 C C . GLU A 1 5 ? -7.309 2.698 1.936 1.00 0.00 5 GLU A C 12
ATOM 6394 O O . GLU A 1 5 ? -7.242 1.482 1.774 1.00 0.00 5 GLU A O 12
ATOM 6406 N N . ILE A 1 6 ? -7.747 3.526 0.990 1.00 0.00 6 ILE A N 12
ATOM 6407 C CA . ILE A 1 6 ? -8.194 3.021 -0.319 1.00 0.00 6 ILE A CA 12
ATOM 6408 C C . ILE A 1 6 ? -6.985 2.465 -1.090 1.00 0.00 6 ILE A C 12
ATOM 6409 O O . ILE A 1 6 ? -7.091 1.472 -1.844 1.00 0.00 6 ILE A O 12
ATOM 6425 N N . CYS A 1 7 ? -5.843 3.079 -0.861 1.00 0.00 7 CYS A N 12
ATOM 6426 C CA . CYS A 1 7 ? -4.584 2.624 -1.424 1.00 0.00 7 CYS A CA 12
ATOM 6427 C C . CYS A 1 7 ? -4.286 1.187 -0.945 1.00 0.00 7 CYS A C 12
ATOM 6428 O O . CYS A 1 7 ? -3.993 0.302 -1.759 1.00 0.00 7 CYS A O 12
ATOM 6435 N N . ARG A 1 8 ? -4.415 0.945 0.373 1.00 0.00 8 ARG A N 12
ATOM 6436 C CA . ARG A 1 8 ? -4.238 -0.395 0.922 1.00 0.00 8 ARG A CA 12
ATOM 6437 C C . ARG A 1 8 ? -5.319 -1.317 0.396 1.00 0.00 8 ARG A C 12
ATOM 6438 O O . ARG A 1 8 ? -5.039 -2.441 0.037 1.00 0.00 8 ARG A O 12
ATOM 6459 N N . GLN A 1 9 ? -6.549 -0.799 0.326 1.00 0.00 9 GLN A N 12
ATOM 6460 C CA . GLN A 1 9 ? -7.745 -1.544 -0.100 1.00 0.00 9 GLN A CA 12
ATOM 6461 C C . GLN A 1 9 ? -7.515 -2.273 -1.418 1.00 0.00 9 GLN A C 12
ATOM 6462 O O . GLN A 1 9 ? -7.943 -3.409 -1.580 1.00 0.00 9 GLN A O 12
ATOM 6476 N N . TRP A 1 10 ? -6.779 -1.637 -2.309 1.00 0.00 10 TRP A N 12
ATOM 6477 C CA . TRP A 1 10 ? -6.439 -2.199 -3.605 1.00 0.00 10 TRP A CA 12
ATOM 6478 C C . TRP A 1 10 ? -5.695 -3.542 -3.414 1.00 0.00 10 TRP A C 12
ATOM 6479 O O . TRP A 1 10 ? -6.053 -4.576 -4.000 1.00 0.00 10 TRP A O 12
ATOM 6500 N N . CYS A 1 11 ? -4.705 -3.517 -2.564 1.00 0.00 11 CYS A N 12
ATOM 6501 C CA . CYS A 1 11 ? -3.891 -4.683 -2.263 1.00 0.00 11 CYS A CA 12
ATOM 6502 C C . CYS A 1 11 ? -4.608 -5.622 -1.296 1.00 0.00 11 CYS A C 12
ATOM 6503 O O . CYS A 1 11 ? -4.443 -6.844 -1.359 1.00 0.00 11 CYS A O 12
ATOM 6510 N N . GLN A 1 12 ? -5.424 -5.040 -0.435 1.00 0.00 12 GLN A N 12
ATOM 6511 C CA . GLN A 1 12 ? -6.174 -5.757 0.574 1.00 0.00 12 GLN A CA 12
ATOM 6512 C C . GLN A 1 12 ? -7.165 -6.708 -0.092 1.00 0.00 12 GLN A C 12
ATOM 6513 O O . GLN A 1 12 ? -7.303 -7.855 0.318 1.00 0.00 12 GLN A O 12
ATOM 6527 N N . VAL A 1 13 ? -7.850 -6.220 -1.125 1.00 0.00 13 VAL A N 12
ATOM 6528 C CA . VAL A 1 13 ? -8.801 -7.042 -1.859 1.00 0.00 13 VAL A CA 12
ATOM 6529 C C . VAL A 1 13 ? -8.062 -7.983 -2.827 1.00 0.00 13 VAL A C 12
ATOM 6530 O O . VAL A 1 13 ? -8.542 -9.082 -3.130 1.00 0.00 13 VAL A O 12
ATOM 6543 N N . MET A 1 14 ? -6.892 -7.544 -3.313 1.00 0.00 14 MET A N 12
ATOM 6544 C CA . MET A 1 14 ? -6.073 -8.361 -4.214 1.00 0.00 14 MET A CA 12
ATOM 6545 C C . MET A 1 14 ? -5.660 -9.655 -3.516 1.00 0.00 14 MET A C 12
ATOM 6546 O O . MET A 1 14 ? -5.926 -10.747 -4.013 1.00 0.00 14 MET A O 12
ATOM 6560 N N . LYS A 1 15 ? -5.039 -9.524 -2.364 1.00 0.00 15 LYS A N 12
ATOM 6561 C CA . LYS A 1 15 ? -4.656 -10.660 -1.568 1.00 0.00 15 LYS A CA 12
ATOM 6562 C C . LYS A 1 15 ? -4.501 -10.221 -0.129 1.00 0.00 15 LYS A C 12
ATOM 6563 O O . LYS A 1 15 ? -3.573 -9.477 0.175 1.00 0.00 15 LYS A O 12
ATOM 6582 N N . PRO A 1 16 ? -5.420 -10.606 0.760 1.00 0.00 16 PRO A N 12
ATOM 6583 C CA . PRO A 1 16 ? -5.338 -10.237 2.172 1.00 0.00 16 PRO A CA 12
ATOM 6584 C C . PRO A 1 16 ? -4.094 -10.836 2.837 1.00 0.00 16 PRO A C 12
ATOM 6585 O O . PRO A 1 16 ? -3.920 -12.074 2.856 1.00 0.00 16 PRO A O 12
ATOM 6596 N N . GLN A 1 17 ? -3.235 -9.956 3.352 1.00 0.00 17 GLN A N 12
ATOM 6597 C CA . GLN A 1 17 ? -1.983 -10.314 4.026 1.00 0.00 17 GLN A CA 12
ATOM 6598 C C . GLN A 1 17 ? -0.938 -10.885 3.059 1.00 0.00 17 GLN A C 12
ATOM 6599 O O . GLN A 1 17 ? -1.198 -11.109 1.855 1.00 0.00 17 GLN A O 12
ATOM 6613 N N . GLY A 1 18 ? 0.236 -11.094 3.573 1.00 0.00 18 GLY A N 12
ATOM 6614 C CA . GLY A 1 18 ? 1.293 -11.667 2.815 1.00 0.00 18 GLY A CA 12
ATOM 6615 C C . GLY A 1 18 ? 2.603 -11.263 3.387 1.00 0.00 18 GLY A C 12
ATOM 6616 O O . GLY A 1 18 ? 2.653 -10.357 4.217 1.00 0.00 18 GLY A O 12
ATOM 6620 N N . GLY A 1 19 ? 3.649 -11.908 2.979 1.00 0.00 19 GLY A N 12
ATOM 6621 C CA . GLY A 1 19 ? 4.942 -11.558 3.480 1.00 0.00 19 GLY A CA 12
ATOM 6622 C C . GLY A 1 19 ? 5.546 -10.460 2.663 1.00 0.00 19 GLY A C 12
ATOM 6623 O O . GLY A 1 19 ? 5.340 -9.252 2.941 1.00 0.00 19 GLY A O 12
ATOM 6627 N N . GLU A 1 20 ? 6.230 -10.852 1.615 1.00 0.00 20 GLU A N 12
ATOM 6628 C CA . GLU A 1 20 ? 6.881 -9.907 0.746 1.00 0.00 20 GLU A CA 12
ATOM 6629 C C . GLU A 1 20 ? 5.869 -9.085 -0.010 1.00 0.00 20 GLU A C 12
ATOM 6630 O O . GLU A 1 20 ? 6.058 -7.903 -0.182 1.00 0.00 20 GLU A O 12
ATOM 6642 N N . GLU A 1 21 ? 4.770 -9.720 -0.404 1.00 0.00 21 GLU A N 12
ATOM 6643 C CA . GLU A 1 21 ? 3.687 -9.065 -1.160 1.00 0.00 21 GLU A CA 12
ATOM 6644 C C . GLU A 1 21 ? 3.189 -7.839 -0.416 1.00 0.00 21 GLU A C 12
ATOM 6645 O O . GLU A 1 21 ? 2.974 -6.779 -1.002 1.00 0.00 21 GLU A O 12
ATOM 6657 N N . GLN A 1 22 ? 3.047 -7.980 0.883 1.00 0.00 22 GLN A N 12
ATOM 6658 C CA . GLN A 1 22 ? 2.537 -6.913 1.689 1.00 0.00 22 GLN A CA 12
ATOM 6659 C C . GLN A 1 22 ? 3.557 -5.799 1.812 1.00 0.00 22 GLN A C 12
ATOM 6660 O O . GLN A 1 22 ? 3.211 -4.632 1.721 1.00 0.00 22 GLN A O 12
ATOM 6674 N N . ARG A 1 23 ? 4.823 -6.167 1.935 1.00 0.00 23 ARG A N 12
ATOM 6675 C CA . ARG A 1 23 ? 5.889 -5.192 2.019 1.00 0.00 23 ARG A CA 12
ATOM 6676 C C . ARG A 1 23 ? 6.039 -4.457 0.669 1.00 0.00 23 ARG A C 12
ATOM 6677 O O . ARG A 1 23 ? 6.367 -3.263 0.622 1.00 0.00 23 ARG A O 12
ATOM 6698 N N . ARG A 1 24 ? 5.791 -5.181 -0.417 1.00 0.00 24 ARG A N 12
ATOM 6699 C CA . ARG A 1 24 ? 5.828 -4.614 -1.762 1.00 0.00 24 ARG A CA 12
ATOM 6700 C C . ARG A 1 24 ? 4.720 -3.591 -1.913 1.00 0.00 24 ARG A C 12
ATOM 6701 O O . ARG A 1 24 ? 4.986 -2.437 -2.234 1.00 0.00 24 ARG A O 12
ATOM 6722 N N . CYS A 1 25 ? 3.489 -4.005 -1.630 1.00 0.00 25 CYS A N 12
ATOM 6723 C CA . CYS A 1 25 ? 2.342 -3.100 -1.662 1.00 0.00 25 CYS A CA 12
ATOM 6724 C C . CYS A 1 25 ? 2.509 -1.915 -0.722 1.00 0.00 25 CYS A C 12
ATOM 6725 O O . CYS A 1 25 ? 2.107 -0.804 -1.057 1.00 0.00 25 CYS A O 12
ATOM 6732 N N . GLN A 1 26 ? 3.108 -2.148 0.440 1.00 0.00 26 GLN A N 12
ATOM 6733 C CA . GLN A 1 26 ? 3.382 -1.093 1.393 1.00 0.00 26 GLN A CA 12
ATOM 6734 C C . GLN A 1 26 ? 4.269 -0.026 0.760 1.00 0.00 26 GLN A C 12
ATOM 6735 O O . GLN A 1 26 ? 3.926 1.163 0.769 1.00 0.00 26 GLN A O 12
ATOM 6749 N N . GLN A 1 27 ? 5.377 -0.460 0.174 1.00 0.00 27 GLN A N 12
ATOM 6750 C CA . GLN A 1 27 ? 6.304 0.457 -0.460 1.00 0.00 27 GLN A CA 12
ATOM 6751 C C . GLN A 1 27 ? 5.647 1.164 -1.633 1.00 0.00 27 GLN A C 12
ATOM 6752 O O . GLN A 1 27 ? 5.731 2.387 -1.745 1.00 0.00 27 GLN A O 12
ATOM 6766 N N . GLU A 1 28 ? 4.962 0.391 -2.477 1.00 0.00 28 GLU A N 12
ATOM 6767 C CA . GLU A 1 28 ? 4.250 0.939 -3.623 1.00 0.00 28 GLU A CA 12
ATOM 6768 C C . GLU A 1 28 ? 3.281 2.010 -3.185 1.00 0.00 28 GLU A C 12
ATOM 6769 O O . GLU A 1 28 ? 3.272 3.096 -3.735 1.00 0.00 28 GLU A O 12
ATOM 6781 N N . CYS A 1 29 ? 2.511 1.712 -2.161 1.00 0.00 29 CYS A N 12
ATOM 6782 C CA . CYS A 1 29 ? 1.519 2.631 -1.645 1.00 0.00 29 CYS A CA 12
ATOM 6783 C C . CYS A 1 29 ? 2.179 3.936 -1.190 1.00 0.00 29 CYS A C 12
ATOM 6784 O O . CYS A 1 29 ? 1.711 5.031 -1.534 1.00 0.00 29 CYS A O 12
ATOM 6791 N N . GLU A 1 30 ? 3.304 3.821 -0.481 1.00 0.00 30 GLU A N 12
ATOM 6792 C CA . GLU A 1 30 ? 4.024 4.990 -0.006 1.00 0.00 30 GLU A CA 12
ATOM 6793 C C . GLU A 1 30 ? 4.625 5.792 -1.158 1.00 0.00 30 GLU A C 12
ATOM 6794 O O . GLU A 1 30 ? 4.570 7.009 -1.150 1.00 0.00 30 GLU A O 12
ATOM 6806 N N . GLU A 1 31 ? 5.161 5.109 -2.157 1.00 0.00 31 GLU A N 12
ATOM 6807 C CA . GLU A 1 31 ? 5.801 5.788 -3.284 1.00 0.00 31 GLU A CA 12
ATOM 6808 C C . GLU A 1 31 ? 4.798 6.417 -4.246 1.00 0.00 31 GLU A C 12
ATOM 6809 O O . GLU A 1 31 ? 5.098 7.422 -4.891 1.00 0.00 31 GLU A O 12
ATOM 6821 N N . ARG A 1 32 ? 3.627 5.824 -4.363 1.00 0.00 32 ARG A N 12
ATOM 6822 C CA . ARG A 1 32 ? 2.580 6.376 -5.223 1.00 0.00 32 ARG A CA 12
ATOM 6823 C C . ARG A 1 32 ? 1.994 7.602 -4.582 1.00 0.00 32 ARG A C 12
ATOM 6824 O O . ARG A 1 32 ? 1.776 8.630 -5.247 1.00 0.00 32 ARG A O 12
ATOM 6845 N N . LEU A 1 33 ? 1.753 7.496 -3.294 1.00 0.00 33 LEU A N 12
ATOM 6846 C CA . LEU A 1 33 ? 1.266 8.614 -2.504 1.00 0.00 33 LEU A CA 12
ATOM 6847 C C . LEU A 1 33 ? 2.322 9.704 -2.483 1.00 0.00 33 LEU A C 12
ATOM 6848 O O . LEU A 1 33 ? 2.036 10.869 -2.771 1.00 0.00 33 LEU A O 12
ATOM 6864 N N . ARG A 1 34 ? 3.546 9.281 -2.196 1.00 0.00 34 ARG A N 12
ATOM 6865 C CA . ARG A 1 34 ? 4.719 10.122 -2.116 1.00 0.00 34 ARG A CA 12
ATOM 6866 C C . ARG A 1 34 ? 4.487 11.315 -1.206 1.00 0.00 34 ARG A C 12
ATOM 6867 O O . ARG A 1 34 ? 4.173 12.427 -1.638 1.00 0.00 34 ARG A O 12
ATOM 6888 N N . ASP A 1 35 ? 4.551 11.025 0.047 1.00 0.00 35 ASP A N 12
ATOM 6889 C CA . ASP A 1 35 ? 4.347 11.968 1.110 1.00 0.00 35 ASP A CA 12
ATOM 6890 C C . ASP A 1 35 ? 5.426 11.766 2.115 1.00 0.00 35 ASP A C 12
ATOM 6891 O O . ASP A 1 35 ? 5.434 10.701 2.776 1.00 0.00 35 ASP A O 12
ATOM 6915 N N . LYS A 1 2 ? -7.475 9.498 0.998 1.00 0.00 2 LYS A N 13
ATOM 6916 C CA . LYS A 1 2 ? -8.353 8.545 0.340 1.00 0.00 2 LYS A CA 13
ATOM 6917 C C . LYS A 1 2 ? -7.649 7.725 -0.735 1.00 0.00 2 LYS A C 13
ATOM 6918 O O . LYS A 1 2 ? -7.996 6.561 -0.953 1.00 0.00 2 LYS A O 13
ATOM 6937 N N . GLU A 1 3 ? -6.633 8.296 -1.359 1.00 0.00 3 GLU A N 13
ATOM 6938 C CA . GLU A 1 3 ? -5.859 7.560 -2.351 1.00 0.00 3 GLU A CA 13
ATOM 6939 C C . GLU A 1 3 ? -5.049 6.465 -1.672 1.00 0.00 3 GLU A C 13
ATOM 6940 O O . GLU A 1 3 ? -4.822 5.404 -2.223 1.00 0.00 3 GLU A O 13
ATOM 6952 N N . THR A 1 4 ? -4.686 6.728 -0.451 1.00 0.00 4 THR A N 13
ATOM 6953 C CA . THR A 1 4 ? -3.958 5.801 0.364 1.00 0.00 4 THR A CA 13
ATOM 6954 C C . THR A 1 4 ? -4.927 4.739 0.913 1.00 0.00 4 THR A C 13
ATOM 6955 O O . THR A 1 4 ? -4.575 3.559 1.060 1.00 0.00 4 THR A O 13
ATOM 6966 N N . GLU A 1 5 ? -6.159 5.164 1.159 1.00 0.00 5 GLU A N 13
ATOM 6967 C CA . GLU A 1 5 ? -7.201 4.287 1.647 1.00 0.00 5 GLU A CA 13
ATOM 6968 C C . GLU A 1 5 ? -7.492 3.198 0.608 1.00 0.00 5 GLU A C 13
ATOM 6969 O O . GLU A 1 5 ? -7.456 2.006 0.923 1.00 0.00 5 GLU A O 13
ATOM 6981 N N . ILE A 1 6 ? -7.750 3.599 -0.640 1.00 0.00 6 ILE A N 13
ATOM 6982 C CA . ILE A 1 6 ? -7.959 2.611 -1.707 1.00 0.00 6 ILE A CA 13
ATOM 6983 C C . ILE A 1 6 ? -6.698 1.835 -1.987 1.00 0.00 6 ILE A C 13
ATOM 6984 O O . ILE A 1 6 ? -6.759 0.657 -2.287 1.00 0.00 6 ILE A O 13
ATOM 7000 N N . CYS A 1 7 ? -5.568 2.501 -1.849 1.00 0.00 7 CYS A N 13
ATOM 7001 C CA . CYS A 1 7 ? -4.262 1.893 -2.025 1.00 0.00 7 CYS A CA 13
ATOM 7002 C C . CYS A 1 7 ? -4.123 0.630 -1.168 1.00 0.00 7 CYS A C 13
ATOM 7003 O O . CYS A 1 7 ? -3.726 -0.437 -1.671 1.00 0.00 7 CYS A O 13
ATOM 7010 N N . ARG A 1 8 ? -4.497 0.720 0.102 1.00 0.00 8 ARG A N 13
ATOM 7011 C CA . ARG A 1 8 ? -4.431 -0.436 0.953 1.00 0.00 8 ARG A CA 13
ATOM 7012 C C . ARG A 1 8 ? -5.605 -1.376 0.705 1.00 0.00 8 ARG A C 13
ATOM 7013 O O . ARG A 1 8 ? -5.409 -2.582 0.645 1.00 0.00 8 ARG A O 13
ATOM 7034 N N . GLN A 1 9 ? -6.816 -0.831 0.536 1.00 0.00 9 GLN A N 13
ATOM 7035 C CA . GLN A 1 9 ? -8.010 -1.669 0.308 1.00 0.00 9 GLN A CA 13
ATOM 7036 C C . GLN A 1 9 ? -7.850 -2.569 -0.900 1.00 0.00 9 GLN A C 13
ATOM 7037 O O . GLN A 1 9 ? -8.205 -3.745 -0.845 1.00 0.00 9 GLN A O 13
ATOM 7051 N N . TRP A 1 10 ? -7.277 -2.024 -1.958 1.00 0.00 10 TRP A N 13
ATOM 7052 C CA . TRP A 1 10 ? -7.056 -2.748 -3.187 1.00 0.00 10 TRP A CA 13
ATOM 7053 C C . TRP A 1 10 ? -6.181 -3.968 -2.903 1.00 0.00 10 TRP A C 13
ATOM 7054 O O . TRP A 1 10 ? -6.545 -5.100 -3.241 1.00 0.00 10 TRP A O 13
ATOM 7075 N N . CYS A 1 11 ? -5.059 -3.732 -2.244 1.00 0.00 11 CYS A N 13
ATOM 7076 C CA . CYS A 1 11 ? -4.136 -4.791 -1.873 1.00 0.00 11 CYS A CA 13
ATOM 7077 C C . CYS A 1 11 ? -4.774 -5.764 -0.884 1.00 0.00 11 CYS A C 13
ATOM 7078 O O . CYS A 1 11 ? -4.613 -6.962 -1.016 1.00 0.00 11 CYS A O 13
ATOM 7085 N N . GLN A 1 12 ? -5.547 -5.235 0.061 1.00 0.00 12 GLN A N 13
ATOM 7086 C CA . GLN A 1 12 ? -6.220 -6.045 1.077 1.00 0.00 12 GLN A CA 13
ATOM 7087 C C . GLN A 1 12 ? -7.183 -7.046 0.438 1.00 0.00 12 GLN A C 13
ATOM 7088 O O . GLN A 1 12 ? -7.224 -8.214 0.814 1.00 0.00 12 GLN A O 13
ATOM 7102 N N . VAL A 1 13 ? -7.960 -6.579 -0.512 1.00 0.00 13 VAL A N 13
ATOM 7103 C CA . VAL A 1 13 ? -8.942 -7.418 -1.166 1.00 0.00 13 VAL A CA 13
ATOM 7104 C C . VAL A 1 13 ? -8.288 -8.352 -2.185 1.00 0.00 13 VAL A C 13
ATOM 7105 O O . VAL A 1 13 ? -8.564 -9.561 -2.195 1.00 0.00 13 VAL A O 13
ATOM 7118 N N . MET A 1 14 ? -7.397 -7.804 -2.997 1.00 0.00 14 MET A N 13
ATOM 7119 C CA . MET A 1 14 ? -6.775 -8.556 -4.081 1.00 0.00 14 MET A CA 13
ATOM 7120 C C . MET A 1 14 ? -5.811 -9.613 -3.558 1.00 0.00 14 MET A C 13
ATOM 7121 O O . MET A 1 14 ? -5.891 -10.777 -3.940 1.00 0.00 14 MET A O 13
ATOM 7135 N N . LYS A 1 15 ? -4.933 -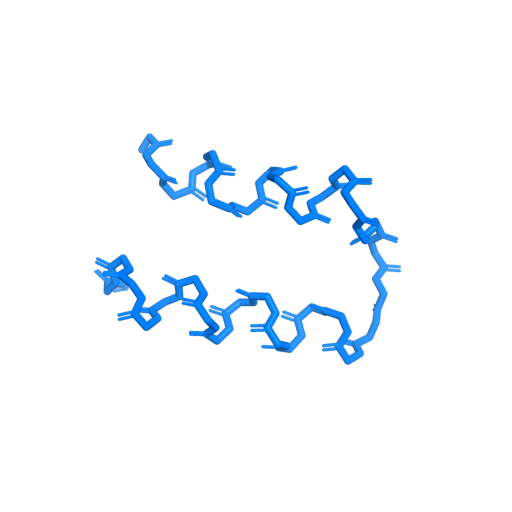9.217 -2.673 1.00 0.00 15 LYS A N 13
ATOM 7136 C CA . LYS A 1 15 ? -3.903 -10.101 -2.183 1.00 0.00 15 LYS A CA 13
ATOM 7137 C C . LYS A 1 15 ? -3.825 -10.100 -0.644 1.00 0.00 15 LYS A C 13
ATOM 7138 O O . LYS A 1 15 ? -2.993 -9.411 -0.033 1.00 0.00 15 LYS A O 13
ATOM 7157 N N . PRO A 1 16 ? -4.729 -10.839 0.004 1.00 0.00 16 PRO A N 13
ATOM 7158 C CA . PRO A 1 16 ? -4.805 -10.899 1.446 1.00 0.00 16 PRO A CA 13
ATOM 7159 C C . PRO A 1 16 ? -3.811 -11.899 2.022 1.00 0.00 16 PRO A C 13
ATOM 7160 O O . PRO A 1 16 ? -3.866 -13.100 1.700 1.00 0.00 16 PRO A O 13
ATOM 7171 N N . GLN A 1 17 ? -2.924 -11.398 2.869 1.00 0.00 17 GLN A N 13
ATOM 7172 C CA . GLN A 1 17 ? -1.877 -12.167 3.538 1.00 0.00 17 GLN A CA 13
ATOM 7173 C C . GLN A 1 17 ? -0.803 -12.638 2.554 1.00 0.00 17 GLN A C 13
ATOM 7174 O O . GLN A 1 17 ? -0.981 -13.621 1.818 1.00 0.00 17 GLN A O 13
ATOM 7188 N N . GLY A 1 18 ? 0.288 -11.925 2.532 1.00 0.00 18 GLY A N 13
ATOM 7189 C CA . GLY A 1 18 ? 1.392 -12.260 1.683 1.00 0.00 18 GLY A CA 13
ATOM 7190 C C . GLY A 1 18 ? 2.644 -11.632 2.209 1.00 0.00 18 GLY A C 13
ATOM 7191 O O . GLY A 1 18 ? 2.575 -10.761 3.090 1.00 0.00 18 GLY A O 13
ATOM 7195 N N . GLY A 1 19 ? 3.771 -12.036 1.696 1.00 0.00 19 GLY A N 13
ATOM 7196 C CA . GLY A 1 19 ? 5.013 -11.511 2.174 1.00 0.00 19 GLY A CA 13
ATOM 7197 C C . GLY A 1 19 ? 5.468 -10.353 1.349 1.00 0.00 19 GLY A C 13
ATOM 7198 O O . GLY A 1 19 ? 5.066 -9.214 1.599 1.00 0.00 19 GLY A O 13
ATOM 7202 N N . GLU A 1 20 ? 6.248 -10.641 0.326 1.00 0.00 20 GLU A N 13
ATOM 7203 C CA . GLU A 1 20 ? 6.792 -9.618 -0.547 1.00 0.00 20 GLU A CA 13
ATOM 7204 C C . GLU A 1 20 ? 5.699 -8.892 -1.308 1.00 0.00 20 GLU A C 13
ATOM 7205 O O . GLU A 1 20 ? 5.822 -7.715 -1.578 1.00 0.00 20 GLU A O 13
ATOM 7217 N N . GLU A 1 21 ? 4.617 -9.592 -1.612 1.00 0.00 21 GLU A N 13
ATOM 7218 C CA . GLU A 1 21 ? 3.484 -8.989 -2.306 1.00 0.00 21 GLU A CA 13
ATOM 7219 C C . GLU A 1 21 ? 2.872 -7.838 -1.494 1.00 0.00 21 GLU A C 13
ATOM 7220 O O . GLU A 1 21 ? 2.714 -6.716 -2.001 1.00 0.00 21 GLU A O 13
ATOM 7232 N N . GLN A 1 22 ? 2.576 -8.093 -0.236 1.00 0.00 22 GLN A N 13
ATOM 7233 C CA . GLN A 1 22 ? 1.966 -7.085 0.611 1.00 0.00 22 GLN A CA 13
ATOM 7234 C C . GLN A 1 22 ? 3.010 -6.047 1.020 1.00 0.00 22 GLN A C 13
ATOM 7235 O O . GLN A 1 22 ? 2.704 -4.872 1.171 1.00 0.00 22 GLN A O 13
ATOM 7249 N N . ARG A 1 23 ? 4.247 -6.497 1.174 1.00 0.00 23 ARG A N 13
ATOM 7250 C CA . ARG A 1 23 ? 5.369 -5.635 1.521 1.00 0.00 23 ARG A CA 13
ATOM 7251 C C . ARG A 1 23 ? 5.577 -4.598 0.421 1.00 0.00 23 ARG A C 13
ATOM 7252 O O . ARG A 1 23 ? 5.810 -3.413 0.690 1.00 0.00 23 ARG A O 13
ATOM 7273 N N . ARG A 1 24 ? 5.470 -5.061 -0.812 1.00 0.00 24 ARG A N 13
ATOM 7274 C CA . ARG A 1 24 ? 5.599 -4.225 -1.980 1.00 0.00 24 ARG A CA 13
ATOM 7275 C C . ARG A 1 24 ? 4.480 -3.201 -1.975 1.00 0.00 24 ARG A C 13
ATOM 7276 O O . ARG A 1 24 ? 4.727 -2.017 -2.184 1.00 0.00 24 ARG A O 13
ATOM 7297 N N . CYS A 1 25 ? 3.257 -3.658 -1.665 1.00 0.00 25 CYS A N 13
ATOM 7298 C CA . CYS A 1 25 ? 2.114 -2.755 -1.509 1.00 0.00 25 CYS A CA 13
ATOM 7299 C C . CYS A 1 25 ? 2.409 -1.687 -0.471 1.00 0.00 25 CYS A C 13
ATOM 7300 O O . CYS A 1 25 ? 2.198 -0.510 -0.730 1.00 0.00 25 CYS A O 13
ATOM 7307 N N . GLN A 1 26 ? 2.940 -2.106 0.684 1.00 0.00 26 GLN A N 13
ATOM 7308 C CA . GLN A 1 26 ? 3.302 -1.190 1.771 1.00 0.00 26 GLN A CA 13
ATOM 7309 C C . GLN A 1 26 ? 4.251 -0.110 1.282 1.00 0.00 26 GLN A C 13
ATOM 7310 O O . GLN A 1 26 ? 3.947 1.079 1.369 1.00 0.00 26 GLN A O 13
ATOM 7324 N N . GLN A 1 27 ? 5.373 -0.533 0.724 1.00 0.00 27 GLN A N 13
ATOM 7325 C CA . GLN A 1 27 ? 6.402 0.390 0.285 1.00 0.00 27 GLN A CA 13
ATOM 7326 C C . GLN A 1 27 ? 5.901 1.349 -0.787 1.00 0.00 27 GLN A C 13
ATOM 7327 O O . GLN A 1 27 ? 6.102 2.557 -0.672 1.00 0.00 27 GLN A O 13
ATOM 7341 N N . GLU A 1 28 ? 5.213 0.821 -1.787 1.00 0.00 28 GLU A N 13
ATOM 7342 C CA . GLU A 1 28 ? 4.673 1.643 -2.868 1.00 0.00 28 GLU A CA 13
ATOM 7343 C C . GLU A 1 28 ? 3.646 2.626 -2.326 1.00 0.00 28 GLU A C 13
ATOM 7344 O O . GLU A 1 28 ? 3.642 3.805 -2.681 1.00 0.00 28 GLU A O 13
ATOM 7356 N N . CYS A 1 29 ? 2.821 2.143 -1.421 1.00 0.00 29 CYS A N 13
ATOM 7357 C CA . CYS A 1 29 ? 1.756 2.931 -0.841 1.00 0.00 29 CYS A CA 13
ATOM 7358 C C . CYS A 1 29 ? 2.336 4.066 -0.019 1.00 0.00 29 CYS A C 13
ATOM 7359 O O . CYS A 1 29 ? 1.914 5.219 -0.143 1.00 0.00 29 CYS A O 13
ATOM 7366 N N . GLU A 1 30 ? 3.334 3.746 0.788 1.00 0.00 30 GLU A N 13
ATOM 7367 C CA . GLU A 1 30 ? 3.973 4.719 1.646 1.00 0.00 30 GLU A CA 13
ATOM 7368 C C . GLU A 1 30 ? 4.852 5.689 0.863 1.00 0.00 30 GLU A C 13
ATOM 7369 O O . GLU A 1 30 ? 5.034 6.835 1.272 1.00 0.00 30 GLU A O 13
ATOM 7381 N N . GLU A 1 31 ? 5.379 5.245 -0.269 1.00 0.00 31 GLU A N 13
ATOM 7382 C CA . GLU A 1 31 ? 6.174 6.114 -1.120 1.00 0.00 31 GLU A CA 13
ATOM 7383 C C . GLU A 1 31 ? 5.243 7.132 -1.794 1.00 0.00 31 GLU A C 13
ATOM 7384 O O . GLU A 1 31 ? 5.598 8.290 -1.977 1.00 0.00 31 GLU A O 13
ATOM 7396 N N . ARG A 1 32 ? 4.044 6.684 -2.141 1.00 0.00 32 ARG A N 13
ATOM 7397 C CA . ARG A 1 32 ? 3.025 7.564 -2.702 1.00 0.00 32 ARG A CA 13
ATOM 7398 C C . ARG A 1 32 ? 2.510 8.517 -1.616 1.00 0.00 32 ARG A C 13
ATOM 7399 O O . ARG A 1 32 ? 2.267 9.702 -1.870 1.00 0.00 32 ARG A O 13
ATOM 7420 N N . LEU A 1 33 ? 2.385 7.978 -0.402 1.00 0.00 33 LEU A N 13
ATOM 7421 C CA . LEU A 1 33 ? 1.921 8.713 0.770 1.00 0.00 33 LEU A CA 13
ATOM 7422 C C . LEU A 1 33 ? 2.814 9.915 1.039 1.00 0.00 33 LEU A C 13
ATOM 7423 O O . LEU A 1 33 ? 2.318 11.009 1.364 1.00 0.00 33 LEU A O 13
ATOM 7439 N N . ARG A 1 34 ? 4.123 9.707 0.864 1.00 0.00 34 ARG A N 13
ATOM 7440 C CA . ARG A 1 34 ? 5.143 10.736 1.050 1.00 0.00 34 ARG A CA 13
ATOM 7441 C C . ARG A 1 34 ? 5.116 11.268 2.467 1.00 0.00 34 ARG A C 13
ATOM 7442 O O . ARG A 1 34 ? 4.660 12.392 2.732 1.00 0.00 34 ARG A O 13
ATOM 7463 N N . ASP A 1 35 ? 5.562 10.448 3.371 1.00 0.00 35 ASP A N 13
ATOM 7464 C CA . ASP A 1 35 ? 5.535 10.757 4.776 1.00 0.00 35 ASP A CA 13
ATOM 7465 C C . ASP A 1 35 ? 6.758 10.187 5.442 1.00 0.00 35 ASP A C 13
ATOM 7466 O O . ASP A 1 35 ? 6.865 8.949 5.561 1.00 0.00 35 ASP A O 13
ATOM 7490 N N . LYS A 1 2 ? -8.509 8.972 3.418 1.00 0.00 2 LYS A N 14
ATOM 7491 C CA . LYS A 1 2 ? -9.195 8.135 2.442 1.00 0.00 2 LYS A CA 14
ATOM 7492 C C . LYS A 1 2 ? -8.278 7.537 1.408 1.00 0.00 2 LYS A C 14
ATOM 7493 O O . LYS A 1 2 ? -8.422 6.371 1.064 1.00 0.00 2 LYS A O 14
ATOM 7512 N N . GLU A 1 3 ? -7.319 8.303 0.932 1.00 0.00 3 GLU A N 14
ATOM 7513 C CA . GLU A 1 3 ? -6.435 7.822 -0.103 1.00 0.00 3 GLU A CA 14
ATOM 7514 C C . GLU A 1 3 ? -5.567 6.691 0.435 1.00 0.00 3 GLU A C 14
ATOM 7515 O O . GLU A 1 3 ? -5.236 5.752 -0.273 1.00 0.00 3 GLU A O 14
ATOM 7527 N N . THR A 1 4 ? -5.283 6.759 1.706 1.00 0.00 4 THR A N 14
ATOM 7528 C CA . THR A 1 4 ? -4.532 5.730 2.382 1.00 0.00 4 THR A CA 14
ATOM 7529 C C . THR A 1 4 ? -5.388 4.451 2.488 1.00 0.00 4 THR A C 14
ATOM 7530 O O . THR A 1 4 ? -4.881 3.327 2.350 1.00 0.00 4 THR A O 14
ATOM 7541 N N . GLU A 1 5 ? -6.687 4.638 2.699 1.00 0.00 5 GLU A N 14
ATOM 7542 C CA . GLU A 1 5 ? -7.631 3.530 2.781 1.00 0.00 5 GLU A CA 14
ATOM 7543 C C . GLU A 1 5 ? -7.703 2.817 1.448 1.00 0.00 5 GLU A C 14
ATOM 7544 O O . GLU A 1 5 ? -7.543 1.610 1.383 1.00 0.00 5 GLU A O 14
ATOM 7556 N N . ILE A 1 6 ? -7.902 3.589 0.388 1.00 0.00 6 ILE A N 14
ATOM 7557 C CA . ILE A 1 6 ? -7.992 3.060 -0.973 1.00 0.00 6 ILE A CA 14
ATOM 7558 C C . ILE A 1 6 ? -6.686 2.371 -1.350 1.00 0.00 6 ILE A C 14
ATOM 7559 O O . ILE A 1 6 ? -6.689 1.225 -1.802 1.00 0.00 6 ILE A O 14
ATOM 7575 N N . CYS A 1 7 ? -5.581 3.085 -1.134 1.00 0.00 7 CYS A N 14
ATOM 7576 C CA . CYS A 1 7 ? -4.219 2.589 -1.415 1.00 0.00 7 CYS A CA 14
ATOM 7577 C C . CYS A 1 7 ? -3.991 1.201 -0.787 1.00 0.00 7 CYS A C 14
ATOM 7578 O O . CYS A 1 7 ? -3.461 0.285 -1.444 1.00 0.00 7 CYS A O 14
ATOM 7585 N N . ARG A 1 8 ? -4.419 1.034 0.464 1.00 0.00 8 ARG A N 14
ATOM 7586 C CA . ARG A 1 8 ? -4.299 -0.244 1.132 1.00 0.00 8 ARG A CA 14
ATOM 7587 C C . ARG A 1 8 ? -5.329 -1.234 0.604 1.00 0.00 8 ARG A C 14
ATOM 7588 O O . ARG A 1 8 ? -4.971 -2.343 0.253 1.00 0.00 8 ARG A O 14
ATOM 7609 N N . GLN A 1 9 ? -6.594 -0.810 0.527 1.00 0.00 9 GLN A N 14
ATOM 7610 C CA . GLN A 1 9 ? -7.712 -1.672 0.108 1.00 0.00 9 GLN A CA 14
ATOM 7611 C C . GLN A 1 9 ? -7.457 -2.318 -1.246 1.00 0.00 9 GLN A C 14
ATOM 7612 O O . GLN A 1 9 ? -7.746 -3.502 -1.437 1.00 0.00 9 GLN A O 14
ATOM 7626 N N . TRP A 1 10 ? -6.873 -1.549 -2.149 1.00 0.00 10 TRP A N 14
ATOM 7627 C CA . TRP A 1 10 ? -6.545 -2.011 -3.482 1.00 0.00 10 TRP A CA 14
ATOM 7628 C C . TRP A 1 10 ? -5.680 -3.274 -3.406 1.00 0.00 10 TRP A C 14
ATOM 7629 O O . TRP A 1 10 ? -6.029 -4.302 -3.963 1.00 0.00 10 TRP A O 14
ATOM 7650 N N . CYS A 1 11 ? -4.596 -3.202 -2.662 1.00 0.00 11 CYS A N 14
ATOM 7651 C CA . CYS A 1 11 ? -3.710 -4.347 -2.490 1.00 0.00 11 CYS A CA 14
ATOM 7652 C C . CYS A 1 11 ? -4.277 -5.379 -1.540 1.00 0.00 11 CYS A C 14
ATOM 7653 O O . CYS A 1 11 ? -4.052 -6.570 -1.720 1.00 0.00 11 CYS A O 14
ATOM 7660 N N . GLN A 1 12 ? -5.033 -4.911 -0.551 1.00 0.00 12 GLN A N 14
ATOM 7661 C CA . GLN A 1 12 ? -5.662 -5.757 0.452 1.00 0.00 12 GLN A CA 14
ATOM 7662 C C . GLN A 1 12 ? -6.548 -6.803 -0.209 1.00 0.00 12 GLN A C 14
ATOM 7663 O O . GLN A 1 12 ? -6.498 -7.974 0.135 1.00 0.00 12 GLN A O 14
ATOM 7677 N N . VAL A 1 13 ? -7.353 -6.361 -1.150 1.00 0.00 13 VAL A N 14
ATOM 7678 C CA . VAL A 1 13 ? -8.292 -7.231 -1.819 1.00 0.00 13 VAL A CA 14
ATOM 7679 C C . VAL A 1 13 ? -7.640 -7.950 -3.009 1.00 0.00 13 VAL A C 14
ATOM 7680 O O . VAL A 1 13 ? -7.887 -9.150 -3.233 1.00 0.00 13 VAL A O 14
ATOM 7693 N N . MET A 1 14 ? -6.785 -7.235 -3.742 1.00 0.00 14 MET A N 14
ATOM 7694 C CA . MET A 1 14 ? -6.130 -7.788 -4.936 1.00 0.00 14 MET A CA 14
ATOM 7695 C C . MET A 1 14 ? -5.245 -8.980 -4.590 1.00 0.00 14 MET A C 14
ATOM 7696 O O . MET A 1 14 ? -5.212 -9.974 -5.318 1.00 0.00 14 MET A O 14
ATOM 7710 N N . LYS A 1 15 ? -4.543 -8.883 -3.495 1.00 0.00 15 LYS A N 14
ATOM 7711 C CA . LYS A 1 15 ? -3.691 -9.944 -3.039 1.00 0.00 15 LYS A CA 14
ATOM 7712 C C . LYS A 1 15 ? -4.016 -10.290 -1.602 1.00 0.00 15 LYS A C 14
ATOM 7713 O O . LYS A 1 15 ? -3.773 -9.481 -0.704 1.00 0.00 15 LYS A O 14
ATOM 7732 N N . PRO A 1 16 ? -4.636 -11.469 -1.364 1.00 0.00 16 PRO A N 14
ATOM 7733 C CA . PRO A 1 16 ? -4.968 -11.936 -0.017 1.00 0.00 16 PRO A CA 14
ATOM 7734 C C . PRO A 1 16 ? -3.737 -11.962 0.877 1.00 0.00 16 PRO A C 14
ATOM 7735 O O . PRO A 1 16 ? -2.591 -12.034 0.383 1.00 0.00 16 PRO A O 14
ATOM 7746 N N . GLN A 1 17 ? -3.964 -11.935 2.163 1.00 0.00 17 GLN A N 14
ATOM 7747 C CA . GLN A 1 17 ? -2.896 -11.787 3.143 1.00 0.00 17 GLN A CA 14
ATOM 7748 C C . GLN A 1 17 ? -1.939 -12.966 3.106 1.00 0.00 17 GLN A C 14
ATOM 7749 O O . GLN A 1 17 ? -2.316 -14.110 3.417 1.00 0.00 17 GLN A O 14
ATOM 7763 N N . GLY A 1 18 ? -0.737 -12.692 2.682 1.00 0.00 18 GLY A N 14
ATOM 7764 C CA . GLY A 1 18 ? 0.290 -13.680 2.619 1.00 0.00 18 GLY A CA 14
ATOM 7765 C C . GLY A 1 18 ? 1.511 -13.173 3.308 1.00 0.00 18 GLY A C 14
ATOM 7766 O O . GLY A 1 18 ? 1.642 -13.307 4.534 1.00 0.00 18 GLY A O 14
ATOM 7770 N N . GLY A 1 19 ? 2.378 -12.555 2.559 1.00 0.00 19 GLY A N 14
ATOM 7771 C CA . GLY A 1 19 ? 3.568 -11.998 3.138 1.00 0.00 19 GLY A CA 14
ATOM 7772 C C . GLY A 1 19 ? 4.242 -10.991 2.241 1.00 0.00 19 GLY A C 14
ATOM 7773 O O . GLY A 1 19 ? 4.052 -9.775 2.401 1.00 0.00 19 GLY A O 14
ATOM 7777 N N . GLU A 1 20 ? 5.000 -11.496 1.274 1.00 0.00 20 GLU A N 14
ATOM 7778 C CA . GLU A 1 20 ? 5.779 -10.664 0.351 1.00 0.00 20 GLU A CA 14
ATOM 7779 C C . GLU A 1 20 ? 4.885 -9.700 -0.383 1.00 0.00 20 GLU A C 14
ATOM 7780 O O . GLU A 1 20 ? 5.244 -8.555 -0.596 1.00 0.00 20 GLU A O 14
ATOM 7792 N N . GLU A 1 21 ? 3.727 -10.193 -0.755 1.00 0.00 21 GLU A N 14
ATOM 7793 C CA . GLU A 1 21 ? 2.687 -9.437 -1.447 1.00 0.00 21 GLU A CA 14
ATOM 7794 C C . GLU A 1 21 ? 2.404 -8.132 -0.712 1.00 0.00 21 GLU A C 14
ATOM 7795 O O . GLU A 1 21 ? 2.513 -7.040 -1.283 1.00 0.00 21 GLU A O 14
ATOM 7807 N N . GLN A 1 22 ? 2.090 -8.257 0.563 1.00 0.00 22 GLN A N 14
ATOM 7808 C CA . GLN A 1 22 ? 1.767 -7.127 1.398 1.00 0.00 22 GLN A CA 14
ATOM 7809 C C . GLN A 1 22 ? 2.971 -6.246 1.628 1.00 0.00 22 GLN A C 14
ATOM 7810 O O . GLN A 1 22 ? 2.849 -5.033 1.630 1.00 0.00 22 GLN A O 14
ATOM 7824 N N . ARG A 1 23 ? 4.135 -6.854 1.786 1.00 0.00 23 ARG A N 14
ATOM 7825 C CA . ARG A 1 23 ? 5.371 -6.122 1.956 1.00 0.00 23 ARG A CA 14
ATOM 7826 C C . ARG A 1 23 ? 5.648 -5.251 0.716 1.00 0.00 23 ARG A C 14
ATOM 7827 O O . ARG A 1 23 ? 5.932 -4.057 0.839 1.00 0.00 23 ARG A O 14
ATOM 7848 N N . ARG A 1 24 ? 5.518 -5.846 -0.462 1.00 0.00 24 ARG A N 14
ATOM 7849 C CA . ARG A 1 24 ? 5.715 -5.132 -1.718 1.00 0.00 24 ARG A CA 14
ATOM 7850 C C . ARG A 1 24 ? 4.679 -4.036 -1.859 1.00 0.00 24 ARG A C 14
ATOM 7851 O O . ARG A 1 24 ? 5.006 -2.900 -2.172 1.00 0.00 24 ARG A O 14
ATOM 7872 N N . CYS A 1 25 ? 3.437 -4.384 -1.591 1.00 0.00 25 CYS A N 14
ATOM 7873 C CA . CYS A 1 25 ? 2.334 -3.445 -1.653 1.00 0.00 25 CYS A CA 14
ATOM 7874 C C . CYS A 1 25 ? 2.463 -2.300 -0.667 1.00 0.00 25 CYS A C 14
ATOM 7875 O O . CYS A 1 25 ? 2.015 -1.198 -0.948 1.00 0.00 25 CYS A O 14
ATOM 7882 N N . GLN A 1 26 ? 3.070 -2.553 0.472 1.00 0.00 26 GLN A N 14
ATOM 7883 C CA . GLN A 1 26 ? 3.292 -1.523 1.463 1.00 0.00 26 GLN A CA 14
ATOM 7884 C C . GLN A 1 26 ? 4.283 -0.509 0.888 1.00 0.00 26 GLN A C 14
ATOM 7885 O O . GLN A 1 26 ? 4.061 0.710 0.955 1.00 0.00 26 GLN A O 14
ATOM 7899 N N . GLN A 1 27 ? 5.328 -1.034 0.255 1.00 0.00 27 GLN A N 14
ATOM 7900 C CA . GLN A 1 27 ? 6.358 -0.221 -0.373 1.00 0.00 27 GLN A CA 14
ATOM 7901 C C . GLN A 1 27 ? 5.763 0.578 -1.528 1.00 0.00 27 GLN A C 14
ATOM 7902 O O . GLN A 1 27 ? 5.946 1.793 -1.610 1.00 0.00 27 GLN A O 14
ATOM 7916 N N . GLU A 1 28 ? 5.013 -0.109 -2.394 1.00 0.00 28 GLU A N 14
ATOM 7917 C CA . GLU A 1 28 ? 4.345 0.536 -3.520 1.00 0.00 28 GLU A CA 14
ATOM 7918 C C . GLU A 1 28 ? 3.383 1.609 -3.039 1.00 0.00 28 GLU A C 14
ATOM 7919 O O . GLU A 1 28 ? 3.351 2.706 -3.589 1.00 0.00 28 GLU A O 14
ATOM 7931 N N . CYS A 1 29 ? 2.624 1.289 -2.002 1.00 0.00 29 CYS A N 14
ATOM 7932 C CA . CYS A 1 29 ? 1.638 2.197 -1.453 1.00 0.00 29 CYS A CA 14
ATOM 7933 C C . CYS A 1 29 ? 2.293 3.481 -0.984 1.00 0.00 29 CYS A C 14
ATOM 7934 O O . CYS A 1 29 ? 1.983 4.534 -1.498 1.00 0.00 29 CYS A O 14
ATOM 7941 N N . GLU A 1 30 ? 3.257 3.378 -0.067 1.00 0.00 30 GLU A N 14
ATOM 7942 C CA . GLU A 1 30 ? 3.941 4.557 0.484 1.00 0.00 30 GLU A CA 14
ATOM 7943 C C . GLU A 1 30 ? 4.601 5.396 -0.598 1.00 0.00 30 GLU A C 14
ATOM 7944 O O . GLU A 1 30 ? 4.528 6.625 -0.569 1.00 0.00 30 GLU A O 14
ATOM 7956 N N . GLU A 1 31 ? 5.194 4.720 -1.564 1.00 0.00 31 GLU A N 14
ATOM 7957 C CA . GLU A 1 31 ? 5.904 5.358 -2.652 1.00 0.00 31 GLU A CA 14
ATOM 7958 C C . GLU A 1 31 ? 4.958 6.264 -3.460 1.00 0.00 31 GLU A C 14
ATOM 7959 O O . GLU A 1 31 ? 5.304 7.390 -3.816 1.00 0.00 31 GLU A O 14
ATOM 7971 N N . ARG A 1 32 ? 3.764 5.764 -3.729 1.00 0.00 32 ARG A N 14
ATOM 7972 C CA . ARG A 1 32 ? 2.789 6.473 -4.567 1.00 0.00 32 ARG A CA 14
ATOM 7973 C C . ARG A 1 32 ? 1.901 7.390 -3.741 1.00 0.00 32 ARG A C 14
ATOM 7974 O O . ARG A 1 32 ? 1.387 8.395 -4.237 1.00 0.00 32 ARG A O 14
ATOM 7995 N N . LEU A 1 33 ? 1.700 7.019 -2.503 1.00 0.00 33 LEU A N 14
ATOM 7996 C CA . LEU A 1 33 ? 0.871 7.784 -1.583 1.00 0.00 33 LEU A CA 14
ATOM 7997 C C . LEU A 1 33 ? 1.577 9.067 -1.186 1.00 0.00 33 LEU A C 14
ATOM 7998 O O . LEU A 1 33 ? 0.949 10.119 -1.034 1.00 0.00 33 LEU A O 14
ATOM 8014 N N . ARG A 1 34 ? 2.878 8.991 -1.034 1.00 0.00 34 ARG A N 14
ATOM 8015 C CA . ARG A 1 34 ? 3.636 10.140 -0.652 1.00 0.00 34 ARG A CA 14
ATOM 8016 C C . ARG A 1 34 ? 4.109 10.832 -1.909 1.00 0.00 34 ARG A C 14
ATOM 8017 O O . ARG A 1 34 ? 5.214 10.583 -2.395 1.00 0.00 34 ARG A O 14
ATOM 8038 N N . ASP A 1 35 ? 3.253 11.619 -2.473 1.00 0.00 35 ASP A N 14
ATOM 8039 C CA . ASP A 1 35 ? 3.558 12.308 -3.701 1.00 0.00 35 ASP A CA 14
ATOM 8040 C C . ASP A 1 35 ? 2.992 13.692 -3.646 1.00 0.00 35 ASP A C 14
ATOM 8041 O O . ASP A 1 35 ? 1.783 13.865 -3.888 1.00 0.00 35 ASP A O 14
ATOM 8065 N N . LYS A 1 2 ? -7.501 9.336 2.349 1.00 0.00 2 LYS A N 15
ATOM 8066 C CA . LYS A 1 2 ? -8.328 8.684 1.356 1.00 0.00 2 LYS A CA 15
ATOM 8067 C C . LYS A 1 2 ? -7.493 7.879 0.392 1.00 0.00 2 LYS A C 15
ATOM 8068 O O . LYS A 1 2 ? -7.787 6.713 0.130 1.00 0.00 2 LYS A O 15
ATOM 8087 N N . GLU A 1 3 ? -6.421 8.471 -0.080 1.00 0.00 3 GLU A N 15
ATOM 8088 C CA . GLU A 1 3 ? -5.567 7.807 -1.040 1.00 0.00 3 GLU A CA 15
ATOM 8089 C C . GLU A 1 3 ? -4.884 6.612 -0.420 1.00 0.00 3 GLU A C 15
ATOM 8090 O O . GLU A 1 3 ? -4.676 5.614 -1.072 1.00 0.00 3 GLU A O 15
ATOM 8102 N N . THR A 1 4 ? -4.620 6.709 0.850 1.00 0.00 4 THR A N 15
ATOM 8103 C CA . THR A 1 4 ? -3.999 5.650 1.610 1.00 0.00 4 THR A CA 15
ATOM 8104 C C . THR A 1 4 ? -5.001 4.498 1.816 1.00 0.00 4 THR A C 15
ATOM 8105 O O . THR A 1 4 ? -4.635 3.309 1.778 1.00 0.00 4 THR A O 15
ATOM 8116 N N . GLU A 1 5 ? -6.259 4.853 2.004 1.00 0.00 5 GLU A N 15
ATOM 8117 C CA . GLU A 1 5 ? -7.312 3.884 2.206 1.00 0.00 5 GLU A CA 15
ATOM 8118 C C . GLU A 1 5 ? -7.567 3.070 0.959 1.00 0.00 5 GLU A C 15
ATOM 8119 O O . GLU A 1 5 ? -7.484 1.847 0.998 1.00 0.00 5 GLU A O 15
ATOM 8131 N N . ILE A 1 6 ? -7.794 3.746 -0.153 1.00 0.00 6 ILE A N 15
ATOM 8132 C CA . ILE A 1 6 ? -8.067 3.066 -1.418 1.00 0.00 6 ILE A CA 15
ATOM 8133 C C . ILE A 1 6 ? -6.836 2.286 -1.865 1.00 0.00 6 ILE A C 15
ATOM 8134 O O . ILE A 1 6 ? -6.942 1.152 -2.337 1.00 0.00 6 ILE A O 15
ATOM 8150 N N . CYS A 1 7 ? -5.674 2.873 -1.637 1.00 0.00 7 CYS A N 15
ATOM 8151 C CA . CYS A 1 7 ? -4.402 2.246 -1.975 1.00 0.00 7 CYS A CA 15
ATOM 8152 C C . CYS A 1 7 ? -4.246 0.904 -1.253 1.00 0.00 7 CYS A C 15
ATOM 8153 O O . CYS A 1 7 ? -3.846 -0.104 -1.864 1.00 0.00 7 CYS A O 15
ATOM 8160 N N . ARG A 1 8 ? -4.609 0.861 0.020 1.00 0.00 8 ARG A N 15
ATOM 8161 C CA . ARG A 1 8 ? -4.523 -0.373 0.753 1.00 0.00 8 ARG A CA 15
ATOM 8162 C C . ARG A 1 8 ? -5.649 -1.310 0.368 1.00 0.00 8 ARG A C 15
ATOM 8163 O O . ARG A 1 8 ? -5.404 -2.484 0.120 1.00 0.00 8 ARG A O 15
ATOM 8184 N N . GLN A 1 9 ? -6.865 -0.790 0.286 1.00 0.00 9 GLN A N 15
ATOM 8185 C CA . GLN A 1 9 ? -8.030 -1.618 0.005 1.00 0.00 9 GLN A CA 15
ATOM 8186 C C . GLN A 1 9 ? -7.972 -2.287 -1.351 1.00 0.00 9 GLN A C 15
ATOM 8187 O O . GLN A 1 9 ? -8.464 -3.401 -1.503 1.00 0.00 9 GLN A O 15
ATOM 8201 N N . TRP A 1 10 ? -7.345 -1.630 -2.322 1.00 0.00 10 TRP A N 15
ATOM 8202 C CA . TRP A 1 10 ? -7.150 -2.217 -3.639 1.00 0.00 10 TRP A CA 15
ATOM 8203 C C . TRP A 1 10 ? -6.338 -3.502 -3.505 1.00 0.00 10 TRP A C 15
ATOM 8204 O O . TRP A 1 10 ? -6.733 -4.548 -4.007 1.00 0.00 10 TRP A O 15
ATOM 8225 N N . CYS A 1 11 ? -5.236 -3.415 -2.782 1.00 0.00 11 CYS A N 15
ATOM 8226 C CA . CYS A 1 11 ? -4.383 -4.569 -2.512 1.00 0.00 11 CYS A CA 15
ATOM 8227 C C . CYS A 1 11 ? -5.106 -5.581 -1.629 1.00 0.00 11 CYS A C 15
ATOM 8228 O O . CYS A 1 11 ? -5.088 -6.783 -1.902 1.00 0.00 11 CYS A O 15
ATOM 8235 N N . GLN A 1 12 ? -5.781 -5.069 -0.604 1.00 0.00 12 GLN A N 15
ATOM 8236 C CA . GLN A 1 12 ? -6.463 -5.877 0.390 1.00 0.00 12 GLN A CA 15
ATOM 8237 C C . GLN A 1 12 ? -7.531 -6.777 -0.238 1.00 0.00 12 GLN A C 15
ATOM 8238 O O . GLN A 1 12 ? -7.663 -7.939 0.130 1.00 0.00 12 GLN A O 15
ATOM 8252 N N . VAL A 1 13 ? -8.296 -6.245 -1.174 1.00 0.00 13 VAL A N 15
ATOM 8253 C CA . VAL A 1 13 ? -9.337 -7.046 -1.802 1.00 0.00 13 VAL A CA 15
ATOM 8254 C C . VAL A 1 13 ? -8.789 -7.845 -2.976 1.00 0.00 13 VAL A C 15
ATOM 8255 O O . VAL A 1 13 ? -9.386 -8.836 -3.390 1.00 0.00 13 VAL A O 15
ATOM 8268 N N . MET A 1 14 ? -7.644 -7.426 -3.502 1.00 0.00 14 MET A N 15
ATOM 8269 C CA . MET A 1 14 ? -7.036 -8.128 -4.622 1.00 0.00 14 MET A CA 15
ATOM 8270 C C . MET A 1 14 ? -6.397 -9.421 -4.149 1.00 0.00 14 MET A C 15
ATOM 8271 O O . MET A 1 14 ? -6.598 -10.476 -4.750 1.00 0.00 14 MET A O 15
ATOM 8285 N N . LYS A 1 15 ? -5.626 -9.345 -3.085 1.00 0.00 15 LYS A N 15
ATOM 8286 C CA . LYS A 1 15 ? -4.981 -10.517 -2.558 1.00 0.00 15 LYS A CA 15
ATOM 8287 C C . LYS A 1 15 ? -4.645 -10.342 -1.078 1.00 0.00 15 LYS A C 15
ATOM 8288 O O . LYS A 1 15 ? -3.671 -9.669 -0.731 1.00 0.00 15 LYS A O 15
ATOM 8307 N N . PRO A 1 16 ? -5.479 -10.887 -0.188 1.00 0.00 16 PRO A N 15
ATOM 8308 C CA . PRO A 1 16 ? -5.225 -10.860 1.240 1.00 0.00 16 PRO A CA 15
ATOM 8309 C C . PRO A 1 16 ? -4.338 -12.034 1.649 1.00 0.00 16 PRO A C 15
ATOM 8310 O O . PRO A 1 16 ? -4.700 -13.207 1.439 1.00 0.00 16 PRO A O 15
ATOM 8321 N N . GLN A 1 17 ? -3.193 -11.736 2.206 1.00 0.00 17 GLN A N 15
ATOM 8322 C CA . GLN A 1 17 ? -2.263 -12.754 2.630 1.00 0.00 17 GLN A CA 15
ATOM 8323 C C . GLN A 1 17 ? -1.222 -12.171 3.561 1.00 0.00 17 GLN A C 15
ATOM 8324 O O . GLN A 1 17 ? -1.001 -12.669 4.668 1.00 0.00 17 GLN A O 15
ATOM 8338 N N . GLY A 1 18 ? -0.613 -11.114 3.130 1.00 0.00 18 GLY A N 15
ATOM 8339 C CA . GLY A 1 18 ? 0.455 -10.543 3.864 1.00 0.00 18 GLY A CA 15
ATOM 8340 C C . GLY A 1 18 ? 1.738 -10.869 3.170 1.00 0.00 18 GLY A C 15
ATOM 8341 O O . GLY A 1 18 ? 1.803 -10.779 1.941 1.00 0.00 18 GLY A O 15
ATOM 8345 N N . GLY A 1 19 ? 2.740 -11.239 3.931 1.00 0.00 19 GLY A N 15
ATOM 8346 C CA . GLY A 1 19 ? 4.007 -11.677 3.377 1.00 0.00 19 GLY A CA 15
ATOM 8347 C C . GLY A 1 19 ? 4.642 -10.672 2.443 1.00 0.00 19 GLY A C 15
ATOM 8348 O O . GLY A 1 19 ? 4.619 -9.455 2.711 1.00 0.00 19 GLY A O 15
ATOM 8352 N N . GLU A 1 20 ? 5.142 -11.163 1.329 1.00 0.00 20 GLU A N 15
ATOM 8353 C CA . GLU A 1 20 ? 5.825 -10.343 0.350 1.00 0.00 20 GLU A CA 15
ATOM 8354 C C . GLU A 1 20 ? 4.829 -9.479 -0.414 1.00 0.00 20 GLU A C 15
ATOM 8355 O O . GLU A 1 20 ? 5.149 -8.357 -0.814 1.00 0.00 20 GLU A O 15
ATOM 8367 N N . GLU A 1 21 ? 3.619 -9.989 -0.559 1.00 0.00 21 GLU A N 15
ATOM 8368 C CA . GLU A 1 21 ? 2.533 -9.301 -1.248 1.00 0.00 21 GLU A CA 15
ATOM 8369 C C . GLU A 1 21 ? 2.273 -7.972 -0.547 1.00 0.00 21 GLU A C 15
ATOM 8370 O O . GLU A 1 21 ? 2.149 -6.909 -1.178 1.00 0.00 21 GLU A O 15
ATOM 8382 N N . GLN A 1 22 ? 2.257 -8.034 0.769 1.00 0.00 22 GLN A N 15
ATOM 8383 C CA . GLN A 1 22 ? 2.047 -6.867 1.578 1.00 0.00 22 GLN A CA 15
ATOM 8384 C C . GLN A 1 22 ? 3.247 -5.947 1.501 1.00 0.00 22 GLN A C 15
ATOM 8385 O O . GLN A 1 22 ? 3.086 -4.742 1.429 1.00 0.00 22 GLN A O 15
ATOM 8399 N N . ARG A 1 23 ? 4.449 -6.526 1.483 1.00 0.00 23 ARG A N 15
ATOM 8400 C CA . ARG A 1 23 ? 5.682 -5.732 1.417 1.00 0.00 23 ARG A CA 15
ATOM 8401 C C . ARG A 1 23 ? 5.703 -4.931 0.125 1.00 0.00 23 ARG A C 15
ATOM 8402 O O . ARG A 1 23 ? 5.995 -3.742 0.132 1.00 0.00 23 ARG A O 15
ATOM 8423 N N . ARG A 1 24 ? 5.337 -5.587 -0.969 1.00 0.00 24 ARG A N 15
ATOM 8424 C CA . ARG A 1 24 ? 5.270 -4.946 -2.270 1.00 0.00 24 ARG A CA 15
ATOM 8425 C C . ARG A 1 24 ? 4.264 -3.821 -2.282 1.00 0.00 24 ARG A C 15
ATOM 8426 O O . ARG A 1 24 ? 4.600 -2.702 -2.682 1.00 0.00 24 ARG A O 15
ATOM 8447 N N . CYS A 1 25 ? 3.053 -4.089 -1.803 1.00 0.00 25 CYS A N 15
ATOM 8448 C CA . CYS A 1 25 ? 2.040 -3.049 -1.720 1.00 0.00 25 CYS A CA 15
ATOM 8449 C C . CYS A 1 25 ? 2.454 -1.917 -0.795 1.00 0.00 25 CYS A C 15
ATOM 8450 O O . CYS A 1 25 ? 2.197 -0.773 -1.090 1.00 0.00 25 CYS A O 1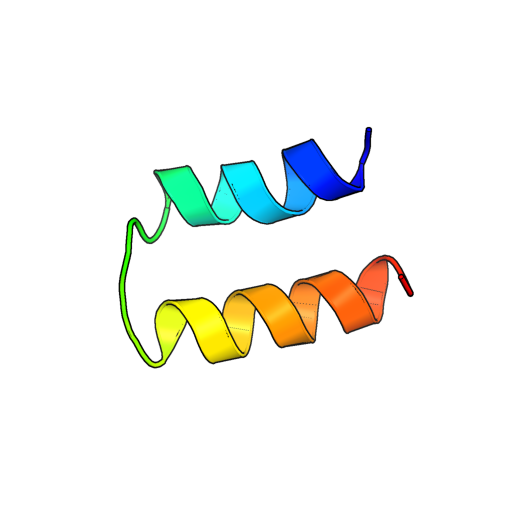5
ATOM 8457 N N . GLN A 1 26 ? 3.124 -2.250 0.296 1.00 0.00 26 GLN A N 15
ATOM 8458 C CA . GLN A 1 26 ? 3.637 -1.263 1.247 1.00 0.00 26 GLN A CA 15
ATOM 8459 C C . GLN A 1 26 ? 4.577 -0.277 0.543 1.00 0.00 26 GLN A C 15
ATOM 8460 O O . GLN A 1 26 ? 4.377 0.950 0.602 1.00 0.00 26 GLN A O 15
ATOM 8474 N N . GLN A 1 27 ? 5.561 -0.833 -0.148 1.00 0.00 27 GLN A N 15
ATOM 8475 C CA . GLN A 1 27 ? 6.567 -0.070 -0.880 1.00 0.00 27 GLN A CA 15
ATOM 8476 C C . GLN A 1 27 ? 5.926 0.886 -1.876 1.00 0.00 27 GLN A C 15
ATOM 8477 O O . GLN A 1 27 ? 6.088 2.110 -1.775 1.00 0.00 27 GLN A O 15
ATOM 8491 N N . GLU A 1 28 ? 5.156 0.333 -2.794 1.00 0.00 28 GLU A N 15
ATOM 8492 C CA . GLU A 1 28 ? 4.557 1.114 -3.856 1.00 0.00 28 GLU A CA 15
ATOM 8493 C C . GLU A 1 28 ? 3.515 2.104 -3.331 1.00 0.00 28 GLU A C 15
ATOM 8494 O O . GLU A 1 28 ? 3.395 3.207 -3.851 1.00 0.00 28 GLU A O 15
ATOM 8506 N N . CYS A 1 29 ? 2.803 1.729 -2.279 1.00 0.00 29 CYS A N 15
ATOM 8507 C CA . CYS A 1 29 ? 1.754 2.569 -1.737 1.00 0.00 29 CYS A CA 15
ATOM 8508 C C . CYS A 1 29 ? 2.334 3.851 -1.166 1.00 0.00 29 CYS A C 15
ATOM 8509 O O . CYS A 1 29 ? 1.938 4.945 -1.566 1.00 0.00 29 CYS A O 15
ATOM 8516 N N . GLU A 1 30 ? 3.321 3.728 -0.291 1.00 0.00 30 GLU A N 15
ATOM 8517 C CA . GLU A 1 30 ? 3.891 4.896 0.351 1.00 0.00 30 GLU A CA 15
ATOM 8518 C C . GLU A 1 30 ? 4.746 5.736 -0.579 1.00 0.00 30 GLU A C 15
ATOM 8519 O O . GLU A 1 30 ? 4.873 6.945 -0.374 1.00 0.00 30 GLU A O 15
ATOM 8531 N N . GLU A 1 31 ? 5.302 5.120 -1.603 1.00 0.00 31 GLU A N 15
ATOM 8532 C CA . GLU A 1 31 ? 6.105 5.848 -2.568 1.00 0.00 31 GLU A CA 15
ATOM 8533 C C . GLU A 1 31 ? 5.188 6.712 -3.438 1.00 0.00 31 GLU A C 15
ATOM 8534 O O . GLU A 1 31 ? 5.480 7.877 -3.717 1.00 0.00 31 GLU A O 15
ATOM 8546 N N . ARG A 1 32 ? 4.078 6.126 -3.838 1.00 0.00 32 ARG A N 15
ATOM 8547 C CA . ARG A 1 32 ? 3.061 6.798 -4.630 1.00 0.00 32 ARG A CA 15
ATOM 8548 C C . ARG A 1 32 ? 2.381 7.882 -3.800 1.00 0.00 32 ARG A C 15
ATOM 8549 O O . ARG A 1 32 ? 2.064 8.957 -4.296 1.00 0.00 32 ARG A O 15
ATOM 8570 N N . LEU A 1 33 ? 2.180 7.587 -2.540 1.00 0.00 33 LEU A N 15
ATOM 8571 C CA . LEU A 1 33 ? 1.549 8.501 -1.615 1.00 0.00 33 LEU A CA 15
ATOM 8572 C C . LEU A 1 33 ? 2.465 9.688 -1.316 1.00 0.00 33 LEU A C 15
ATOM 8573 O O . LEU A 1 33 ? 1.995 10.813 -1.113 1.00 0.00 33 LEU A O 15
ATOM 8589 N N . ARG A 1 34 ? 3.769 9.432 -1.300 1.00 0.00 34 ARG A N 15
ATOM 8590 C CA . ARG A 1 34 ? 4.749 10.461 -1.026 1.00 0.00 34 ARG A CA 15
ATOM 8591 C C . ARG A 1 34 ? 4.803 11.444 -2.173 1.00 0.00 34 ARG A C 15
ATOM 8592 O O . ARG A 1 34 ? 5.291 11.131 -3.268 1.00 0.00 34 ARG A O 15
ATOM 8613 N N . ASP A 1 35 ? 4.266 12.587 -1.932 1.00 0.00 35 ASP A N 15
ATOM 8614 C CA . ASP A 1 35 ? 4.233 13.653 -2.884 1.00 0.00 35 ASP A CA 15
ATOM 8615 C C . ASP A 1 35 ? 4.556 14.901 -2.154 1.00 0.00 35 ASP A C 15
ATOM 8616 O O . ASP A 1 35 ? 5.599 15.493 -2.417 1.00 0.00 35 ASP A O 15
ATOM 8640 N N . LYS A 1 2 ? -7.725 9.648 1.951 1.00 0.00 2 LYS A N 16
ATOM 8641 C CA . LYS A 1 2 ? -8.723 8.852 1.271 1.00 0.00 2 LYS A CA 16
ATOM 8642 C C . LYS A 1 2 ? -8.107 8.016 0.169 1.00 0.00 2 LYS A C 16
ATOM 8643 O O . LYS A 1 2 ? -8.488 6.861 -0.034 1.00 0.00 2 LYS A O 16
ATOM 8662 N N . GLU A 1 3 ? -7.125 8.567 -0.502 1.00 0.00 3 GLU A N 16
ATOM 8663 C CA . GLU A 1 3 ? -6.449 7.843 -1.563 1.00 0.00 3 GLU A CA 16
ATOM 8664 C C . GLU A 1 3 ? -5.535 6.763 -0.991 1.00 0.00 3 GLU A C 16
ATOM 8665 O O . GLU A 1 3 ? -5.318 5.708 -1.600 1.00 0.00 3 GLU A O 16
ATOM 8677 N N . THR A 1 4 ? -5.081 7.006 0.201 1.00 0.00 4 THR A N 16
ATOM 8678 C CA . THR A 1 4 ? -4.236 6.095 0.930 1.00 0.00 4 THR A CA 16
ATOM 8679 C C . THR A 1 4 ? -5.095 4.925 1.444 1.00 0.00 4 THR A C 16
ATOM 8680 O O . THR A 1 4 ? -4.644 3.768 1.526 1.00 0.00 4 THR A O 16
ATOM 8691 N N . GLU A 1 5 ? -6.337 5.251 1.766 1.00 0.00 5 GLU A N 16
ATOM 8692 C CA . GLU A 1 5 ? -7.340 4.301 2.211 1.00 0.00 5 GLU A CA 16
ATOM 8693 C C . GLU A 1 5 ? -7.610 3.285 1.078 1.00 0.00 5 GLU A C 16
ATOM 8694 O O . GLU A 1 5 ? -7.583 2.064 1.295 1.00 0.00 5 GLU A O 16
ATOM 8706 N N . ILE A 1 6 ? -7.811 3.808 -0.137 1.00 0.00 6 ILE A N 16
ATOM 8707 C CA . ILE A 1 6 ? -8.011 2.976 -1.335 1.00 0.00 6 ILE A CA 16
ATOM 8708 C C . ILE A 1 6 ? -6.775 2.127 -1.577 1.00 0.00 6 ILE A C 16
ATOM 8709 O O . ILE A 1 6 ? -6.871 0.923 -1.820 1.00 0.00 6 ILE A O 16
ATOM 8725 N N . CYS A 1 7 ? -5.630 2.788 -1.521 1.00 0.00 7 CYS A N 16
ATOM 8726 C CA . CYS A 1 7 ? -4.315 2.155 -1.691 1.00 0.00 7 CYS A CA 16
ATOM 8727 C C . CYS A 1 7 ? -4.182 0.864 -0.850 1.00 0.00 7 CYS A C 16
ATOM 8728 O O . CYS A 1 7 ? -3.770 -0.183 -1.368 1.00 0.00 7 CYS A O 16
ATOM 8735 N N . ARG A 1 8 ? -4.580 0.915 0.425 1.00 0.00 8 ARG A N 16
ATOM 8736 C CA . ARG A 1 8 ? -4.559 -0.289 1.241 1.00 0.00 8 ARG A CA 16
ATOM 8737 C C . ARG A 1 8 ? -5.630 -1.276 0.801 1.00 0.00 8 ARG A C 16
ATOM 8738 O O . ARG A 1 8 ? -5.337 -2.450 0.641 1.00 0.00 8 ARG A O 16
ATOM 8759 N N . GLN A 1 9 ? -6.840 -0.792 0.573 1.00 0.00 9 GLN A N 16
ATOM 8760 C CA . GLN A 1 9 ? -7.975 -1.647 0.201 1.00 0.00 9 GLN A CA 16
ATOM 8761 C C . GLN A 1 9 ? -7.672 -2.487 -1.058 1.00 0.00 9 GLN A C 16
ATOM 8762 O O . GLN A 1 9 ? -8.099 -3.648 -1.164 1.00 0.00 9 GLN A O 16
ATOM 8776 N N . TRP A 1 10 ? -6.921 -1.911 -1.984 1.00 0.00 10 TRP A N 16
ATOM 8777 C CA . TRP A 1 10 ? -6.498 -2.608 -3.194 1.00 0.00 10 TRP A CA 16
ATOM 8778 C C . TRP A 1 10 ? -5.649 -3.832 -2.826 1.00 0.00 10 TRP A C 16
ATOM 8779 O O . TRP A 1 10 ? -5.986 -4.975 -3.177 1.00 0.00 10 TRP A O 16
ATOM 8800 N N . CYS A 1 11 ? -4.597 -3.597 -2.070 1.00 0.00 11 CYS A N 16
ATOM 8801 C CA . CYS A 1 11 ? -3.700 -4.657 -1.634 1.00 0.00 11 CYS A CA 16
ATOM 8802 C C . CYS A 1 11 ? -4.358 -5.607 -0.647 1.00 0.00 11 CYS A C 16
ATOM 8803 O O . CYS A 1 11 ? -4.070 -6.793 -0.648 1.00 0.00 11 CYS A O 16
ATOM 8810 N N . GLN A 1 12 ? -5.256 -5.082 0.159 1.00 0.00 12 GLN A N 16
ATOM 8811 C CA . GLN A 1 12 ? -5.975 -5.844 1.165 1.00 0.00 12 GLN A CA 16
ATOM 8812 C C . GLN A 1 12 ? -6.725 -7.010 0.523 1.00 0.00 12 GLN A C 16
ATOM 8813 O O . GLN A 1 12 ? -6.611 -8.156 0.950 1.00 0.00 12 GLN A O 16
ATOM 8827 N N . VAL A 1 13 ? -7.449 -6.701 -0.533 1.00 0.00 13 VAL A N 16
ATOM 8828 C CA . VAL A 1 13 ? -8.278 -7.677 -1.211 1.00 0.00 13 VAL A CA 16
ATOM 8829 C C . VAL A 1 13 ? -7.464 -8.582 -2.147 1.00 0.00 13 VAL A C 16
ATOM 8830 O O . VAL A 1 13 ? -7.699 -9.796 -2.211 1.00 0.00 13 VAL A O 16
ATOM 8843 N N . MET A 1 14 ? -6.497 -8.015 -2.846 1.00 0.00 14 MET A N 16
ATOM 8844 C CA . MET A 1 14 ? -5.740 -8.796 -3.824 1.00 0.00 14 MET A CA 16
ATOM 8845 C C . MET A 1 14 ? -4.588 -9.589 -3.227 1.00 0.00 14 MET A C 16
ATOM 8846 O O . MET A 1 14 ? -4.235 -10.647 -3.748 1.00 0.00 14 MET A O 16
ATOM 8860 N N . LYS A 1 15 ? -4.034 -9.130 -2.135 1.00 0.00 15 LYS A N 16
ATOM 8861 C CA . LYS A 1 15 ? -2.886 -9.791 -1.525 1.00 0.00 15 LYS A CA 16
ATOM 8862 C C . LYS A 1 15 ? -3.297 -10.472 -0.227 1.00 0.00 15 LYS A C 16
ATOM 8863 O O . LYS A 1 15 ? -3.570 -9.801 0.765 1.00 0.00 15 LYS A O 16
ATOM 8882 N N . PRO A 1 16 ? -3.371 -11.817 -0.233 1.00 0.00 16 PRO A N 16
ATOM 8883 C CA . PRO A 1 16 ? -3.784 -12.612 0.932 1.00 0.00 16 PRO A CA 16
ATOM 8884 C C . PRO A 1 16 ? -2.823 -12.502 2.109 1.00 0.00 16 PRO A C 16
ATOM 8885 O O . PRO A 1 16 ? -1.619 -12.816 1.980 1.00 0.00 16 PRO A O 16
ATOM 8896 N N . GLN A 1 17 ? -3.360 -12.042 3.241 1.00 0.00 17 GLN A N 16
ATOM 8897 C CA . GLN A 1 17 ? -2.654 -11.902 4.528 1.00 0.00 17 GLN A CA 16
ATOM 8898 C C . GLN A 1 17 ? -1.585 -10.820 4.505 1.00 0.00 17 GLN A C 16
ATOM 8899 O O . GLN A 1 17 ? -1.717 -9.799 5.191 1.00 0.00 17 GLN A O 16
ATOM 8913 N N . GLY A 1 18 ? -0.549 -11.029 3.739 1.00 0.00 18 GLY A N 16
ATOM 8914 C CA . GLY A 1 18 ? 0.501 -10.071 3.651 1.00 0.00 18 GLY A CA 16
ATOM 8915 C C . GLY A 1 18 ? 1.815 -10.682 3.242 1.00 0.00 18 GLY A C 16
ATOM 8916 O O . GLY A 1 18 ? 1.914 -11.285 2.164 1.00 0.00 18 GLY A O 16
ATOM 8920 N N . GLY A 1 19 ? 2.815 -10.534 4.083 1.00 0.00 19 GLY A N 16
ATOM 8921 C CA . GLY A 1 19 ? 4.134 -11.038 3.778 1.00 0.00 19 GLY A CA 16
ATOM 8922 C C . GLY A 1 19 ? 4.851 -10.099 2.846 1.00 0.00 19 GLY A C 16
ATOM 8923 O O . GLY A 1 19 ? 4.660 -8.882 2.928 1.00 0.00 19 GLY A O 16
ATOM 8927 N N . GLU A 1 20 ? 5.638 -10.650 1.937 1.00 0.00 20 GLU A N 16
ATOM 8928 C CA . GLU A 1 20 ? 6.360 -9.861 0.930 1.00 0.00 20 GLU A CA 16
ATOM 8929 C C . GLU A 1 20 ? 5.398 -8.995 0.110 1.00 0.00 20 GLU A C 16
ATOM 8930 O O . GLU A 1 20 ? 5.726 -7.881 -0.277 1.00 0.00 20 GLU A O 16
ATOM 8942 N N . GLU A 1 21 ? 4.193 -9.507 -0.089 1.00 0.00 21 GLU A N 16
ATOM 8943 C CA . GLU A 1 21 ? 3.148 -8.807 -0.802 1.00 0.00 21 GLU A CA 16
ATOM 8944 C C . GLU A 1 21 ? 2.782 -7.510 -0.085 1.00 0.00 21 GLU A C 16
ATOM 8945 O O . GLU A 1 21 ? 2.615 -6.466 -0.706 1.00 0.00 21 GLU A O 16
ATOM 8957 N N . GLN A 1 22 ? 2.724 -7.579 1.228 1.00 0.00 22 GLN A N 16
ATOM 8958 C CA . GLN A 1 22 ? 2.351 -6.446 2.051 1.00 0.00 22 GLN A CA 16
ATOM 8959 C C . GLN A 1 22 ? 3.524 -5.479 2.151 1.00 0.00 22 GLN A C 16
ATOM 8960 O O . GLN A 1 22 ? 3.335 -4.259 2.191 1.00 0.00 22 GLN A O 16
ATOM 8974 N N . ARG A 1 23 ? 4.734 -6.038 2.167 1.00 0.00 23 ARG A N 16
ATOM 8975 C CA . ARG A 1 23 ? 5.967 -5.243 2.192 1.00 0.00 23 ARG A CA 16
ATOM 8976 C C . ARG A 1 23 ? 6.040 -4.392 0.935 1.00 0.00 23 ARG A C 16
ATOM 8977 O O . ARG A 1 23 ? 6.239 -3.169 1.001 1.00 0.00 23 ARG A O 16
ATOM 8998 N N . ARG A 1 24 ? 5.852 -5.047 -0.210 1.00 0.00 24 ARG A N 16
ATOM 8999 C CA . ARG A 1 24 ? 5.836 -4.372 -1.493 1.00 0.00 24 ARG A CA 16
ATOM 9000 C C . ARG A 1 24 ? 4.726 -3.334 -1.525 1.00 0.00 24 ARG A C 16
ATOM 9001 O O . ARG A 1 24 ? 4.941 -2.199 -1.943 1.00 0.00 24 ARG A O 16
ATOM 9022 N N . CYS A 1 25 ? 3.553 -3.725 -1.065 1.00 0.00 25 CYS A N 16
ATOM 9023 C CA . CYS A 1 25 ? 2.418 -2.833 -1.020 1.00 0.00 25 CYS A CA 16
ATOM 9024 C C . CYS A 1 25 ? 2.654 -1.602 -0.185 1.00 0.00 25 CYS A C 16
ATOM 9025 O O . CYS A 1 25 ? 2.252 -0.524 -0.585 1.00 0.00 25 CYS A O 16
ATOM 9032 N N . GLN A 1 26 ? 3.329 -1.743 0.957 1.00 0.00 26 GLN A N 16
ATOM 9033 C CA . GLN A 1 26 ? 3.650 -0.588 1.772 1.00 0.00 26 GLN A CA 16
ATOM 9034 C C . GLN A 1 26 ? 4.545 0.336 0.979 1.00 0.00 26 GLN A C 16
ATOM 9035 O O . GLN A 1 26 ? 4.261 1.516 0.850 1.00 0.00 26 GLN A O 16
ATOM 9049 N N . GLN A 1 27 ? 5.584 -0.242 0.399 1.00 0.00 27 GLN A N 16
ATOM 9050 C CA . GLN A 1 27 ? 6.562 0.476 -0.402 1.00 0.00 27 GLN A CA 16
ATOM 9051 C C . GLN A 1 27 ? 5.880 1.246 -1.524 1.00 0.00 27 GLN A C 16
ATOM 9052 O O . GLN A 1 27 ? 6.051 2.453 -1.646 1.00 0.00 27 GLN A O 16
ATOM 9066 N N . GLU A 1 28 ? 5.064 0.557 -2.295 1.00 0.00 28 GLU A N 16
ATOM 9067 C CA . GLU A 1 28 ? 4.371 1.180 -3.406 1.00 0.00 28 GLU A CA 16
ATOM 9068 C C . GLU A 1 28 ? 3.325 2.182 -2.937 1.00 0.00 28 GLU A C 16
ATOM 9069 O O . GLU A 1 28 ? 3.051 3.161 -3.631 1.00 0.00 28 GLU A O 16
ATOM 9081 N N . CYS A 1 29 ? 2.769 1.956 -1.764 1.00 0.00 29 CYS A N 16
ATOM 9082 C CA . CYS A 1 29 ? 1.757 2.838 -1.220 1.00 0.00 29 CYS A CA 16
ATOM 9083 C C . CYS A 1 29 ? 2.419 4.143 -0.792 1.00 0.00 29 CYS A C 16
ATOM 9084 O O . CYS A 1 29 ? 1.935 5.225 -1.105 1.00 0.00 29 CYS A O 16
ATOM 9091 N N . GLU A 1 30 ? 3.575 4.029 -0.136 1.00 0.00 30 GLU A N 16
ATOM 9092 C CA . GLU A 1 30 ? 4.342 5.189 0.299 1.00 0.00 30 GLU A CA 16
ATOM 9093 C C . GLU A 1 30 ? 4.910 5.907 -0.917 1.00 0.00 30 GLU A C 16
ATOM 9094 O O . GLU A 1 30 ? 5.043 7.116 -0.926 1.00 0.00 30 GLU A O 16
ATOM 9106 N N . GLU A 1 31 ? 5.227 5.138 -1.945 1.00 0.00 31 GLU A N 16
ATOM 9107 C CA . GLU A 1 31 ? 5.734 5.663 -3.204 1.00 0.00 31 GLU A CA 16
ATOM 9108 C C . GLU A 1 31 ? 4.628 6.461 -3.910 1.00 0.00 31 GLU A C 16
ATOM 9109 O O . GLU A 1 31 ? 4.872 7.505 -4.521 1.00 0.00 31 GLU A O 16
ATOM 9121 N N . ARG A 1 32 ? 3.414 5.958 -3.812 1.00 0.00 32 ARG A N 16
ATOM 9122 C CA . ARG A 1 32 ? 2.274 6.573 -4.451 1.00 0.00 32 ARG A CA 16
ATOM 9123 C C . ARG A 1 32 ? 1.777 7.770 -3.646 1.00 0.00 32 ARG A C 16
ATOM 9124 O O . ARG A 1 32 ? 1.301 8.758 -4.216 1.00 0.00 32 ARG A O 16
ATOM 9145 N N . LEU A 1 33 ? 1.886 7.680 -2.343 1.00 0.00 33 LEU A N 16
ATOM 9146 C CA . LEU A 1 33 ? 1.525 8.778 -1.466 1.00 0.00 33 LEU A CA 16
ATOM 9147 C C . LEU A 1 33 ? 2.598 9.863 -1.551 1.00 0.00 33 LEU A C 16
ATOM 9148 O O . LEU A 1 33 ? 2.314 11.059 -1.421 1.00 0.00 33 LEU A O 16
ATOM 9164 N N . ARG A 1 34 ? 3.830 9.408 -1.778 1.00 0.00 34 ARG A N 16
ATOM 9165 C CA . ARG A 1 34 ? 5.026 10.230 -1.939 1.00 0.00 34 ARG A CA 16
ATOM 9166 C C . ARG A 1 34 ? 5.418 10.898 -0.630 1.00 0.00 34 ARG A C 16
ATOM 9167 O O . ARG A 1 34 ? 6.320 10.430 0.076 1.00 0.00 34 ARG A O 16
ATOM 9188 N N . ASP A 1 35 ? 4.693 11.934 -0.302 1.00 0.00 35 ASP A N 16
ATOM 9189 C CA . ASP A 1 35 ? 4.937 12.803 0.832 1.00 0.00 35 ASP A CA 16
ATOM 9190 C C . ASP A 1 35 ? 3.830 13.796 0.894 1.00 0.00 35 ASP A C 16
ATOM 9191 O O . ASP A 1 35 ? 3.734 14.620 -0.039 1.00 0.00 35 ASP A O 16
ATOM 9215 N N . LYS A 1 2 ? -7.945 9.119 2.719 1.00 0.00 2 LYS A N 17
ATOM 9216 C CA . LYS A 1 2 ? -8.655 8.119 1.982 1.00 0.00 2 LYS A CA 17
ATOM 9217 C C . LYS A 1 2 ? -8.027 7.760 0.656 1.00 0.00 2 LYS A C 17
ATOM 9218 O O . LYS A 1 2 ? -8.313 6.705 0.114 1.00 0.00 2 LYS A O 17
ATOM 9237 N N . GLU A 1 3 ? -7.132 8.592 0.158 1.00 0.00 3 GLU A N 17
ATOM 9238 C CA . GLU A 1 3 ? -6.424 8.260 -1.068 1.00 0.00 3 GLU A CA 17
ATOM 9239 C C . GLU A 1 3 ? -5.489 7.099 -0.816 1.00 0.00 3 GLU A C 17
ATOM 9240 O O . GLU A 1 3 ? -5.377 6.162 -1.629 1.00 0.00 3 GLU A O 17
ATOM 9252 N N . THR A 1 4 ? -4.873 7.147 0.318 1.00 0.00 4 THR A N 17
ATOM 9253 C CA . THR A 1 4 ? -3.968 6.124 0.756 1.00 0.00 4 THR A CA 17
ATOM 9254 C C . THR A 1 4 ? -4.782 4.895 1.199 1.00 0.00 4 THR A C 17
ATOM 9255 O O . THR A 1 4 ? -4.364 3.741 1.011 1.00 0.00 4 THR A O 17
ATOM 9266 N N . GLU A 1 5 ? -5.969 5.165 1.739 1.00 0.00 5 GLU A N 17
ATOM 9267 C CA . GLU A 1 5 ? -6.908 4.138 2.163 1.00 0.00 5 GLU A CA 17
ATOM 9268 C C . GLU A 1 5 ? -7.280 3.246 0.980 1.00 0.00 5 GLU A C 17
ATOM 9269 O O . GLU A 1 5 ? -7.147 2.030 1.068 1.00 0.00 5 GLU A O 17
ATOM 9281 N N . ILE A 1 6 ? -7.709 3.866 -0.132 1.00 0.00 6 ILE A N 17
ATOM 9282 C CA . ILE A 1 6 ? -8.070 3.136 -1.368 1.00 0.00 6 ILE A CA 17
ATOM 9283 C C . ILE A 1 6 ? -6.876 2.324 -1.835 1.00 0.00 6 ILE A C 17
ATOM 9284 O O . ILE A 1 6 ? -6.993 1.134 -2.155 1.00 0.00 6 ILE A O 17
ATOM 9300 N N . CYS A 1 7 ? -5.747 2.998 -1.869 1.00 0.00 7 CYS A N 17
ATOM 9301 C CA . CYS A 1 7 ? -4.459 2.421 -2.243 1.00 0.00 7 CYS A CA 17
ATOM 9302 C C . CYS A 1 7 ? -4.173 1.106 -1.482 1.00 0.00 7 CYS A C 17
ATOM 9303 O O . CYS A 1 7 ? -3.926 0.054 -2.106 1.00 0.00 7 CYS A O 17
ATOM 9310 N N . ARG A 1 8 ? -4.249 1.144 -0.152 1.00 0.00 8 ARG A N 17
ATOM 9311 C CA . ARG A 1 8 ? -4.000 -0.049 0.645 1.00 0.00 8 ARG A CA 17
ATOM 9312 C C . ARG A 1 8 ? -5.150 -1.032 0.503 1.00 0.00 8 ARG A C 17
ATOM 9313 O O . ARG A 1 8 ? -4.923 -2.219 0.422 1.00 0.00 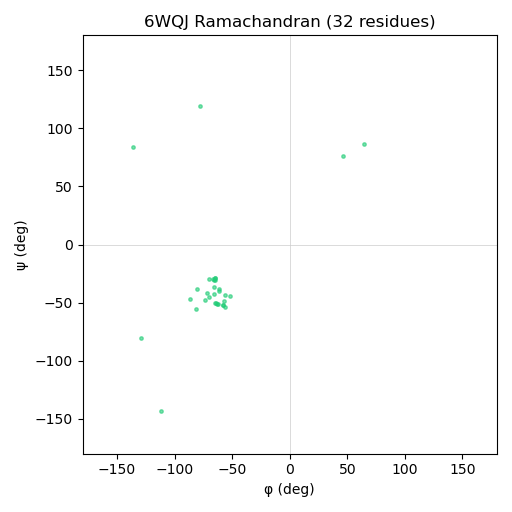8 ARG A O 17
ATOM 9334 N N . GLN A 1 9 ? -6.376 -0.522 0.437 1.00 0.00 9 GLN A N 17
ATOM 9335 C CA . GLN A 1 9 ? -7.581 -1.355 0.315 1.00 0.00 9 GLN A CA 17
ATOM 9336 C C . GLN A 1 9 ? -7.477 -2.259 -0.906 1.00 0.00 9 GLN A C 17
ATOM 9337 O O . GLN A 1 9 ? -7.814 -3.437 -0.849 1.00 0.00 9 GLN A O 17
ATOM 9351 N N . TRP A 1 10 ? -6.970 -1.698 -1.993 1.00 0.00 10 TRP A N 17
ATOM 9352 C CA . TRP A 1 10 ? -6.786 -2.431 -3.227 1.00 0.00 10 TRP A CA 17
ATOM 9353 C C . TRP A 1 10 ? -5.829 -3.599 -2.997 1.00 0.00 10 TRP A C 17
ATOM 9354 O O . TRP A 1 10 ? -6.117 -4.734 -3.369 1.00 0.00 10 TRP A O 17
ATOM 9375 N N . CYS A 1 11 ? -4.730 -3.327 -2.333 1.00 0.00 11 CYS A N 17
ATOM 9376 C CA . CYS A 1 11 ? -3.753 -4.355 -2.038 1.00 0.00 11 CYS A CA 17
ATOM 9377 C C . CYS A 1 11 ? -4.243 -5.335 -0.990 1.00 0.00 11 CYS A C 17
ATOM 9378 O O . CYS A 1 11 ? -3.901 -6.489 -1.041 1.00 0.00 11 CYS A O 17
ATOM 9385 N N . GLN A 1 12 ? -5.076 -4.876 -0.079 1.00 0.00 12 GLN A N 17
ATOM 9386 C CA . GLN A 1 12 ? -5.655 -5.733 0.944 1.00 0.00 12 GLN A CA 17
ATOM 9387 C C . GLN A 1 12 ? -6.567 -6.782 0.293 1.00 0.00 12 GLN A C 17
ATOM 9388 O O . GLN A 1 12 ? -6.709 -7.904 0.777 1.00 0.00 12 GLN A O 17
ATOM 9402 N N . VAL A 1 13 ? -7.191 -6.399 -0.799 1.00 0.00 13 VAL A N 17
ATOM 9403 C CA . VAL A 1 13 ? -8.061 -7.293 -1.529 1.00 0.00 13 VAL A CA 17
ATOM 9404 C C . VAL A 1 13 ? -7.258 -8.144 -2.520 1.00 0.00 13 VAL A C 17
ATOM 9405 O O . VAL A 1 13 ? -7.428 -9.368 -2.586 1.00 0.00 13 VAL A O 17
ATOM 9418 N N . MET A 1 14 ? -6.379 -7.504 -3.263 1.00 0.00 14 MET A N 17
ATOM 9419 C CA . MET A 1 14 ? -5.598 -8.179 -4.300 1.00 0.00 14 MET A CA 17
ATOM 9420 C C . MET A 1 14 ? -4.483 -9.056 -3.740 1.00 0.00 14 MET A C 17
ATOM 9421 O O . MET A 1 14 ? -4.244 -10.151 -4.251 1.00 0.00 14 MET A O 17
ATOM 9435 N N . LYS A 1 15 ? -3.816 -8.596 -2.699 1.00 0.00 15 LYS A N 17
ATOM 9436 C CA . LYS A 1 15 ? -2.685 -9.313 -2.097 1.00 0.00 15 LYS A CA 17
ATOM 9437 C C . LYS A 1 15 ? -2.867 -9.390 -0.560 1.00 0.00 15 LYS A C 17
ATOM 9438 O O . LYS A 1 15 ? -2.230 -8.636 0.194 1.00 0.00 15 LYS A O 17
ATOM 9457 N N . PRO A 1 16 ? -3.773 -10.248 -0.079 1.00 0.00 16 PRO A N 17
ATOM 9458 C CA . PRO A 1 16 ? -4.074 -10.359 1.339 1.00 0.00 16 PRO A CA 17
ATOM 9459 C C . PRO A 1 16 ? -3.153 -11.343 2.057 1.00 0.00 16 PRO A C 17
ATOM 9460 O O . PRO A 1 16 ? -3.105 -12.533 1.699 1.00 0.00 16 PRO A O 17
ATOM 9471 N N . GLN A 1 17 ? -2.420 -10.832 3.056 1.00 0.00 17 GLN A N 17
ATOM 9472 C CA . GLN A 1 17 ? -1.510 -11.609 3.895 1.00 0.00 17 GLN A CA 17
ATOM 9473 C C . GLN A 1 17 ? -0.352 -12.197 3.080 1.00 0.00 17 GLN A C 17
ATOM 9474 O O . GLN A 1 17 ? -0.204 -11.933 1.879 1.00 0.00 17 GLN A O 17
ATOM 9488 N N . GLY A 1 18 ? 0.465 -12.956 3.729 1.00 0.00 18 GLY A N 17
ATOM 9489 C CA . GLY A 1 18 ? 1.565 -13.604 3.079 1.00 0.00 18 GLY A CA 17
ATOM 9490 C C . GLY A 1 18 ? 2.866 -13.029 3.539 1.00 0.00 18 GLY A C 17
ATOM 9491 O O . GLY A 1 18 ? 3.378 -13.399 4.603 1.00 0.00 18 GLY A O 17
ATOM 9495 N N . GLY A 1 19 ? 3.396 -12.123 2.774 1.00 0.00 19 GLY A N 17
ATOM 9496 C CA . GLY A 1 19 ? 4.618 -11.485 3.139 1.00 0.00 19 GLY A CA 17
ATOM 9497 C C . GLY A 1 19 ? 5.102 -10.533 2.082 1.00 0.00 19 GLY A C 17
ATOM 9498 O O . GLY A 1 19 ? 4.672 -9.386 2.043 1.00 0.00 19 GLY A O 17
ATOM 9502 N N . GLU A 1 20 ? 5.925 -11.040 1.185 1.00 0.00 20 GLU A N 17
ATOM 9503 C CA . GLU A 1 20 ? 6.621 -10.247 0.160 1.00 0.00 20 GLU A CA 17
ATOM 9504 C C . GLU A 1 20 ? 5.709 -9.378 -0.700 1.00 0.00 20 GLU A C 17
ATOM 9505 O O . GLU A 1 20 ? 5.999 -8.204 -0.922 1.00 0.00 20 GLU A O 17
ATOM 9517 N N . GLU A 1 21 ? 4.612 -9.929 -1.158 1.00 0.00 21 GLU A N 17
ATOM 9518 C CA . GLU A 1 21 ? 3.696 -9.185 -2.007 1.00 0.00 21 GLU A CA 17
ATOM 9519 C C . GLU A 1 21 ? 3.019 -8.063 -1.242 1.00 0.00 21 GLU A C 17
ATOM 9520 O O . GLU A 1 21 ? 2.815 -6.961 -1.771 1.00 0.00 21 GLU A O 17
ATOM 9532 N N . GLN A 1 22 ? 2.740 -8.321 0.010 1.00 0.00 22 GLN A N 17
ATOM 9533 C CA . GLN A 1 22 ? 2.124 -7.343 0.874 1.00 0.00 22 GLN A CA 17
ATOM 9534 C C . GLN A 1 22 ? 3.143 -6.249 1.201 1.00 0.00 22 GLN A C 17
ATOM 9535 O O . GLN A 1 22 ? 2.811 -5.054 1.229 1.00 0.00 22 GLN A O 17
ATOM 9549 N N . ARG A 1 23 ? 4.390 -6.670 1.405 1.00 0.00 23 ARG A N 17
ATOM 9550 C CA . ARG A 1 23 ? 5.502 -5.759 1.662 1.00 0.00 23 ARG A CA 17
ATOM 9551 C C . ARG A 1 23 ? 5.695 -4.828 0.476 1.00 0.00 23 ARG A C 17
ATOM 9552 O O . ARG A 1 23 ? 5.883 -3.617 0.648 1.00 0.00 23 ARG A O 17
ATOM 9573 N N . ARG A 1 24 ? 5.613 -5.388 -0.734 1.00 0.00 24 ARG A N 17
ATOM 9574 C CA . ARG A 1 24 ? 5.750 -4.588 -1.933 1.00 0.00 24 ARG A CA 17
ATOM 9575 C C . ARG A 1 24 ? 4.662 -3.544 -2.023 1.00 0.00 24 ARG A C 17
ATOM 9576 O O . ARG A 1 24 ? 4.941 -2.402 -2.361 1.00 0.00 24 ARG A O 17
ATOM 9597 N N . CYS A 1 25 ? 3.434 -3.922 -1.704 1.00 0.00 25 CYS A N 17
ATOM 9598 C CA . CYS A 1 25 ? 2.323 -2.972 -1.697 1.00 0.00 25 CYS A CA 17
ATOM 9599 C C . CYS A 1 25 ? 2.491 -1.895 -0.645 1.00 0.00 25 CYS A C 17
ATOM 9600 O O . CYS A 1 25 ? 2.121 -0.733 -0.870 1.00 0.00 25 CYS A O 17
ATOM 9607 N N . GLN A 1 26 ? 3.071 -2.263 0.486 1.00 0.00 26 GLN A N 17
ATOM 9608 C CA . GLN A 1 26 ? 3.321 -1.325 1.555 1.00 0.00 26 GLN A CA 17
ATOM 9609 C C . GLN A 1 26 ? 4.298 -0.264 1.056 1.00 0.00 26 GLN A C 17
ATOM 9610 O O . GLN A 1 26 ? 4.022 0.939 1.146 1.00 0.00 26 GLN A O 17
ATOM 9624 N N . GLN A 1 27 ? 5.403 -0.734 0.478 1.00 0.00 27 GLN A N 17
ATOM 9625 C CA . GLN A 1 27 ? 6.439 0.120 -0.092 1.00 0.00 27 GLN A CA 17
ATOM 9626 C C . GLN A 1 27 ? 5.846 0.987 -1.215 1.00 0.00 27 GLN A C 17
ATOM 9627 O O . GLN A 1 27 ? 6.005 2.209 -1.222 1.00 0.00 27 GLN A O 17
ATOM 9641 N N . GLU A 1 28 ? 5.123 0.332 -2.124 1.00 0.00 28 GLU A N 17
ATOM 9642 C CA . GLU A 1 28 ? 4.464 0.975 -3.258 1.00 0.00 28 GLU A CA 17
ATOM 9643 C C . GLU A 1 28 ? 3.587 2.119 -2.850 1.00 0.00 28 GLU A C 17
ATOM 9644 O O . GLU A 1 28 ? 3.687 3.204 -3.408 1.00 0.00 28 GLU A O 17
ATOM 9656 N N . CYS A 1 29 ? 2.745 1.881 -1.878 1.00 0.00 29 CYS A N 17
ATOM 9657 C CA . CYS A 1 29 ? 1.783 2.864 -1.451 1.00 0.00 29 CYS A CA 17
ATOM 9658 C C . CYS A 1 29 ? 2.487 4.055 -0.783 1.00 0.00 29 CYS A C 17
ATOM 9659 O O . CYS A 1 29 ? 2.085 5.215 -0.974 1.00 0.00 29 CYS A O 17
ATOM 9666 N N . GLU A 1 30 ? 3.585 3.778 -0.074 1.00 0.00 30 GLU A N 17
ATOM 9667 C CA . GLU A 1 30 ? 4.352 4.828 0.585 1.00 0.00 30 GLU A CA 17
ATOM 9668 C C . GLU A 1 30 ? 5.049 5.714 -0.441 1.00 0.00 30 GLU A C 17
ATOM 9669 O O . GLU A 1 30 ? 5.097 6.925 -0.287 1.00 0.00 30 GLU A O 17
ATOM 9681 N N . GLU A 1 31 ? 5.559 5.106 -1.505 1.00 0.00 31 GLU A N 17
ATOM 9682 C CA . GLU A 1 31 ? 6.219 5.865 -2.570 1.00 0.00 31 GLU A CA 17
ATOM 9683 C C . GLU A 1 31 ? 5.193 6.572 -3.455 1.00 0.00 31 GLU A C 17
ATOM 9684 O O . GLU A 1 31 ? 5.517 7.525 -4.164 1.00 0.00 31 GLU A O 17
ATOM 9696 N N . ARG A 1 32 ? 3.966 6.114 -3.394 1.00 0.00 32 ARG A N 17
ATOM 9697 C CA . ARG A 1 32 ? 2.914 6.637 -4.229 1.00 0.00 32 ARG A CA 17
ATOM 9698 C C . ARG A 1 32 ? 2.274 7.868 -3.602 1.00 0.00 32 ARG A C 17
ATOM 9699 O O . ARG A 1 32 ? 2.216 8.928 -4.225 1.00 0.00 32 ARG A O 17
ATOM 9720 N N . LEU A 1 33 ? 1.811 7.741 -2.376 1.00 0.00 33 LEU A N 17
ATOM 9721 C CA . LEU A 1 33 ? 1.151 8.859 -1.719 1.00 0.00 33 LEU A CA 17
ATOM 9722 C C . LEU A 1 33 ? 2.151 9.782 -1.039 1.00 0.00 33 LEU A C 17
ATOM 9723 O O . LEU A 1 33 ? 1.941 10.986 -0.991 1.00 0.00 33 LEU A O 17
ATOM 9739 N N . ARG A 1 34 ? 3.231 9.202 -0.523 1.00 0.00 34 ARG A N 17
ATOM 9740 C CA . ARG A 1 34 ? 4.343 9.944 0.099 1.00 0.00 34 ARG A CA 17
ATOM 9741 C C . ARG A 1 34 ? 3.937 10.776 1.308 1.00 0.00 34 ARG A C 17
ATOM 9742 O O . ARG A 1 34 ? 3.489 11.921 1.186 1.00 0.00 34 ARG A O 17
ATOM 9763 N N . ASP A 1 35 ? 4.074 10.201 2.456 1.00 0.00 35 ASP A N 17
ATOM 9764 C CA . ASP A 1 35 ? 3.812 10.890 3.682 1.00 0.00 35 ASP A CA 17
ATOM 9765 C C . ASP A 1 35 ? 5.003 10.741 4.566 1.00 0.00 35 ASP A C 17
ATOM 9766 O O . ASP A 1 35 ? 5.156 9.677 5.195 1.00 0.00 35 ASP A O 17
ATOM 9790 N N . LYS A 1 2 ? -6.834 9.086 2.976 1.00 0.00 2 LYS A N 18
ATOM 9791 C CA . LYS A 1 2 ? -7.854 8.483 2.157 1.00 0.00 2 LYS A CA 18
ATOM 9792 C C . LYS A 1 2 ? -7.268 7.760 0.970 1.00 0.00 2 LYS A C 18
ATOM 9793 O O . LYS A 1 2 ? -7.784 6.732 0.551 1.00 0.00 2 LYS A O 18
ATOM 9812 N N . GLU A 1 3 ? -6.171 8.244 0.452 1.00 0.00 3 GLU A N 18
ATOM 9813 C CA . GLU A 1 3 ? -5.565 7.583 -0.684 1.00 0.00 3 GLU A CA 18
ATOM 9814 C C . GLU A 1 3 ? -4.801 6.366 -0.229 1.00 0.00 3 GLU A C 18
ATOM 9815 O O . GLU A 1 3 ? -4.669 5.381 -0.953 1.00 0.00 3 GLU A O 18
ATOM 9827 N N . THR A 1 4 ? -4.365 6.422 0.993 1.00 0.00 4 THR A N 18
ATOM 9828 C CA . THR A 1 4 ? -3.703 5.321 1.630 1.00 0.00 4 THR A CA 18
ATOM 9829 C C . THR A 1 4 ? -4.749 4.236 1.934 1.00 0.00 4 THR A C 18
ATOM 9830 O O . THR A 1 4 ? -4.467 3.035 1.866 1.00 0.00 4 THR A O 18
ATOM 9841 N N . GLU A 1 5 ? -5.972 4.690 2.213 1.00 0.00 5 GLU A N 18
ATOM 9842 C CA . GLU A 1 5 ? -7.113 3.826 2.438 1.00 0.00 5 GLU A CA 18
ATOM 9843 C C . GLU A 1 5 ? -7.383 3.020 1.164 1.00 0.00 5 GLU A C 18
ATOM 9844 O O . GLU A 1 5 ? -7.429 1.794 1.197 1.00 0.00 5 GLU A O 18
ATOM 9856 N N . ILE A 1 6 ? -7.496 3.730 0.038 1.00 0.00 6 ILE A N 18
ATOM 9857 C CA . ILE A 1 6 ? -7.721 3.111 -1.280 1.00 0.00 6 ILE A CA 18
ATOM 9858 C C . ILE A 1 6 ? -6.595 2.132 -1.582 1.00 0.00 6 ILE A C 18
ATOM 9859 O O . ILE A 1 6 ? -6.829 0.972 -1.943 1.00 0.00 6 ILE A O 18
ATOM 9875 N N . CYS A 1 7 ? -5.389 2.625 -1.420 1.00 0.00 7 CYS A N 18
ATOM 9876 C CA . CYS A 1 7 ? -4.171 1.872 -1.654 1.00 0.00 7 CYS A CA 18
ATOM 9877 C C . CYS A 1 7 ? -4.138 0.550 -0.862 1.00 0.00 7 CYS A C 18
ATOM 9878 O O . CYS A 1 7 ? -3.869 -0.518 -1.435 1.00 0.00 7 CYS A O 18
ATOM 9885 N N . ARG A 1 8 ? -4.447 0.598 0.432 1.00 0.00 8 ARG A N 18
ATOM 9886 C CA . ARG A 1 8 ? -4.471 -0.618 1.221 1.00 0.00 8 ARG A CA 18
ATOM 9887 C C . ARG A 1 8 ? -5.645 -1.508 0.823 1.00 0.00 8 ARG A C 18
ATOM 9888 O O . ARG A 1 8 ? -5.483 -2.716 0.734 1.00 0.00 8 ARG A O 18
ATOM 9909 N N . GLN A 1 9 ? -6.802 -0.913 0.546 1.00 0.00 9 GLN A N 18
ATOM 9910 C CA . GLN A 1 9 ? -7.975 -1.679 0.113 1.00 0.00 9 GLN A CA 18
ATOM 9911 C C . GLN A 1 9 ? -7.695 -2.472 -1.152 1.00 0.00 9 GLN A C 18
ATOM 9912 O O . GLN A 1 9 ? -8.130 -3.625 -1.271 1.00 0.00 9 GLN A O 18
ATOM 9926 N N . TRP A 1 10 ? -6.939 -1.869 -2.068 1.00 0.00 10 TRP A N 18
ATOM 9927 C CA . TRP A 1 10 ? -6.553 -2.521 -3.307 1.00 0.00 10 TRP A CA 18
ATOM 9928 C C . TRP A 1 10 ? -5.776 -3.789 -2.981 1.00 0.00 10 TRP A C 18
ATOM 9929 O O . TRP A 1 10 ? -6.161 -4.880 -3.374 1.00 0.00 10 TRP A O 18
ATOM 9950 N N . CYS A 1 11 ? -4.726 -3.640 -2.205 1.00 0.00 11 CYS A N 18
ATOM 9951 C CA . CYS A 1 11 ? -3.884 -4.766 -1.840 1.00 0.00 11 CYS A CA 18
ATOM 9952 C C . CYS A 1 11 ? -4.586 -5.770 -0.942 1.00 0.00 11 CYS A C 18
ATOM 9953 O O . CYS A 1 11 ? -4.350 -6.954 -1.069 1.00 0.00 11 CYS A O 18
ATOM 9960 N N . GLN A 1 12 ? -5.465 -5.294 -0.071 1.00 0.00 12 GLN A N 18
ATOM 9961 C CA . GLN A 1 12 ? -6.219 -6.155 0.827 1.00 0.00 12 GLN A CA 18
ATOM 9962 C C . GLN A 1 12 ? -7.048 -7.171 0.031 1.00 0.00 12 GLN A C 18
ATOM 9963 O O . GLN A 1 12 ? -7.042 -8.366 0.327 1.00 0.00 12 GLN A O 18
ATOM 9977 N N . VAL A 1 13 ? -7.727 -6.700 -0.999 1.00 0.00 13 VAL A N 18
ATOM 9978 C CA . VAL A 1 13 ? -8.566 -7.578 -1.785 1.00 0.00 13 VAL A CA 18
ATOM 9979 C C . VAL A 1 13 ? -7.742 -8.348 -2.824 1.00 0.00 13 VAL A C 18
ATOM 9980 O O . VAL A 1 13 ? -8.009 -9.528 -3.090 1.00 0.00 13 VAL A O 18
ATOM 9993 N N . MET A 1 14 ? -6.721 -7.696 -3.364 1.00 0.00 14 MET A N 18
ATOM 9994 C CA . MET A 1 14 ? -5.881 -8.286 -4.401 1.00 0.00 14 MET A CA 18
ATOM 9995 C C . MET A 1 14 ? -5.009 -9.402 -3.830 1.00 0.00 14 MET A C 18
ATOM 9996 O O . MET A 1 14 ? -4.939 -10.495 -4.389 1.00 0.00 14 MET A O 18
ATOM 10010 N N . LYS A 1 15 ? -4.363 -9.125 -2.722 1.00 0.00 15 LYS A N 18
ATOM 10011 C CA . LYS A 1 15 ? -3.488 -10.075 -2.073 1.00 0.00 15 LYS A CA 18
ATOM 10012 C C . LYS A 1 15 ? -3.879 -10.243 -0.616 1.00 0.00 15 LYS A C 18
ATOM 10013 O O . LYS A 1 15 ? -3.498 -9.431 0.228 1.00 0.00 15 LYS A O 18
ATOM 10032 N N . PRO A 1 16 ? -4.676 -11.269 -0.298 1.00 0.00 16 PRO A N 18
ATOM 10033 C CA . PRO A 1 16 ? -5.064 -11.552 1.077 1.00 0.00 16 PRO A CA 18
ATOM 10034 C C . PRO A 1 16 ? -3.837 -11.933 1.899 1.00 0.00 16 PRO A C 18
ATOM 10035 O O . PRO A 1 16 ? -2.934 -12.616 1.384 1.00 0.00 16 PRO A O 18
ATOM 10046 N N . GLN A 1 17 ? -3.795 -11.469 3.144 1.00 0.00 17 GLN A N 18
ATOM 10047 C CA . GLN A 1 17 ? -2.665 -11.644 4.089 1.00 0.00 17 GLN A CA 18
ATOM 10048 C C . GLN A 1 17 ? -1.510 -10.712 3.730 1.00 0.00 17 GLN A C 18
ATOM 10049 O O . GLN A 1 17 ? -1.025 -9.944 4.579 1.00 0.00 17 GLN A O 18
ATOM 10063 N N . GLY A 1 18 ? -1.082 -10.782 2.490 1.00 0.00 18 GLY A N 18
ATOM 10064 C CA . GLY A 1 18 ? -0.031 -9.942 2.007 1.00 0.00 18 GLY A CA 18
ATOM 10065 C C . GLY A 1 18 ? 1.280 -10.671 1.910 1.00 0.00 18 GLY A C 18
ATOM 10066 O O . GLY A 1 18 ? 1.699 -11.073 0.824 1.00 0.00 18 GLY A O 18
ATOM 10070 N N . GLY A 1 19 ? 1.924 -10.827 3.036 1.00 0.00 19 GLY A N 18
ATOM 10071 C CA . GLY A 1 19 ? 3.207 -11.500 3.117 1.00 0.00 19 GLY A CA 18
ATOM 10072 C C . GLY A 1 19 ? 4.294 -10.736 2.401 1.00 0.00 19 GLY A C 18
ATOM 10073 O O . GLY A 1 19 ? 4.567 -9.576 2.720 1.00 0.00 19 GLY A O 18
ATOM 10077 N N . GLU A 1 20 ? 4.877 -11.358 1.407 1.00 0.00 20 GLU A N 18
ATOM 10078 C CA . GLU A 1 20 ? 5.908 -10.729 0.601 1.00 0.00 20 GLU A CA 18
ATOM 10079 C C . GLU A 1 20 ? 5.292 -9.591 -0.190 1.00 0.00 20 GLU A C 18
ATOM 10080 O O . GLU A 1 20 ? 5.892 -8.534 -0.379 1.00 0.00 20 GLU A O 18
ATOM 10092 N N . GLU A 1 21 ? 4.053 -9.788 -0.581 1.00 0.00 21 GLU A N 18
ATOM 10093 C CA . GLU A 1 21 ? 3.320 -8.793 -1.308 1.00 0.00 21 GLU A CA 18
ATOM 10094 C C . GLU A 1 21 ? 2.886 -7.661 -0.382 1.00 0.00 21 GLU A C 18
ATOM 10095 O O . GLU A 1 21 ? 2.555 -6.585 -0.837 1.00 0.00 21 GLU A O 18
ATOM 10107 N N . GLN A 1 22 ? 2.889 -7.923 0.928 1.00 0.00 22 GLN A N 18
ATOM 10108 C CA . GLN A 1 22 ? 2.614 -6.883 1.921 1.00 0.00 22 GLN A CA 18
ATOM 10109 C C . GLN A 1 22 ? 3.763 -5.919 1.861 1.00 0.00 22 GLN A C 18
ATOM 10110 O O . GLN A 1 22 ? 3.561 -4.713 1.806 1.00 0.00 22 GLN A O 18
ATOM 10124 N N . ARG A 1 23 ? 4.972 -6.477 1.827 1.00 0.00 23 ARG A N 18
ATOM 10125 C CA . ARG A 1 23 ? 6.186 -5.684 1.745 1.00 0.00 23 ARG A CA 18
ATOM 10126 C C . ARG A 1 23 ? 6.163 -4.849 0.480 1.00 0.00 23 ARG A C 18
ATOM 10127 O O . ARG A 1 23 ? 6.367 -3.635 0.524 1.00 0.00 23 ARG A O 18
ATOM 10148 N N . ARG A 1 24 ? 5.859 -5.513 -0.628 1.00 0.00 24 ARG A N 18
ATOM 10149 C CA . ARG A 1 24 ? 5.743 -4.877 -1.933 1.00 0.00 24 ARG A CA 18
ATOM 10150 C C . ARG A 1 24 ? 4.696 -3.767 -1.895 1.00 0.00 24 ARG A C 18
ATOM 10151 O O . ARG A 1 24 ? 5.003 -2.612 -2.156 1.00 0.00 24 ARG A O 18
ATOM 10172 N N . CYS A 1 25 ? 3.482 -4.120 -1.511 1.00 0.00 25 CYS A N 18
ATOM 10173 C CA . CYS A 1 25 ? 2.381 -3.178 -1.438 1.00 0.00 25 CYS A CA 18
ATOM 10174 C C . CYS A 1 25 ? 2.650 -2.005 -0.542 1.00 0.00 25 CYS A C 18
ATOM 10175 O O . CYS A 1 25 ? 2.375 -0.896 -0.923 1.00 0.00 25 CYS A O 18
ATOM 10182 N N . GLN A 1 26 ? 3.202 -2.244 0.630 1.00 0.00 26 GLN A N 18
ATOM 10183 C CA . GLN A 1 26 ? 3.483 -1.176 1.569 1.00 0.00 26 GLN A CA 18
ATOM 10184 C C . GLN A 1 26 ? 4.510 -0.218 0.972 1.00 0.00 26 GLN A C 18
ATOM 10185 O O . GLN A 1 26 ? 4.363 1.000 1.059 1.00 0.00 26 GLN A O 18
ATOM 10199 N N . GLN A 1 27 ? 5.505 -0.784 0.305 1.00 0.00 27 GLN A N 18
ATOM 10200 C CA . GLN A 1 27 ? 6.556 -0.020 -0.336 1.00 0.00 27 GLN A CA 18
ATOM 10201 C C . GLN A 1 27 ? 5.983 0.837 -1.472 1.00 0.00 27 GLN A C 18
ATOM 10202 O O . GLN A 1 27 ? 6.299 2.026 -1.594 1.00 0.00 27 GLN A O 18
ATOM 10216 N N . GLU A 1 28 ? 5.126 0.243 -2.271 1.00 0.00 28 GLU A N 18
ATOM 10217 C CA . GLU A 1 28 ? 4.501 0.948 -3.375 1.00 0.00 28 GLU A CA 18
ATOM 10218 C C . GLU A 1 28 ? 3.476 1.951 -2.844 1.00 0.00 28 GLU A C 18
ATOM 10219 O O . GLU A 1 28 ? 3.238 2.992 -3.447 1.00 0.00 28 GLU A O 18
ATOM 10231 N N . CYS A 1 29 ? 2.898 1.634 -1.710 1.00 0.00 29 CYS A N 18
ATOM 10232 C CA . CYS A 1 29 ? 1.863 2.444 -1.099 1.00 0.00 29 CYS A CA 18
ATOM 10233 C C . CYS A 1 29 ? 2.454 3.747 -0.588 1.00 0.00 29 CYS A C 18
ATOM 10234 O O . CYS A 1 29 ? 1.934 4.825 -0.878 1.00 0.00 29 CYS A O 18
ATOM 10241 N N . GLU A 1 30 ? 3.573 3.657 0.128 1.00 0.00 30 GLU A N 18
ATOM 10242 C CA . GLU A 1 30 ? 4.245 4.848 0.625 1.00 0.00 30 GLU A CA 18
ATOM 10243 C C . GLU A 1 30 ? 4.821 5.668 -0.537 1.00 0.00 30 GLU A C 18
ATOM 10244 O O . GLU A 1 30 ? 4.948 6.894 -0.449 1.00 0.00 30 GLU A O 18
ATOM 10256 N N . GLU A 1 31 ? 5.133 4.983 -1.627 1.00 0.00 31 GLU A N 18
ATOM 10257 C CA . GLU A 1 31 ? 5.584 5.615 -2.859 1.00 0.00 31 GLU A CA 18
ATOM 10258 C C . GLU A 1 31 ? 4.424 6.410 -3.482 1.00 0.00 31 GLU A C 18
ATOM 10259 O O . GLU A 1 31 ? 4.578 7.569 -3.870 1.00 0.00 31 GLU A O 18
ATOM 10271 N N . ARG A 1 32 ? 3.261 5.775 -3.531 1.00 0.00 32 ARG A N 18
ATOM 10272 C CA . ARG A 1 32 ? 2.043 6.368 -4.076 1.00 0.00 32 ARG A CA 18
ATOM 10273 C C . ARG A 1 32 ? 1.613 7.549 -3.218 1.00 0.00 32 ARG A C 18
ATOM 10274 O O . ARG A 1 32 ? 1.068 8.530 -3.706 1.00 0.00 32 ARG A O 18
ATOM 10295 N N . LEU A 1 33 ? 1.862 7.432 -1.936 1.00 0.00 33 LEU A N 18
ATOM 10296 C CA . LEU A 1 33 ? 1.553 8.481 -1.000 1.00 0.00 33 LEU A CA 18
ATOM 10297 C C . LEU A 1 33 ? 2.507 9.667 -1.199 1.00 0.00 33 LEU A C 18
ATOM 10298 O O . LEU A 1 33 ? 2.138 10.818 -0.970 1.00 0.00 33 LEU A O 18
ATOM 10314 N N . ARG A 1 34 ? 3.712 9.378 -1.659 1.00 0.00 34 ARG A N 18
ATOM 10315 C CA . ARG A 1 34 ? 4.712 10.403 -1.907 1.00 0.00 34 ARG A CA 18
ATOM 10316 C C . ARG A 1 34 ? 4.330 11.198 -3.149 1.00 0.00 34 ARG A C 18
ATOM 10317 O O . ARG A 1 34 ? 4.151 12.420 -3.097 1.00 0.00 34 ARG A O 18
ATOM 10338 N N . ASP A 1 35 ? 4.175 10.511 -4.240 1.00 0.00 35 ASP A N 18
ATOM 10339 C CA . ASP A 1 35 ? 3.822 11.162 -5.493 1.00 0.00 35 ASP A CA 18
ATOM 10340 C C . ASP A 1 35 ? 2.481 10.695 -5.969 1.00 0.00 35 ASP A C 18
ATOM 10341 O O . ASP A 1 35 ? 2.419 9.726 -6.753 1.00 0.00 35 ASP A O 18
ATOM 10365 N N . LYS A 1 2 ? -7.348 9.467 2.635 1.00 0.00 2 LYS A N 19
ATOM 10366 C CA . LYS A 1 2 ? -8.464 8.640 2.210 1.00 0.00 2 LYS A CA 19
ATOM 10367 C C . LYS A 1 2 ? -8.085 7.845 0.966 1.00 0.00 2 LYS A C 19
ATOM 10368 O O . LYS A 1 2 ? -8.464 6.689 0.807 1.00 0.00 2 LYS A O 19
ATOM 10387 N N . GLU A 1 3 ? -7.279 8.451 0.118 1.00 0.00 3 GLU A N 19
ATOM 10388 C CA . GLU A 1 3 ? -6.821 7.801 -1.093 1.00 0.00 3 GLU A CA 19
ATOM 10389 C C . GLU A 1 3 ? -5.846 6.680 -0.775 1.00 0.00 3 GLU A C 19
ATOM 10390 O O . GLU A 1 3 ? -5.753 5.681 -1.499 1.00 0.00 3 GLU A O 19
ATOM 10402 N N . THR A 1 4 ? -5.181 6.823 0.336 1.00 0.00 4 THR A N 19
ATOM 10403 C CA . THR A 1 4 ? -4.246 5.841 0.812 1.00 0.00 4 THR A CA 19
ATOM 10404 C C . THR A 1 4 ? -5.026 4.643 1.376 1.00 0.00 4 THR A C 19
ATOM 10405 O O . THR A 1 4 ? -4.591 3.492 1.281 1.00 0.00 4 THR A O 19
ATOM 10416 N N . GLU A 1 5 ? -6.209 4.931 1.906 1.00 0.00 5 GLU A N 19
ATOM 10417 C CA . GLU A 1 5 ? -7.105 3.907 2.405 1.00 0.00 5 GLU A CA 19
ATOM 10418 C C . GLU A 1 5 ? -7.587 3.041 1.245 1.00 0.00 5 GLU A C 19
ATOM 10419 O O . GLU A 1 5 ? -7.634 1.820 1.357 1.00 0.00 5 GLU A O 19
ATOM 10431 N N . ILE A 1 6 ? -7.921 3.688 0.125 1.00 0.00 6 ILE A N 19
ATOM 10432 C CA . ILE A 1 6 ? -8.336 2.982 -1.103 1.00 0.00 6 ILE A CA 19
ATOM 10433 C C . ILE A 1 6 ? -7.176 2.123 -1.582 1.00 0.00 6 ILE A C 19
ATOM 10434 O O . ILE A 1 6 ? -7.338 0.953 -1.919 1.00 0.00 6 ILE A O 19
ATOM 10450 N N . CYS A 1 7 ? -6.012 2.737 -1.594 1.00 0.00 7 CYS A N 19
ATOM 10451 C CA . CYS A 1 7 ? -4.762 2.093 -1.982 1.00 0.00 7 CYS A CA 19
ATOM 10452 C C . CYS A 1 7 ? -4.525 0.810 -1.147 1.00 0.00 7 CYS A C 19
ATOM 10453 O O . CYS A 1 7 ? -4.192 -0.250 -1.693 1.00 0.00 7 CYS A O 19
ATOM 10460 N N . ARG A 1 8 ? -4.755 0.892 0.166 1.00 0.00 8 ARG A N 19
ATOM 10461 C CA . ARG A 1 8 ? -4.652 -0.277 1.026 1.00 0.00 8 ARG A CA 19
ATOM 10462 C C . ARG A 1 8 ? -5.779 -1.261 0.724 1.00 0.00 8 ARG A C 19
ATOM 10463 O O . ARG A 1 8 ? -5.544 -2.452 0.659 1.00 0.00 8 ARG A O 19
ATOM 10484 N N . GLN A 1 9 ? -6.981 -0.743 0.518 1.00 0.00 9 GLN A N 19
ATOM 10485 C CA . GLN A 1 9 ? -8.168 -1.546 0.223 1.00 0.00 9 GLN A CA 19
ATOM 10486 C C . GLN A 1 9 ? -7.970 -2.417 -1.014 1.00 0.00 9 GLN A C 19
ATOM 10487 O O . GLN A 1 9 ? -8.368 -3.589 -1.024 1.00 0.00 9 GLN A O 19
ATOM 10501 N N . TRP A 1 10 ? -7.339 -1.857 -2.022 1.00 0.00 10 TRP A N 19
ATOM 10502 C CA . TRP A 1 10 ? -7.063 -2.570 -3.244 1.00 0.00 10 TRP A CA 19
ATOM 10503 C C . TRP A 1 10 ? -6.187 -3.790 -2.957 1.00 0.00 10 TRP A C 19
ATOM 10504 O O . TRP A 1 10 ? -6.524 -4.916 -3.339 1.00 0.00 10 TRP A O 19
ATOM 10525 N N . CYS A 1 11 ? -5.109 -3.573 -2.247 1.00 0.00 11 CYS A N 19
ATOM 10526 C CA . CYS A 1 11 ? -4.207 -4.653 -1.874 1.00 0.00 11 CYS A CA 19
ATOM 10527 C C . CYS A 1 11 ? -4.827 -5.592 -0.852 1.00 0.00 11 CYS A C 19
ATOM 10528 O O . CYS A 1 11 ? -4.530 -6.787 -0.841 1.00 0.00 11 CYS A O 19
ATOM 10535 N N . GLN A 1 12 ? -5.702 -5.042 -0.020 1.00 0.00 12 GLN A N 19
ATOM 10536 C CA . GLN A 1 12 ? -6.433 -5.780 0.993 1.00 0.00 12 GLN A CA 19
ATOM 10537 C C . GLN A 1 12 ? -7.196 -6.929 0.355 1.00 0.00 12 GLN A C 19
ATOM 10538 O O . GLN A 1 12 ? -7.163 -8.062 0.836 1.00 0.00 12 GLN A O 19
ATOM 10552 N N . VAL A 1 13 ? -7.875 -6.620 -0.734 1.00 0.00 13 VAL A N 19
ATOM 10553 C CA . VAL A 1 13 ? -8.675 -7.599 -1.429 1.00 0.00 13 VAL A CA 19
ATOM 10554 C C . VAL A 1 13 ? -7.795 -8.427 -2.375 1.00 0.00 13 VAL A C 19
ATOM 10555 O O . VAL A 1 13 ? -8.074 -9.603 -2.620 1.00 0.00 13 VAL A O 19
ATOM 10568 N N . MET A 1 14 ? -6.722 -7.818 -2.879 1.00 0.00 14 MET A N 19
ATOM 10569 C CA . MET A 1 14 ? -5.801 -8.503 -3.787 1.00 0.00 14 MET A CA 19
ATOM 10570 C C . MET A 1 14 ? -5.155 -9.699 -3.109 1.00 0.00 14 MET A C 19
ATOM 10571 O O . MET A 1 14 ? -5.218 -10.820 -3.622 1.00 0.00 14 MET A O 19
ATOM 10585 N N . LYS A 1 15 ? -4.564 -9.479 -1.960 1.00 0.00 15 LYS A N 19
ATOM 10586 C CA . LYS A 1 15 ? -3.883 -10.543 -1.278 1.00 0.00 15 LYS A CA 19
ATOM 10587 C C . LYS A 1 15 ? -3.951 -10.375 0.240 1.00 0.00 15 LYS A C 19
ATOM 10588 O O . LYS A 1 15 ? -3.149 -9.650 0.838 1.00 0.00 15 LYS A O 19
ATOM 10607 N N . PRO A 1 16 ? -4.934 -11.009 0.877 1.00 0.00 16 PRO A N 19
ATOM 10608 C CA . PRO A 1 16 ? -5.070 -10.990 2.325 1.00 0.00 16 PRO A CA 19
ATOM 10609 C C . PRO A 1 16 ? -4.001 -11.858 2.981 1.00 0.00 16 PRO A C 19
ATOM 10610 O O . PRO A 1 16 ? -3.882 -13.051 2.664 1.00 0.00 16 PRO A O 19
ATOM 10621 N N . GLN A 1 17 ? -3.201 -11.246 3.854 1.00 0.00 17 GLN A N 19
ATOM 10622 C CA . GLN A 1 17 ? -2.158 -11.936 4.632 1.00 0.00 17 GLN A CA 19
ATOM 10623 C C . GLN A 1 17 ? -1.031 -12.510 3.780 1.00 0.00 17 GLN A C 19
ATOM 10624 O O . GLN A 1 17 ? -0.274 -13.374 4.245 1.00 0.00 17 GLN A O 19
ATOM 10638 N N . GLY A 1 18 ? -0.889 -12.026 2.573 1.00 0.00 18 GLY A N 19
ATOM 10639 C CA . GLY A 1 18 ? 0.180 -12.496 1.733 1.00 0.00 18 GLY A CA 19
ATOM 10640 C C . GLY A 1 18 ? 1.377 -11.621 1.887 1.00 0.00 18 GLY A C 19
ATOM 10641 O O . GLY A 1 18 ? 1.471 -10.594 1.225 1.00 0.00 18 GLY A O 19
ATOM 10645 N N . GLY A 1 19 ? 2.286 -12.051 2.753 1.00 0.00 19 GLY A N 19
ATOM 10646 C CA . GLY A 1 19 ? 3.451 -11.280 3.161 1.00 0.00 19 GLY A CA 19
ATOM 10647 C C . GLY A 1 19 ? 4.180 -10.571 2.047 1.00 0.00 19 GLY A C 19
ATOM 10648 O O . GLY A 1 19 ? 4.370 -9.368 2.116 1.00 0.00 19 GLY A O 19
ATOM 10652 N N . GLU A 1 20 ? 4.523 -11.287 1.004 1.00 0.00 20 GLU A N 19
ATOM 10653 C CA . GLU A 1 20 ? 5.316 -10.718 -0.079 1.00 0.00 20 GLU A CA 19
ATOM 10654 C C . GLU A 1 20 ? 4.534 -9.684 -0.879 1.00 0.00 20 GLU A C 19
ATOM 10655 O O . GLU A 1 20 ? 5.025 -8.581 -1.124 1.00 0.00 20 GLU A O 19
ATOM 10667 N N . GLU A 1 21 ? 3.305 -10.014 -1.219 1.00 0.00 21 GLU A N 19
ATOM 10668 C CA . GLU A 1 21 ? 2.484 -9.155 -2.054 1.00 0.00 21 GLU A CA 19
ATOM 10669 C C . GLU A 1 21 ? 2.107 -7.903 -1.280 1.00 0.00 21 GLU A C 19
ATOM 10670 O O . GLU A 1 21 ? 2.159 -6.776 -1.796 1.00 0.00 21 GLU A O 19
ATOM 10682 N N . GLN A 1 22 ? 1.768 -8.119 -0.037 1.00 0.00 22 GLN A N 19
ATOM 10683 C CA . GLN A 1 22 ? 1.314 -7.091 0.856 1.00 0.00 22 GLN A CA 19
ATOM 10684 C C . GLN A 1 22 ? 2.477 -6.158 1.200 1.00 0.00 22 GLN A C 19
ATOM 10685 O O . GLN A 1 22 ? 2.300 -4.944 1.305 1.00 0.00 22 GLN A O 19
ATOM 10699 N N . ARG A 1 23 ? 3.676 -6.724 1.313 1.00 0.00 23 ARG A N 19
ATOM 10700 C CA . ARG A 1 23 ? 4.867 -5.948 1.576 1.00 0.00 23 ARG A CA 19
ATOM 10701 C C . ARG A 1 23 ? 5.195 -5.080 0.372 1.00 0.00 23 ARG A C 19
ATOM 10702 O O . ARG A 1 23 ? 5.594 -3.921 0.518 1.00 0.00 23 ARG A O 19
ATOM 10723 N N . ARG A 1 24 ? 5.020 -5.641 -0.818 1.00 0.00 24 ARG A N 19
ATOM 10724 C CA . ARG A 1 24 ? 5.229 -4.887 -2.040 1.00 0.00 24 ARG A CA 19
ATOM 10725 C C . ARG A 1 24 ? 4.252 -3.742 -2.106 1.00 0.00 24 ARG A C 19
ATOM 10726 O O . ARG A 1 24 ? 4.626 -2.621 -2.429 1.00 0.00 24 ARG A O 19
ATOM 10747 N N . CYS A 1 25 ? 3.013 -4.022 -1.746 1.00 0.00 25 CYS A N 19
ATOM 10748 C CA . CYS A 1 25 ? 1.995 -2.999 -1.649 1.00 0.00 25 CYS A CA 19
ATOM 10749 C C . CYS A 1 25 ? 2.392 -1.914 -0.673 1.00 0.00 25 CYS A C 19
ATOM 10750 O O . CYS A 1 25 ? 2.266 -0.746 -0.984 1.00 0.00 25 CYS A O 19
ATOM 10757 N N . GLN A 1 26 ? 2.898 -2.313 0.492 1.00 0.00 26 GLN A N 19
ATOM 10758 C CA . GLN A 1 26 ? 3.360 -1.377 1.515 1.00 0.00 26 GLN A CA 19
ATOM 10759 C C . GLN A 1 26 ? 4.379 -0.412 0.905 1.00 0.00 26 GLN A C 19
ATOM 10760 O O . GLN A 1 26 ? 4.200 0.807 0.937 1.00 0.00 26 GLN A O 19
ATOM 10774 N N . GLN A 1 27 ? 5.399 -0.985 0.287 1.00 0.00 27 GLN A N 19
ATOM 10775 C CA . GLN A 1 27 ? 6.476 -0.227 -0.321 1.00 0.00 27 GLN A CA 19
ATOM 10776 C C . GLN A 1 27 ? 5.979 0.673 -1.452 1.00 0.00 27 GLN A C 19
ATOM 10777 O O . GLN A 1 27 ? 6.255 1.871 -1.463 1.00 0.00 27 GLN A O 19
ATOM 10791 N N . GLU A 1 28 ? 5.233 0.106 -2.381 1.00 0.00 28 GLU A N 19
ATOM 10792 C CA . GLU A 1 28 ? 4.778 0.850 -3.547 1.00 0.00 28 GLU A CA 19
ATOM 10793 C C . GLU A 1 28 ? 3.739 1.903 -3.203 1.00 0.00 28 GLU A C 19
ATOM 10794 O O . GLU A 1 28 ? 3.822 3.026 -3.682 1.00 0.00 28 GLU A O 19
ATOM 10806 N N . CYS A 1 29 ? 2.795 1.559 -2.352 1.00 0.00 29 CYS A N 19
ATOM 10807 C CA . CYS A 1 29 ? 1.721 2.475 -1.986 1.00 0.00 29 CYS A CA 19
ATOM 10808 C C . CYS A 1 29 ? 2.284 3.698 -1.264 1.00 0.00 29 CYS A C 19
ATOM 10809 O O . CYS A 1 29 ? 1.847 4.832 -1.506 1.00 0.00 29 CYS A O 19
ATOM 10816 N N . GLU A 1 30 ? 3.283 3.479 -0.418 1.00 0.00 30 GLU A N 19
ATOM 10817 C CA . GLU A 1 30 ? 3.915 4.569 0.294 1.00 0.00 30 GLU A CA 19
ATOM 10818 C C . GLU A 1 30 ? 4.853 5.360 -0.612 1.00 0.00 30 GLU A C 19
ATOM 10819 O O . GLU A 1 30 ? 4.958 6.576 -0.486 1.00 0.00 30 GLU A O 19
ATOM 10831 N N . GLU A 1 31 ? 5.496 4.679 -1.549 1.00 0.00 31 GLU A N 19
ATOM 10832 C CA . GLU A 1 31 ? 6.393 5.332 -2.497 1.00 0.00 31 GLU A CA 19
ATOM 10833 C C . GLU A 1 31 ? 5.581 6.221 -3.436 1.00 0.00 31 GLU A C 19
ATOM 10834 O O . GLU A 1 31 ? 5.990 7.331 -3.793 1.00 0.00 31 GLU A O 19
ATOM 10846 N N . ARG A 1 32 ? 4.419 5.730 -3.811 1.00 0.00 32 ARG A N 19
ATOM 10847 C CA . ARG A 1 32 ? 3.508 6.457 -4.661 1.00 0.00 32 ARG A CA 19
ATOM 10848 C C . ARG A 1 32 ? 2.969 7.673 -3.917 1.00 0.00 32 ARG A C 19
ATOM 10849 O O . ARG A 1 32 ? 2.774 8.729 -4.495 1.00 0.00 32 ARG A O 19
ATOM 10870 N N . LEU A 1 33 ? 2.759 7.498 -2.639 1.00 0.00 33 LEU A N 19
ATOM 10871 C CA . LEU A 1 33 ? 2.196 8.524 -1.786 1.00 0.00 33 LEU A CA 19
ATOM 10872 C C . LEU A 1 33 ? 3.211 9.620 -1.456 1.00 0.00 33 LEU A C 19
ATOM 10873 O O . LEU A 1 33 ? 2.931 10.811 -1.614 1.00 0.00 33 LEU A O 19
ATOM 10889 N N . ARG A 1 34 ? 4.379 9.226 -1.047 1.00 0.00 34 ARG A N 19
ATOM 10890 C CA . ARG A 1 34 ? 5.361 10.167 -0.589 1.00 0.00 34 ARG A CA 19
ATOM 10891 C C . ARG A 1 34 ? 6.409 10.447 -1.647 1.00 0.00 34 ARG A C 19
ATOM 10892 O O . ARG A 1 34 ? 7.167 9.553 -2.046 1.00 0.00 34 ARG A O 19
ATOM 10913 N N . ASP A 1 35 ? 6.433 11.664 -2.111 1.00 0.00 35 ASP A N 19
ATOM 10914 C CA . ASP A 1 35 ? 7.432 12.110 -3.053 1.00 0.00 35 ASP A CA 19
ATOM 10915 C C . ASP A 1 35 ? 8.132 13.307 -2.468 1.00 0.00 35 ASP A C 19
ATOM 10916 O O . ASP A 1 35 ? 9.215 13.144 -1.879 1.00 0.00 35 ASP A O 19
ATOM 10940 N N . LYS A 1 2 ? -7.814 9.180 1.885 1.00 0.00 2 LYS A N 20
ATOM 10941 C CA . LYS A 1 2 ? -8.687 8.462 0.979 1.00 0.00 2 LYS A CA 20
ATOM 10942 C C . LYS A 1 2 ? -7.860 7.609 0.043 1.00 0.00 2 LYS A C 20
ATOM 10943 O O . LYS A 1 2 ? -8.100 6.406 -0.104 1.00 0.00 2 LYS A O 20
ATOM 10962 N N . GLU A 1 3 ? -6.855 8.238 -0.555 1.00 0.00 3 GLU A N 20
ATOM 10963 C CA . GLU A 1 3 ? -5.963 7.579 -1.502 1.00 0.00 3 GLU A CA 20
ATOM 10964 C C . GLU A 1 3 ? -5.187 6.479 -0.824 1.00 0.00 3 GLU A C 20
ATOM 10965 O O . GLU A 1 3 ? -4.966 5.400 -1.376 1.00 0.00 3 GLU A O 20
ATOM 10977 N N . THR A 1 4 ? -4.827 6.761 0.374 1.00 0.00 4 THR A N 20
ATOM 10978 C CA . THR A 1 4 ? -4.080 5.886 1.219 1.00 0.00 4 THR A CA 20
ATOM 10979 C C . THR A 1 4 ? -4.925 4.639 1.526 1.00 0.00 4 THR A C 20
ATOM 10980 O O . THR A 1 4 ? -4.460 3.493 1.411 1.00 0.00 4 THR A O 20
ATOM 10991 N N . GLU A 1 5 ? -6.173 4.882 1.877 1.00 0.00 5 GLU A N 20
ATOM 10992 C CA . GLU A 1 5 ? -7.120 3.851 2.202 1.00 0.00 5 GLU A CA 20
ATOM 10993 C C . GLU A 1 5 ? -7.411 2.958 1.000 1.00 0.00 5 GLU A C 20
ATOM 10994 O O . GLU A 1 5 ? -7.289 1.741 1.094 1.00 0.00 5 GLU A O 20
ATOM 11006 N N . ILE A 1 6 ? -7.762 3.556 -0.130 1.00 0.00 6 ILE A N 20
ATOM 11007 C CA . ILE A 1 6 ? -8.079 2.778 -1.324 1.00 0.00 6 ILE A CA 20
ATOM 11008 C C . ILE A 1 6 ? -6.883 1.975 -1.820 1.00 0.00 6 ILE A C 20
ATOM 11009 O O . ILE A 1 6 ? -7.035 0.822 -2.184 1.00 0.00 6 ILE A O 20
ATOM 11025 N N . CYS A 1 7 ? -5.691 2.560 -1.759 1.00 0.00 7 CYS A N 20
ATOM 11026 C CA . CYS A 1 7 ? -4.458 1.858 -2.143 1.00 0.00 7 CYS A CA 20
ATOM 11027 C C . CYS A 1 7 ? -4.245 0.642 -1.235 1.00 0.00 7 CYS A C 20
ATOM 11028 O O . CYS A 1 7 ? -3.748 -0.411 -1.680 1.00 0.00 7 CYS A O 20
ATOM 11035 N N . ARG A 1 8 ? -4.667 0.762 0.023 1.00 0.00 8 ARG A N 20
ATOM 11036 C CA . ARG A 1 8 ? -4.615 -0.356 0.928 1.00 0.00 8 ARG A CA 20
ATOM 11037 C C . ARG A 1 8 ? -5.667 -1.381 0.541 1.00 0.00 8 ARG A C 20
ATOM 11038 O O . ARG A 1 8 ? -5.348 -2.545 0.416 1.00 0.00 8 ARG A O 20
ATOM 11059 N N . GLN A 1 9 ? -6.910 -0.922 0.319 1.00 0.00 9 GLN A N 20
ATOM 11060 C CA . GLN A 1 9 ? -8.038 -1.803 -0.052 1.00 0.00 9 GLN A CA 20
ATOM 11061 C C . GLN A 1 9 ? -7.701 -2.639 -1.271 1.00 0.00 9 GLN A C 20
ATOM 11062 O O . GLN A 1 9 ? -7.945 -3.839 -1.283 1.00 0.00 9 GLN A O 20
ATOM 11076 N N . TRP A 1 10 ? -7.096 -1.998 -2.263 1.00 0.00 10 TRP A N 20
ATOM 11077 C CA . TRP A 1 10 ? -6.652 -2.662 -3.481 1.00 0.00 10 TRP A CA 20
ATOM 11078 C C . TRP A 1 10 ? -5.785 -3.888 -3.175 1.00 0.00 10 TRP A C 20
ATOM 11079 O O . TRP A 1 10 ? -6.057 -4.994 -3.654 1.00 0.00 10 TRP A O 20
ATOM 11100 N N . CYS A 1 11 ? -4.811 -3.712 -2.319 1.00 0.00 11 CYS A N 20
ATOM 11101 C CA . CYS A 1 11 ? -3.935 -4.804 -1.929 1.00 0.00 11 CYS A CA 20
ATOM 11102 C C . CYS A 1 11 ? -4.562 -5.711 -0.869 1.00 0.00 11 CYS A C 20
ATOM 11103 O O . CYS A 1 11 ? -4.214 -6.887 -0.766 1.00 0.00 11 CYS A O 20
ATOM 11110 N N . GLN A 1 12 ? -5.506 -5.176 -0.119 1.00 0.00 12 GLN A N 20
ATOM 11111 C CA . GLN A 1 12 ? -6.176 -5.916 0.937 1.00 0.00 12 GLN A CA 20
ATOM 11112 C C . GLN A 1 12 ? -7.097 -6.963 0.317 1.00 0.00 12 GLN A C 20
ATOM 11113 O O . GLN A 1 12 ? -7.320 -8.031 0.881 1.00 0.00 12 GLN A O 20
ATOM 11127 N N . VAL A 1 13 ? -7.649 -6.636 -0.835 1.00 0.00 13 VAL A N 20
ATOM 11128 C CA . VAL A 1 13 ? -8.478 -7.570 -1.573 1.00 0.00 13 VAL A CA 20
ATOM 11129 C C . VAL A 1 13 ? -7.577 -8.511 -2.375 1.00 0.00 13 VAL A C 20
ATOM 11130 O O . VAL A 1 13 ? -7.876 -9.701 -2.532 1.00 0.00 13 VAL A O 20
ATOM 11143 N N . MET A 1 14 ? -6.459 -7.969 -2.839 1.00 0.00 14 MET A N 20
ATOM 11144 C CA . MET A 1 14 ? -5.475 -8.709 -3.630 1.00 0.00 14 MET A CA 20
ATOM 11145 C C . MET A 1 14 ? -4.901 -9.879 -2.828 1.00 0.00 14 MET A C 20
ATOM 11146 O O . MET A 1 14 ? -4.977 -11.036 -3.246 1.00 0.00 14 MET A O 20
ATOM 11160 N N . LYS A 1 15 ? -4.372 -9.575 -1.667 1.00 0.00 15 LYS A N 20
ATOM 11161 C CA . LYS A 1 15 ? -3.797 -10.565 -0.781 1.00 0.00 15 LYS A CA 20
ATOM 11162 C C . LYS A 1 15 ? -4.034 -10.152 0.659 1.00 0.00 15 LYS A C 20
ATOM 11163 O O . LYS A 1 15 ? -3.218 -9.436 1.249 1.00 0.00 15 LYS A O 20
ATOM 11182 N N . PRO A 1 16 ? -5.180 -10.533 1.234 1.00 0.00 16 PRO A N 20
ATOM 11183 C CA . PRO A 1 16 ? -5.497 -10.192 2.609 1.00 0.00 16 PRO A CA 20
ATOM 11184 C C . PRO A 1 16 ? -4.575 -10.916 3.570 1.00 0.00 16 PRO A C 20
ATOM 11185 O O . PRO A 1 16 ? -4.503 -12.151 3.560 1.00 0.00 16 PRO A O 20
ATOM 11196 N N . GLN A 1 17 ? -3.835 -10.141 4.364 1.00 0.00 17 GLN A N 20
ATOM 11197 C CA . GLN A 1 17 ? -2.881 -10.672 5.353 1.00 0.00 17 GLN A CA 20
ATOM 11198 C C . GLN A 1 17 ? -1.756 -11.429 4.653 1.00 0.00 17 GLN A C 20
ATOM 11199 O O . GLN A 1 17 ? -1.176 -12.372 5.205 1.00 0.00 17 GLN A O 20
ATOM 11213 N N . GLY A 1 18 ? -1.416 -10.968 3.465 1.00 0.00 18 GLY A N 20
ATOM 11214 C CA . GLY A 1 18 ? -0.393 -11.598 2.677 1.00 0.00 18 GLY A CA 20
ATOM 11215 C C . GLY A 1 18 ? 1.000 -11.325 3.190 1.00 0.00 18 GLY A C 20
ATOM 11216 O O . GLY A 1 18 ? 1.211 -10.452 4.061 1.00 0.00 18 GLY A O 20
ATOM 11220 N N . GLY A 1 19 ? 1.944 -12.054 2.667 1.00 0.00 19 GLY A N 20
ATOM 11221 C CA . GLY A 1 19 ? 3.299 -11.896 3.066 1.00 0.00 19 GLY A CA 20
ATOM 11222 C C . GLY A 1 19 ? 4.069 -11.081 2.072 1.00 0.00 19 GLY A C 20
ATOM 11223 O O . GLY A 1 19 ? 4.047 -9.848 2.124 1.00 0.00 19 GLY A O 20
ATOM 11227 N N . GLU A 1 20 ? 4.689 -11.777 1.133 1.00 0.00 20 GLU A N 20
ATOM 11228 C CA . GLU A 1 20 ? 5.541 -11.189 0.092 1.00 0.00 20 GLU A CA 20
ATOM 11229 C C . GLU A 1 20 ? 4.822 -10.058 -0.619 1.00 0.00 20 GLU A C 20
ATOM 11230 O O . GLU A 1 20 ? 5.323 -8.933 -0.700 1.00 0.00 20 GLU A O 20
ATOM 11242 N N . GLU A 1 21 ? 3.625 -10.356 -1.075 1.00 0.00 21 GLU A N 20
ATOM 11243 C CA . GLU A 1 21 ? 2.847 -9.438 -1.881 1.00 0.00 21 GLU A CA 20
ATOM 11244 C C . GLU A 1 21 ? 2.393 -8.229 -1.080 1.00 0.00 21 GLU A C 20
ATOM 11245 O O . GLU A 1 21 ? 2.358 -7.120 -1.594 1.00 0.00 21 GLU A O 20
ATOM 11257 N N . GLN A 1 22 ? 2.086 -8.428 0.188 1.00 0.00 22 GLN A N 20
ATOM 11258 C CA . GLN A 1 22 ? 1.630 -7.322 1.005 1.00 0.00 22 GLN A CA 20
ATOM 11259 C C . GLN A 1 22 ? 2.810 -6.428 1.400 1.00 0.00 22 GLN A C 20
ATOM 11260 O O . GLN A 1 22 ? 2.677 -5.197 1.453 1.00 0.00 22 GLN A O 20
ATOM 11274 N N . ARG A 1 23 ? 3.967 -7.047 1.642 1.00 0.00 23 ARG A N 20
ATOM 11275 C CA . ARG A 1 23 ? 5.191 -6.317 1.940 1.00 0.00 23 ARG A CA 20
ATOM 11276 C C . ARG A 1 23 ? 5.517 -5.454 0.725 1.00 0.00 23 ARG A C 20
ATOM 11277 O O . ARG A 1 23 ? 5.859 -4.267 0.849 1.00 0.00 23 ARG A O 20
ATOM 11298 N N . ARG A 1 24 ? 5.381 -6.065 -0.444 1.00 0.00 24 ARG A N 20
ATOM 11299 C CA . ARG A 1 24 ? 5.542 -5.391 -1.724 1.00 0.00 24 ARG A CA 20
ATOM 11300 C C . ARG A 1 24 ? 4.579 -4.209 -1.810 1.00 0.00 24 ARG A C 20
ATOM 11301 O O . ARG A 1 24 ? 4.989 -3.082 -2.097 1.00 0.00 24 ARG A O 20
ATOM 11322 N N . CYS A 1 25 ? 3.313 -4.479 -1.532 1.00 0.00 25 CYS A N 20
ATOM 11323 C CA . CYS A 1 25 ? 2.274 -3.469 -1.529 1.00 0.00 25 CYS A CA 20
ATOM 11324 C C . CYS A 1 25 ? 2.570 -2.301 -0.618 1.00 0.00 25 CYS A C 20
ATOM 11325 O O . CYS A 1 25 ? 2.288 -1.170 -0.986 1.00 0.00 25 CYS A O 20
ATOM 11332 N N . GLN A 1 26 ? 3.136 -2.564 0.557 1.00 0.00 26 GLN A N 20
ATOM 11333 C CA . GLN A 1 26 ? 3.498 -1.499 1.480 1.00 0.00 26 GLN A CA 20
ATOM 11334 C C . GLN A 1 26 ? 4.510 -0.573 0.820 1.00 0.00 26 GLN A C 20
ATOM 11335 O O . GLN A 1 26 ? 4.281 0.632 0.698 1.00 0.00 26 GLN A O 20
ATOM 11349 N N . GLN A 1 27 ? 5.592 -1.167 0.336 1.00 0.00 27 GLN A N 20
ATOM 11350 C CA . GLN A 1 27 ? 6.685 -0.430 -0.280 1.00 0.00 27 GLN A CA 20
ATOM 11351 C C . GLN A 1 27 ? 6.226 0.335 -1.511 1.00 0.00 27 GLN A C 20
ATOM 11352 O O . GLN A 1 27 ? 6.598 1.494 -1.704 1.00 0.00 27 GLN A O 20
ATOM 11366 N N . GLU A 1 28 ? 5.414 -0.301 -2.332 1.00 0.00 28 GLU A N 20
ATOM 11367 C CA . GLU A 1 28 ? 4.879 0.346 -3.513 1.00 0.00 28 GLU A CA 20
ATOM 11368 C C . GLU A 1 28 ? 3.918 1.472 -3.155 1.00 0.00 28 GLU A C 20
ATOM 11369 O O . GLU A 1 28 ? 3.993 2.562 -3.724 1.00 0.00 28 GLU A O 20
ATOM 11381 N N . CYS A 1 29 ? 3.049 1.223 -2.199 1.00 0.00 29 CYS A N 20
ATOM 11382 C CA . CYS A 1 29 ? 2.021 2.185 -1.841 1.00 0.00 29 CYS A CA 20
ATOM 11383 C C . CYS A 1 29 ? 2.647 3.423 -1.213 1.00 0.00 29 CYS A C 20
ATOM 11384 O O . CYS A 1 29 ? 2.349 4.551 -1.626 1.00 0.00 29 CYS A O 20
ATOM 11391 N N . GLU A 1 30 ? 3.582 3.223 -0.281 1.00 0.00 30 GLU A N 20
ATOM 11392 C CA . GLU A 1 30 ? 4.220 4.351 0.374 1.00 0.00 30 GLU A CA 20
ATOM 11393 C C . GLU A 1 30 ? 5.103 5.139 -0.577 1.00 0.00 30 GLU A C 20
ATOM 11394 O O . GLU A 1 30 ? 5.293 6.329 -0.398 1.00 0.00 30 GLU A O 20
ATOM 11406 N N . GLU A 1 31 ? 5.632 4.483 -1.588 1.00 0.00 31 GLU A N 20
ATOM 11407 C CA . GLU A 1 31 ? 6.470 5.161 -2.563 1.00 0.00 31 GLU A CA 20
ATOM 11408 C C . GLU A 1 31 ? 5.601 5.996 -3.516 1.00 0.00 31 GLU A C 20
ATOM 11409 O O . GLU A 1 31 ? 5.989 7.085 -3.943 1.00 0.00 31 GLU A O 20
ATOM 11421 N N . ARG A 1 32 ? 4.412 5.495 -3.804 1.00 0.00 32 ARG A N 20
ATOM 11422 C CA . ARG A 1 32 ? 3.500 6.145 -4.729 1.00 0.00 32 ARG A CA 20
ATOM 11423 C C . ARG A 1 32 ? 2.825 7.350 -4.084 1.00 0.00 32 ARG A C 20
ATOM 11424 O O . ARG A 1 32 ? 2.869 8.456 -4.631 1.00 0.00 32 ARG A O 20
ATOM 11445 N N . LEU A 1 33 ? 2.211 7.142 -2.932 1.00 0.00 33 LEU A N 20
ATOM 11446 C CA . LEU A 1 33 ? 1.510 8.226 -2.262 1.00 0.00 33 LEU A CA 20
ATOM 11447 C C . LEU A 1 33 ? 2.485 9.133 -1.547 1.00 0.00 33 LEU A C 20
ATOM 11448 O O . LEU A 1 33 ? 2.442 10.354 -1.731 1.00 0.00 33 LEU A O 20
ATOM 11464 N N . ARG A 1 34 ? 3.388 8.527 -0.790 1.00 0.00 34 ARG A N 20
ATOM 11465 C CA . ARG A 1 34 ? 4.431 9.221 -0.048 1.00 0.00 34 ARG A CA 20
ATOM 11466 C C . ARG A 1 34 ? 3.862 10.271 0.911 1.00 0.00 34 ARG A C 20
ATOM 11467 O O . ARG A 1 34 ? 3.741 11.461 0.591 1.00 0.00 34 ARG A O 20
ATOM 11488 N N . ASP A 1 35 ? 3.452 9.789 2.044 1.00 0.00 35 ASP A N 20
ATOM 11489 C CA . ASP A 1 35 ? 2.861 10.590 3.096 1.00 0.00 35 ASP A CA 20
ATOM 11490 C C . ASP A 1 35 ? 3.260 10.020 4.427 1.00 0.00 35 ASP A C 20
ATOM 11491 O O . ASP A 1 35 ? 2.780 8.924 4.781 1.00 0.00 35 ASP A O 20
#

Organism: Cucumis sativus (NCBI:txid3659)

InterPro domains:
  IPR006045 Cupin 1 [PF00190] (551-623)
  IPR006045 Cupin 1 [PF00190] (709-888)
  IPR006045 Cupin 1 [SM00835] (515-666)
  IPR006045 Cupin 1 [SM00835] (708-889)
  IPR011051 RmlC-like cupin domain superfamily [SSF51182] (500-898)
  IPR014710 RmlC-like jelly roll fold [G3DSA:2.60.120.10] (495-691)
  IPR014710 RmlC-like jelly roll fold [G3DSA:2.60.120.10] (696-906)
  IPR050253 Seed Storage and Functional Proteins [PTHR31189] (480-904)

Solvent-accessible surface area: 3291 Å² total

Foldseek 3Di:
DLLVVLLVVVCVVANVDDPSVVVSVVVSCVVVVD

Secondary structure (DSSP, 8-state):
-HHHHHHHHHHHHS-S-SHHHHHHHHHHHHHH--

Radius of gyration: 8.8 Å; Cα contacts (8 Å, |Δi|>4): 16; chains: 1; bounding box: 15×22×9 Å

Nearest PDB structures (foldseek):
  6wqj-assembly1_A  TM=9.424E-01  e=8.141E-03  Cucumis sativus
  6wqj-assembly1_A  TM=8.667E-01  e=1.918E-03  Cucumis sativus
  6wqj-assembly1_A  TM=8.802E-01  e=2.288E-03  Cucumis sativus
  6wqj-assembly1_A  TM=9.181E-01  e=2.880E-03  Cucumis sativus
  6wqj-assembly1_A  TM=9.093E-01  e=4.070E-03  Cucumis sativus

Sequence (34 aa):
KETEICRQWCQVMKPQGGEEQRRCQQECEERLRDKETEICRQWCQVMKPQGGEEQRRCQQECEERLRDKETEICRQWCQVMKPQGGEEQRRCQQECEERLRDKETEICRQWCQVMKPQGGEEQRRCQQECEERLRDKETEICRQWCQVMKPQGGEEQRRCQQECEERLRDKETEICRQWCQVMKPQGGEEQRRCQQECEERLRDKETEICRQWCQVMKPQGGEEQRRCQQECEERLRDKETEICRQWCQVMKPQGGEEQRRCQQECEERLRDKETEICRQWCQVMKPQGGEEQRRCQQECEERLRDKETEICRQWCQVMKPQGGEEQRRCQQECEERLRDKETEICRQWCQVMKPQGGEEQRRCQQECEERLRDKETEICRQWCQVMKPQGGEEQRRCQQECEERLRDKETEICRQWCQVMKPQGGEEQRRCQQECEERLRDKETEICRQWCQVMKPQGGEEQRRCQQECEERLRDKETEICRQWCQVMKPQGGEEQRRCQQECEERLRDKETEICRQWCQVMKPQGGEEQRRCQQECEERLRDKETEICRQWCQVMKPQGGEEQRRCQQECEERLRDKETEICRQWCQVMKPQGGEEQRRCQQECEERLRDKETEICRQWCQVMKPQGGEEQRRCQQECEERLRDKETEICRQWCQVMKPQGGEEQRRCQQECEERLRD